Protein AF-A0A0A5I4M7-F1 (afdb_monomer_lite)

Secondary structure (DSSP, 8-state):
-PPPPPP-SS----EEEEEE------TT---SS-EEEEEE---SPPPEEEES-SEEE--TT-EEEEEEEESS--SS-EEEEEEEEES--TTSEEESS-TT-EEEEPTT--EEEEEEEEPP-SS----EEEEEEEEEEESSEE-TTS-EEEEEE--S--PPP-----B--SS-S-B-S-BTTB-S-GGGSSTTTSSS---SS-STT--EEEE-TTS-B--TT-S--SEEEETTT-EEEEPPP-------SSHHHHHHHHHHHHH-TTT-----SSSTTS--HHHHHHTTT-TT--BB-B---TTTSTT--B-PPPBPPSS--B-SS-B--TT--S--BSBHHHHHHHHHHTTGGG-S--BPPPHHHHHTT------TTTTTTHHHHGGGTT-EEEEEEE-SSSTTEEEEEETTT--EEEEETTS-BB---EEE---

Sequence (435 aa):
MPLSVSNNKYFENDVSLTYSISGPIRSDYTIERGQSVVTLSDIDGEPRISFEKLNRTLLEGESDTFSISVTHPSSLPISVTLEQSGTVNQNDFTDTLTPEKTVTILKDELSVAFDVTATKDDISEGAEKLVYTLTNPNNVTIDEQHKALTIYIPGDKRFNDTGFVTRYDGNNFNNANPQADYPNQDADFGSDTDSPVDHTDGRYGFSYTKFDIHGNVLPISASDYACVRDNTTGLYIESKPTVSVDLPLNRKEVEDEQKAQEDDPDNYIYPDGTDPTRPDYATASRYWRNSTYLYTWFEKDDTVNGGSKGAENMTMPQEVPIDFTCAVSQNSEGDRRCDTSGYLSQMNRFAICGFTDWRLPRPAEMKSLVSFNADNNDNNNRAFLKFIHGKTYFTNATNAERNGAAWCVDTVSGQAKLCLKGSYNSVIAVSGGKE

Organism: Photobacterium sp. (strain ATCC 43367) (NCBI:txid379097)

pLDDT: mean 88.61, std 9.63, range [46.88, 98.56]

Radius of gyration: 35.47 Å; chains: 1; bounding box: 87×62×124 Å

InterPro domains:
  IPR011460 Lcl, C-terminal [PF07603] (339-430)
  IPR038081 CalX-like domain superfamily [G3DSA:2.60.40.2030] (48-164)
  IPR038081 CalX-like domain superfamily [SSF141072] (47-156)

Structure (mmCIF, N/CA/C/O backbone):
data_AF-A0A0A5I4M7-F1
#
_entry.id   AF-A0A0A5I4M7-F1
#
loop_
_atom_site.group_PDB
_atom_site.id
_atom_site.type_symbol
_atom_site.label_atom_id
_atom_site.label_alt_id
_atom_site.label_comp_id
_atom_site.label_asym_id
_atom_site.label_entity_id
_atom_site.label_seq_id
_atom_site.pdbx_PDB_ins_code
_atom_site.Cartn_x
_atom_site.Cartn_y
_atom_site.Cartn_z
_atom_site.occupancy
_atom_site.B_iso_or_equiv
_atom_site.auth_seq_id
_atom_site.auth_comp_id
_atom_site.auth_asym_id
_atom_site.auth_atom_id
_atom_site.pdbx_PDB_model_num
ATOM 1 N N . MET A 1 1 ? -33.525 19.338 72.894 1.00 63.62 1 MET A N 1
ATOM 2 C CA . MET A 1 1 ? -33.848 17.921 72.611 1.00 63.62 1 MET A CA 1
ATOM 3 C C . MET A 1 1 ? -32.774 17.409 71.663 1.00 63.62 1 MET A C 1
ATOM 5 O O . MET A 1 1 ? -32.434 18.174 70.768 1.00 63.62 1 MET A O 1
ATOM 9 N N . PRO A 1 2 ? -32.176 16.225 71.875 1.00 77.62 2 PRO A N 1
ATOM 10 C CA . PRO A 1 2 ? -31.174 15.708 70.947 1.00 77.62 2 PRO A CA 1
ATOM 11 C C . PRO A 1 2 ? -31.835 15.381 69.603 1.00 77.62 2 PRO A C 1
ATOM 13 O O . PRO A 1 2 ? -32.853 14.692 69.568 1.00 77.62 2 PRO A O 1
ATOM 16 N N . LEU A 1 3 ? -31.265 15.895 68.513 1.00 80.88 3 LEU A N 1
ATOM 17 C CA . LEU A 1 3 ? -31.641 15.512 67.157 1.00 80.88 3 LEU A CA 1
ATOM 18 C C . LEU A 1 3 ? -30.881 14.231 66.805 1.00 80.88 3 LEU A C 1
ATOM 20 O O . LEU A 1 3 ? -29.654 14.218 66.856 1.00 80.88 3 LEU A O 1
ATOM 24 N N . SER A 1 4 ? -31.598 13.155 66.487 1.00 82.75 4 SER A N 1
ATOM 25 C CA . SER A 1 4 ? -30.992 11.937 65.938 1.00 82.75 4 SER A CA 1
ATOM 26 C C . SER A 1 4 ? -31.104 11.998 64.421 1.00 82.75 4 SER A C 1
ATOM 28 O O . SER A 1 4 ? -32.215 12.058 63.902 1.00 82.75 4 SER A O 1
ATOM 30 N N . VAL A 1 5 ? -29.968 12.018 63.731 1.00 82.62 5 VAL A N 1
ATOM 31 C CA . VAL A 1 5 ? -29.898 12.034 62.265 1.00 82.62 5 VAL A CA 1
ATOM 32 C C . VAL A 1 5 ? -29.569 10.621 61.791 1.00 82.62 5 VAL A C 1
ATOM 34 O O . VAL A 1 5 ? -28.622 10.012 62.290 1.00 82.62 5 VAL A O 1
ATOM 37 N N . SER A 1 6 ? -30.365 10.076 60.872 1.00 82.06 6 SER A N 1
ATOM 38 C CA . SER A 1 6 ? -30.091 8.786 60.235 1.00 82.06 6 SER A CA 1
ATOM 39 C C . SER A 1 6 ? -29.172 8.990 59.037 1.00 82.06 6 SER A C 1
ATOM 41 O O . SER A 1 6 ? -29.576 9.653 58.088 1.00 82.06 6 SER A O 1
ATOM 43 N N . ASN A 1 7 ? -27.973 8.409 59.076 1.00 81.88 7 ASN A N 1
ATOM 44 C CA . ASN A 1 7 ? -27.085 8.379 57.917 1.00 81.88 7 ASN A CA 1
ATOM 45 C C . ASN A 1 7 ? -27.506 7.264 56.947 1.00 81.88 7 ASN A C 1
ATOM 47 O O . ASN A 1 7 ? -27.857 6.168 57.402 1.00 81.88 7 ASN A O 1
ATOM 51 N N . ASN A 1 8 ? -27.447 7.521 55.643 1.00 82.19 8 ASN A N 1
ATOM 52 C CA . ASN A 1 8 ? -27.584 6.492 54.616 1.00 82.19 8 ASN A CA 1
ATOM 53 C C . ASN A 1 8 ? -26.348 6.507 53.687 1.00 82.19 8 ASN A C 1
ATOM 55 O O . ASN A 1 8 ? -25.250 6.726 54.190 1.00 82.19 8 ASN A O 1
ATOM 59 N N . LYS A 1 9 ? -26.493 6.088 52.429 1.00 80.25 9 LYS A N 1
ATOM 60 C CA . LYS A 1 9 ? -25.399 5.969 51.444 1.00 80.25 9 LYS A CA 1
ATOM 61 C C . LYS A 1 9 ? -25.759 6.632 50.106 1.00 80.25 9 LYS A C 1
ATOM 63 O O . LYS A 1 9 ? -25.185 6.272 49.077 1.00 80.25 9 LYS A O 1
ATOM 68 N N . TYR A 1 10 ? -26.830 7.420 50.091 1.00 84.19 10 TYR A N 1
ATOM 69 C CA . TYR A 1 10 ? -27.431 7.980 48.894 1.00 84.19 10 TYR A CA 1
ATOM 70 C C . TYR A 1 10 ? -27.197 9.477 48.884 1.00 84.19 10 TYR A C 1
ATOM 72 O O . TYR A 1 10 ? -27.453 10.143 49.877 1.00 84.19 10 TYR A O 1
ATOM 80 N N . PHE A 1 11 ? -26.844 9.997 47.714 1.00 81.12 11 PHE A N 1
ATOM 81 C CA . PHE A 1 11 ? -26.802 11.434 47.524 1.00 81.12 11 PHE A CA 1
ATOM 82 C C . PHE A 1 11 ? -28.194 12.058 47.718 1.00 81.12 11 PHE A C 1
ATOM 84 O O . PHE A 1 11 ? -29.150 11.722 47.007 1.00 81.12 11 PHE A O 1
ATOM 91 N N . GLU A 1 12 ? -28.299 12.976 48.671 1.00 81.69 12 GLU A N 1
ATOM 92 C CA . GLU A 1 12 ? -29.502 13.713 49.047 1.00 81.69 12 GLU A CA 1
ATOM 93 C C . GLU A 1 12 ? -29.187 15.221 49.041 1.00 81.69 12 GLU A C 1
ATOM 95 O O . GLU A 1 12 ? -28.114 15.656 49.431 1.00 81.69 12 GLU A O 1
ATOM 100 N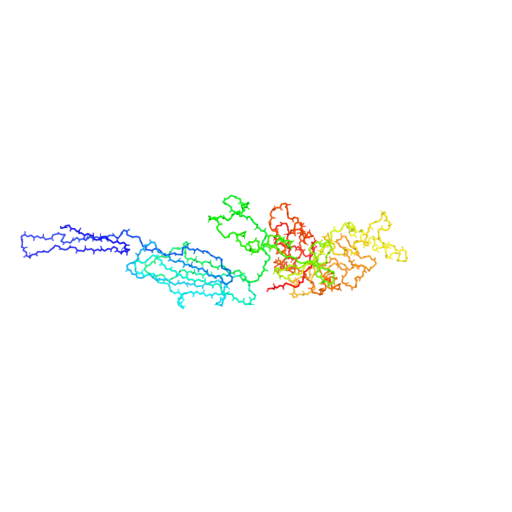 N . ASN A 1 13 ? -30.106 16.077 48.584 1.00 79.88 13 ASN A N 1
ATOM 101 C CA . ASN A 1 13 ? -29.883 17.525 48.709 1.00 79.88 13 ASN A CA 1
ATOM 102 C C . ASN A 1 13 ? -30.048 17.972 50.169 1.00 79.88 13 ASN A C 1
ATOM 104 O O . ASN A 1 13 ? -30.848 17.389 50.902 1.00 79.88 13 ASN A O 1
ATOM 108 N N . ASP A 1 14 ? -29.389 19.070 50.549 1.00 84.94 14 ASP A N 1
ATOM 109 C CA . ASP A 1 14 ? -29.515 19.670 51.879 1.00 84.94 14 ASP A CA 1
ATOM 110 C C . ASP A 1 14 ? -30.982 19.847 52.310 1.00 84.94 14 ASP A C 1
ATOM 112 O O . ASP A 1 14 ? -31.782 20.531 51.660 1.00 84.94 14 ASP A O 1
ATOM 116 N N . VAL A 1 15 ? -31.331 19.276 53.465 1.00 86.88 15 VAL A N 1
ATOM 117 C CA . VAL A 1 15 ? -32.681 19.352 54.035 1.00 86.88 15 VAL A CA 1
ATOM 118 C C . VAL A 1 15 ? -32.691 20.335 55.197 1.00 86.88 15 VAL A C 1
ATOM 120 O O . VAL A 1 15 ? -31.955 20.186 56.169 1.00 86.88 15 VAL A O 1
ATOM 123 N N . SER A 1 16 ? -33.570 21.337 55.140 1.00 89.56 16 SER A N 1
ATOM 124 C CA . SER A 1 16 ? -33.742 22.306 56.229 1.00 89.56 16 SER A CA 1
ATOM 125 C C . SER A 1 16 ? -34.963 21.980 57.089 1.00 89.56 16 SER A C 1
ATOM 127 O O . SER A 1 16 ? -36.091 21.921 56.602 1.00 89.56 16 SER A O 1
ATOM 129 N N . LEU A 1 17 ? -34.741 21.807 58.391 1.00 88.75 17 LEU A N 1
ATOM 130 C CA . LEU A 1 17 ? -35.768 21.566 59.402 1.00 88.75 17 LEU A CA 1
ATOM 131 C C . LEU A 1 17 ? -35.996 22.841 60.217 1.00 88.75 17 LEU A C 1
ATOM 133 O O . LEU A 1 17 ? -35.082 23.325 60.886 1.00 88.75 17 LEU A O 1
ATOM 137 N N . THR A 1 18 ? -37.223 23.362 60.207 1.00 91.00 18 THR A N 1
ATOM 138 C CA . THR A 1 18 ? -37.604 24.535 61.008 1.00 91.00 18 THR A CA 1
ATOM 139 C C . THR A 1 18 ? -38.317 24.099 62.282 1.00 91.00 18 THR A C 1
ATOM 141 O O . THR A 1 18 ? -39.409 23.538 62.237 1.00 91.00 18 THR A O 1
ATOM 144 N N . TYR A 1 19 ? -37.727 24.410 63.431 1.00 88.56 19 TYR A N 1
ATOM 145 C CA . TYR A 1 19 ? -38.314 24.190 64.748 1.00 88.56 19 TYR A CA 1
ATOM 146 C C . TYR A 1 19 ? -38.884 25.495 65.281 1.00 88.56 19 TYR A C 1
ATOM 148 O O . TYR A 1 19 ? -38.176 26.498 65.327 1.00 88.56 19 TYR A O 1
ATOM 156 N N . SER A 1 20 ? -40.139 25.478 65.728 1.00 90.38 20 SER A N 1
ATOM 157 C CA . SER A 1 20 ? -40.777 26.622 66.380 1.00 90.38 20 SER A CA 1
ATOM 158 C C . SER A 1 20 ? -41.119 26.320 67.834 1.00 90.38 20 SER A C 1
ATOM 160 O O . SER A 1 20 ? -41.679 25.269 68.139 1.00 90.38 20 SER A O 1
ATOM 162 N N . ILE A 1 21 ? -40.845 27.268 68.722 1.00 87.00 21 ILE A N 1
ATOM 163 C CA . ILE A 1 21 ? -41.278 27.243 70.116 1.00 87.00 21 ILE A CA 1
ATOM 164 C C . ILE A 1 21 ? -42.589 28.023 70.209 1.00 87.00 21 ILE A C 1
ATOM 166 O O . ILE A 1 21 ? -42.658 29.189 69.824 1.00 87.00 21 ILE A O 1
ATOM 170 N N . SER A 1 22 ? -43.625 27.383 70.743 1.00 85.56 22 SER A N 1
ATOM 171 C CA . SER A 1 22 ? -44.934 27.993 70.985 1.00 85.56 22 SER A CA 1
ATOM 172 C C . SER A 1 22 ? -45.411 27.705 72.404 1.00 85.56 22 SER A C 1
ATOM 174 O O . SER A 1 22 ? -45.131 26.636 72.946 1.00 85.56 22 SER A O 1
ATOM 176 N N . GLY A 1 23 ? -46.186 28.622 72.978 1.00 83.88 23 GLY A N 1
ATOM 177 C CA . GLY A 1 23 ? -46.816 28.456 74.285 1.00 83.88 23 GLY A CA 1
ATOM 178 C C . GLY A 1 23 ? -48.140 29.225 74.387 1.00 83.88 23 GLY A C 1
ATOM 179 O O . GLY A 1 23 ? -48.487 29.976 73.474 1.00 83.88 23 GLY A O 1
ATOM 180 N N . PRO A 1 24 ? -48.908 29.043 75.476 1.00 82.12 24 PRO A N 1
ATOM 181 C CA . PRO A 1 24 ? -50.168 29.753 75.697 1.00 82.12 24 PRO A CA 1
ATOM 182 C C . PRO A 1 24 ? -49.946 31.264 75.814 1.00 82.12 24 PRO A C 1
ATOM 184 O O . PRO A 1 24 ? -49.004 31.689 76.482 1.00 82.12 24 PRO A O 1
ATOM 187 N N . ILE A 1 25 ? -50.830 32.078 75.236 1.00 80.75 25 ILE A N 1
ATOM 188 C CA . ILE A 1 25 ? -50.720 33.543 75.301 1.00 80.75 25 ILE A CA 1
ATOM 189 C C . ILE A 1 25 ? -50.941 34.002 76.748 1.00 80.75 25 ILE A C 1
ATOM 191 O O . ILE A 1 25 ? -52.037 33.853 77.292 1.00 80.75 25 ILE A O 1
ATOM 195 N N . ARG A 1 26 ? -49.899 34.553 77.376 1.00 86.12 26 ARG A N 1
ATOM 196 C CA . ARG A 1 26 ? -49.932 35.109 78.735 1.00 86.12 26 ARG A CA 1
ATOM 197 C C . ARG A 1 26 ? -49.101 36.390 78.782 1.00 86.12 26 ARG A C 1
ATOM 199 O O . ARG A 1 26 ? -48.216 36.585 77.958 1.00 86.12 26 ARG A O 1
ATOM 206 N N . SER A 1 27 ? -49.402 37.275 79.727 1.00 85.25 27 SER A N 1
ATOM 207 C CA . SER A 1 27 ? -48.741 38.582 79.855 1.00 85.25 27 SER A CA 1
ATOM 208 C C . SER A 1 27 ? -47.420 38.547 80.635 1.00 85.25 27 SER A C 1
ATOM 210 O O . SER A 1 27 ? -46.791 39.586 80.797 1.00 85.25 27 SER A O 1
ATOM 212 N N . ASP A 1 28 ? -47.030 37.391 81.174 1.00 88.25 28 ASP A N 1
ATOM 213 C CA . ASP A 1 28 ? -45.863 37.201 82.043 1.00 88.25 28 ASP A CA 1
ATOM 214 C C . ASP A 1 28 ? -44.586 36.771 81.296 1.00 88.25 28 ASP A C 1
ATOM 216 O O . ASP A 1 28 ? -43.526 36.704 81.916 1.00 88.25 28 ASP A O 1
ATOM 220 N N . TYR A 1 29 ? -44.650 36.525 79.980 1.00 85.00 29 TYR A N 1
ATOM 221 C CA . TYR A 1 29 ? -43.476 36.228 79.150 1.00 85.00 29 TYR A CA 1
ATOM 222 C C . TYR A 1 29 ? -43.672 36.607 77.669 1.00 85.00 29 TYR A C 1
ATOM 224 O O . TYR A 1 29 ? -44.796 36.742 77.187 1.00 85.00 29 TYR A O 1
ATOM 232 N N . THR A 1 30 ? -42.566 36.728 76.929 1.00 85.62 30 THR A N 1
ATOM 233 C CA . THR A 1 30 ? -42.530 36.853 75.461 1.00 85.62 30 THR A CA 1
ATOM 234 C C . THR A 1 30 ? -41.600 35.789 74.871 1.00 85.62 30 THR A C 1
ATOM 236 O O . THR A 1 30 ? -40.610 35.406 75.494 1.00 85.62 30 THR A O 1
ATOM 239 N N . ILE A 1 31 ? -41.917 35.273 73.676 1.00 86.06 31 ILE A N 1
ATOM 240 C CA . ILE A 1 31 ? -41.028 34.358 72.941 1.00 86.06 31 ILE A CA 1
ATOM 241 C C . ILE A 1 31 ? -40.246 35.180 71.920 1.00 86.06 31 ILE A C 1
ATOM 243 O O . ILE A 1 31 ? -40.775 35.562 70.878 1.00 86.06 31 ILE A O 1
ATOM 247 N N . GLU A 1 32 ? -38.976 35.432 72.209 1.00 85.38 32 GLU A N 1
ATOM 248 C CA . GLU A 1 32 ? -38.039 36.018 71.253 1.00 85.38 32 GLU A CA 1
ATOM 249 C C . GLU A 1 32 ? -37.229 34.914 70.574 1.00 85.38 32 GLU A C 1
ATOM 251 O O . GLU A 1 32 ? -36.850 33.934 71.212 1.00 85.38 32 GLU A O 1
ATOM 256 N N . ARG A 1 33 ? -36.966 35.060 69.266 1.00 84.50 33 ARG A N 1
ATOM 257 C CA . ARG A 1 33 ? -36.263 34.044 68.455 1.00 84.50 33 ARG A CA 1
ATOM 258 C C . ARG A 1 33 ? -36.896 32.653 68.582 1.00 84.50 33 ARG A C 1
ATOM 260 O O . ARG A 1 33 ? -36.208 31.644 68.686 1.00 84.50 33 ARG A O 1
ATOM 267 N N . GLY A 1 34 ? -38.228 32.605 68.541 1.00 86.62 34 GLY A N 1
ATOM 268 C CA . GLY A 1 34 ? -39.009 31.375 68.677 1.00 86.62 34 GLY A CA 1
ATOM 269 C C . GLY A 1 34 ? -38.865 30.385 67.521 1.00 86.62 34 GLY A C 1
ATOM 270 O O . GLY A 1 34 ? -39.635 29.436 67.475 1.00 86.62 34 GLY A O 1
ATOM 271 N N . GLN A 1 35 ? -37.937 30.596 66.586 1.00 91.25 35 GLN A N 1
ATOM 272 C CA . GLN A 1 35 ? -37.650 29.678 65.492 1.00 91.25 35 GLN A CA 1
ATOM 273 C C . GLN A 1 35 ? -36.153 29.396 65.391 1.00 91.25 35 GLN A C 1
ATOM 275 O O . GLN A 1 35 ? -35.324 30.288 65.569 1.00 91.25 35 GLN A O 1
ATOM 280 N N . SER A 1 36 ? -35.821 28.151 65.066 1.00 90.31 36 SER A N 1
ATOM 281 C CA . SER A 1 36 ? -34.472 27.705 64.734 1.00 90.31 36 SER A CA 1
ATOM 282 C C . SER A 1 36 ? -34.533 26.844 63.478 1.00 90.31 36 SER A C 1
ATOM 284 O O . SER A 1 36 ? -35.432 26.015 63.346 1.00 90.31 36 SER A O 1
ATOM 286 N N . VAL A 1 37 ? -33.591 27.053 62.560 1.00 90.06 37 VAL A N 1
ATOM 287 C CA . VAL A 1 37 ? -33.439 26.242 61.350 1.00 90.06 37 VAL A CA 1
ATOM 288 C C . VAL A 1 37 ? -32.193 25.385 61.515 1.00 90.06 37 VAL A C 1
ATOM 290 O O . VAL A 1 37 ? -31.126 25.904 61.840 1.00 90.06 37 VAL A O 1
ATOM 293 N N . VAL A 1 38 ? -32.340 24.080 61.309 1.00 89.62 38 VAL A N 1
ATOM 294 C CA . VAL A 1 38 ? -31.236 23.120 61.254 1.00 89.62 38 VAL A CA 1
ATOM 295 C C . VAL A 1 38 ? -31.148 22.606 59.827 1.00 89.62 38 VAL A C 1
ATOM 297 O O . VAL A 1 38 ? -32.098 21.993 59.345 1.00 89.62 38 VAL A O 1
ATOM 300 N N . THR A 1 39 ? -30.024 22.850 59.164 1.00 88.88 39 THR A N 1
ATOM 301 C CA . THR A 1 39 ? -29.729 22.269 57.853 1.00 88.88 39 THR A CA 1
ATOM 302 C C . THR A 1 39 ? -28.963 20.970 58.057 1.00 88.88 39 THR A C 1
ATOM 304 O O . THR A 1 39 ? -27.939 20.950 58.740 1.00 88.88 39 THR A O 1
ATOM 307 N N . LEU A 1 40 ? -29.497 19.885 57.511 1.00 87.44 40 LEU A N 1
ATOM 308 C CA . LEU A 1 40 ? -28.802 18.619 57.359 1.00 87.44 40 LEU A CA 1
ATOM 309 C C . LEU A 1 40 ? -28.154 18.645 55.981 1.00 87.44 40 LEU A C 1
ATOM 311 O O . LEU A 1 40 ? -28.874 18.627 54.984 1.00 87.44 40 LEU A O 1
ATOM 315 N N . SER A 1 41 ? -26.830 18.752 55.949 1.00 84.31 41 SER A N 1
ATOM 316 C CA . SER A 1 41 ? -26.071 18.657 54.706 1.00 84.31 41 SER A CA 1
ATOM 317 C C . SER A 1 41 ? -25.681 17.214 54.461 1.00 84.31 41 SER A C 1
ATOM 319 O O . SER A 1 41 ? -25.189 16.543 55.376 1.00 84.31 41 SER A O 1
ATOM 321 N N . ASP A 1 42 ? -25.916 16.758 53.240 1.00 81.44 42 ASP A N 1
ATOM 322 C CA . ASP A 1 42 ? -25.473 15.444 52.817 1.00 81.44 42 ASP A CA 1
ATOM 323 C C . ASP A 1 42 ? -23.959 15.440 52.586 1.00 81.44 42 ASP A C 1
ATOM 325 O O . ASP A 1 42 ? -23.359 16.436 52.170 1.00 81.44 42 ASP A O 1
ATOM 329 N N . ILE A 1 43 ? -23.332 14.320 52.927 1.00 80.88 43 ILE A N 1
ATOM 330 C CA . ILE A 1 43 ? -21.894 14.104 52.754 1.00 80.88 43 ILE A CA 1
ATOM 331 C C . ILE A 1 43 ? -21.597 13.076 51.665 1.00 80.88 43 ILE A C 1
ATOM 333 O O . ILE A 1 43 ? -20.424 12.891 51.327 1.00 80.88 43 ILE A O 1
ATOM 337 N N . ASP A 1 44 ? -22.624 12.410 51.134 1.00 80.56 44 ASP A N 1
ATOM 338 C CA . ASP A 1 44 ? -22.470 11.509 50.008 1.00 80.56 44 ASP A CA 1
ATOM 339 C C . ASP A 1 44 ? -22.204 12.321 48.726 1.00 80.56 44 ASP A C 1
ATOM 341 O O . ASP A 1 44 ? -22.663 13.446 48.538 1.00 80.56 44 ASP A O 1
ATOM 345 N N . GLY A 1 45 ? -21.351 11.797 47.845 1.00 75.81 45 GLY A N 1
ATOM 346 C CA . GLY A 1 45 ? -21.011 12.473 46.592 1.00 75.81 45 GLY A CA 1
ATOM 347 C C . GLY A 1 45 ? -22.043 12.177 45.509 1.00 75.81 45 GLY A C 1
ATOM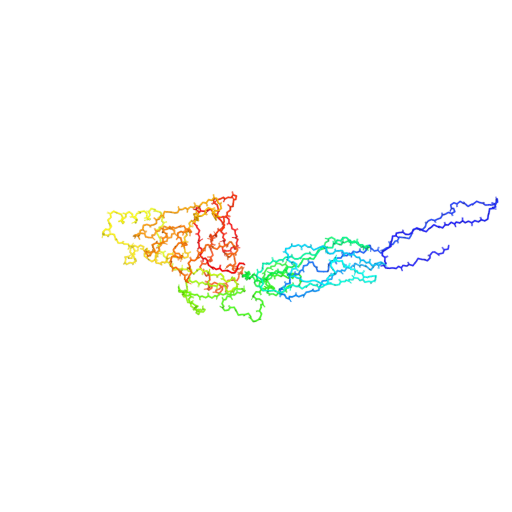 348 O O . GLY A 1 45 ? -22.432 11.016 45.352 1.00 75.81 45 GLY A O 1
ATOM 349 N N . GLU A 1 46 ? -22.412 13.188 44.713 1.00 80.88 46 GLU A N 1
ATOM 350 C CA . GLU A 1 46 ? -23.273 13.000 43.537 1.00 80.88 46 GLU A CA 1
ATOM 351 C C . GLU A 1 46 ? -22.751 11.825 42.687 1.00 80.88 46 GLU A C 1
ATOM 353 O O . GLU A 1 46 ? -21.555 11.790 42.355 1.00 80.88 46 GLU A O 1
ATOM 358 N N . PRO A 1 47 ? -23.598 10.828 42.371 1.00 88.50 47 PRO A N 1
ATOM 359 C CA . PRO A 1 47 ? -23.147 9.641 41.668 1.00 88.50 47 PRO A CA 1
ATOM 360 C C . PRO A 1 47 ? -22.659 10.025 40.270 1.00 88.50 47 PRO A C 1
ATOM 362 O O . PRO A 1 47 ? -23.293 10.816 39.564 1.00 88.50 47 PRO A O 1
ATOM 365 N N . ARG A 1 48 ? -21.519 9.455 39.867 1.00 93.31 48 ARG A N 1
ATOM 366 C CA . ARG A 1 48 ? -20.973 9.614 38.517 1.00 93.31 48 ARG A CA 1
ATOM 367 C C . ARG A 1 48 ? -21.059 8.317 37.743 1.00 93.31 48 ARG A C 1
ATOM 369 O O . ARG A 1 48 ? -20.742 7.283 38.317 1.00 93.31 48 ARG A O 1
ATOM 376 N N . ILE A 1 49 ? -21.451 8.389 36.473 1.00 96.25 49 ILE A N 1
ATOM 377 C CA . ILE A 1 49 ? -21.561 7.239 35.569 1.00 96.25 49 ILE A CA 1
ATOM 378 C C . ILE A 1 49 ? -20.460 7.249 34.506 1.00 96.25 49 ILE A C 1
ATOM 380 O O . ILE A 1 49 ? -20.144 8.303 33.946 1.00 96.25 49 ILE A O 1
ATOM 384 N N . SER A 1 50 ? -19.897 6.078 34.219 1.00 96.50 50 SER A N 1
ATOM 385 C CA . SER A 1 50 ? -18.797 5.901 33.268 1.00 96.50 50 SER A CA 1
ATOM 386 C C . SER A 1 50 ? -18.801 4.516 32.621 1.00 96.50 50 SER A C 1
ATOM 388 O O . SER A 1 50 ? -19.357 3.559 33.161 1.00 96.50 50 SER A O 1
ATOM 390 N N . PHE A 1 51 ? -18.146 4.3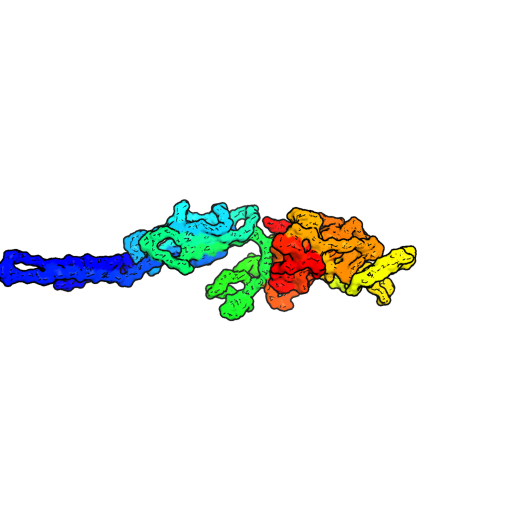94 31.465 1.00 96.94 51 PHE A N 1
ATOM 391 C CA . PHE A 1 51 ? -17.749 3.088 30.941 1.00 96.94 51 PHE A CA 1
ATOM 392 C C . PHE A 1 51 ? -16.526 2.549 31.693 1.00 96.94 51 PHE A C 1
ATOM 394 O O . PHE A 1 51 ? -15.588 3.295 31.974 1.00 96.94 51 PHE A O 1
ATOM 401 N N . GLU A 1 52 ? -16.496 1.240 31.955 1.00 90.81 52 GLU A N 1
ATOM 402 C CA . GLU A 1 52 ? -15.315 0.577 32.536 1.00 90.81 52 GLU A CA 1
ATOM 403 C C . GLU A 1 52 ? -14.208 0.327 31.498 1.00 90.81 52 GLU A C 1
ATOM 405 O O . GLU A 1 52 ? -13.022 0.379 31.817 1.00 90.81 52 GLU A O 1
ATOM 410 N N . LYS A 1 53 ? -14.591 0.085 30.236 1.00 86.88 53 LYS A N 1
ATOM 411 C CA . LYS A 1 53 ? -13.686 -0.032 29.083 1.00 86.88 53 LYS A CA 1
ATOM 412 C C . LYS A 1 53 ? -13.938 1.134 28.128 1.00 86.88 53 LYS A C 1
ATOM 414 O O . LYS A 1 53 ? -15.079 1.384 27.760 1.00 86.88 53 LYS A O 1
ATOM 419 N N . LEU A 1 54 ? -12.880 1.807 27.676 1.00 85.38 54 LEU A N 1
ATOM 420 C CA . LEU A 1 54 ? -12.996 2.923 26.722 1.00 85.38 54 LEU A CA 1
ATOM 421 C C . LEU A 1 54 ? -12.792 2.510 25.268 1.00 85.38 54 LEU A C 1
ATOM 423 O O . LEU A 1 54 ? -13.227 3.212 24.355 1.00 85.38 54 LEU A O 1
ATOM 427 N N . ASN A 1 55 ? -12.117 1.386 25.033 1.00 85.31 55 ASN A N 1
ATOM 428 C CA . ASN A 1 55 ? -11.927 0.859 23.695 1.00 85.31 55 ASN A CA 1
ATOM 429 C C . ASN A 1 55 ? -11.832 -0.668 23.660 1.00 85.31 55 ASN A C 1
ATOM 431 O O . ASN A 1 55 ? -11.492 -1.299 24.662 1.00 85.31 55 ASN A O 1
ATOM 435 N N . ARG A 1 56 ? -12.148 -1.244 22.497 1.00 87.31 56 ARG A N 1
ATOM 436 C CA . ARG A 1 56 ? -11.984 -2.669 22.184 1.00 87.31 56 ARG A CA 1
ATOM 437 C C . ARG A 1 56 ? -11.904 -2.871 20.668 1.00 87.31 56 ARG A C 1
ATOM 439 O O . ARG A 1 56 ? -12.535 -2.130 19.926 1.00 87.31 56 ARG A O 1
ATOM 446 N N . THR A 1 57 ? -11.186 -3.894 20.217 1.00 82.00 57 THR A N 1
ATOM 447 C CA . THR A 1 57 ? -11.247 -4.385 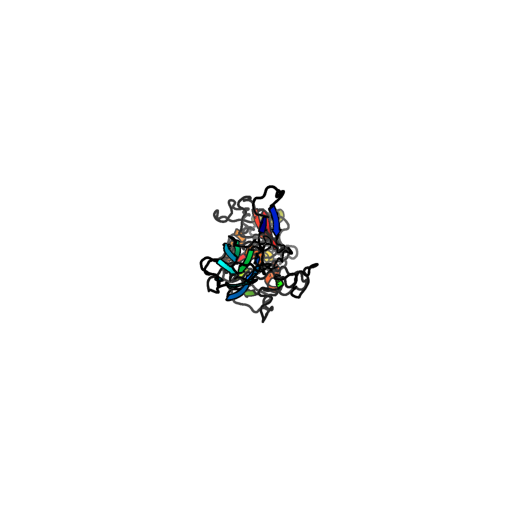18.829 1.00 82.00 57 THR A CA 1
ATOM 448 C C . THR A 1 57 ? -12.026 -5.696 18.798 1.00 82.00 57 THR A C 1
ATOM 450 O O . THR A 1 57 ? -11.663 -6.595 19.542 1.00 82.00 57 THR A O 1
ATOM 453 N N . LEU A 1 58 ? -13.069 -5.834 17.984 1.00 83.19 58 LEU A N 1
ATOM 454 C CA . LEU A 1 58 ? -13.785 -7.103 17.799 1.00 83.19 58 LEU A CA 1
ATOM 455 C C . LEU A 1 58 ? -13.522 -7.628 16.393 1.00 83.19 58 LEU A C 1
ATOM 457 O O . LEU A 1 58 ? -13.779 -6.915 15.427 1.00 83.19 58 LEU A O 1
ATOM 461 N N . LEU A 1 59 ? -13.013 -8.855 16.281 1.00 81.81 59 LEU A N 1
ATOM 462 C CA . LEU A 1 59 ? -12.936 -9.534 14.987 1.00 81.81 59 LEU A CA 1
ATOM 463 C C . LEU A 1 59 ? -14.332 -10.008 14.563 1.00 81.81 59 LEU A C 1
ATOM 465 O O . LEU A 1 59 ? -15.203 -10.223 15.405 1.00 81.81 59 LEU A O 1
ATOM 469 N N . GLU A 1 60 ? -14.557 -10.197 13.265 1.00 82.31 60 GLU A N 1
ATOM 470 C CA . GLU A 1 60 ? -15.848 -10.687 12.773 1.00 82.31 60 GLU A CA 1
ATOM 471 C C . GLU A 1 60 ? -16.236 -12.032 13.403 1.00 82.31 60 GLU A C 1
ATOM 473 O O . GLU A 1 60 ? -15.489 -13.016 13.364 1.00 82.31 60 GLU A O 1
ATOM 478 N N . GLY A 1 61 ? -17.440 -12.079 13.971 1.00 85.62 61 GLY A N 1
ATOM 479 C CA . GLY A 1 61 ? -17.958 -13.215 14.728 1.00 85.62 61 GLY A CA 1
ATOM 480 C C . GLY A 1 61 ? -17.573 -13.220 16.211 1.00 85.62 61 GLY A C 1
ATOM 481 O O . GLY A 1 61 ? -18.045 -14.094 16.941 1.00 85.62 61 GLY A O 1
ATOM 482 N N . GLU A 1 62 ? -16.753 -12.275 16.682 1.00 87.19 62 GLU A N 1
ATOM 483 C CA . GLU A 1 62 ? -16.463 -12.111 18.107 1.00 87.19 62 GLU A CA 1
ATOM 484 C C . GLU A 1 62 ? -17.543 -11.307 18.831 1.00 87.19 62 GLU A C 1
ATOM 486 O O . GLU A 1 62 ? -18.193 -10.419 18.279 1.00 87.19 62 GLU A O 1
ATOM 491 N N . SER A 1 63 ? -17.678 -11.593 20.124 1.00 92.81 63 SER A N 1
ATOM 492 C CA . SER A 1 63 ? -18.528 -10.852 21.045 1.00 92.81 63 SER A CA 1
ATOM 493 C C . SER A 1 63 ? -17.743 -10.499 22.302 1.00 92.81 63 SER A C 1
ATOM 495 O O . SER A 1 63 ? -16.931 -11.299 22.768 1.00 92.81 63 SER A O 1
ATOM 497 N N . ASP A 1 64 ? -18.008 -9.330 22.877 1.00 92.25 64 ASP A N 1
ATOM 498 C CA . ASP A 1 64 ? -17.486 -8.937 24.192 1.00 92.25 64 ASP A CA 1
ATOM 499 C C . ASP A 1 64 ? -18.589 -8.258 25.011 1.00 92.25 64 ASP A C 1
ATOM 501 O O . ASP A 1 64 ? -19.578 -7.753 24.469 1.00 92.25 64 ASP A O 1
ATOM 505 N N . THR A 1 65 ? -18.397 -8.265 26.325 1.00 96.50 65 THR A N 1
ATOM 506 C CA . THR A 1 65 ? -19.287 -7.651 27.304 1.00 96.50 65 THR A CA 1
ATOM 507 C C . THR A 1 65 ? -18.691 -6.330 27.778 1.00 96.50 65 THR A C 1
ATOM 509 O O . THR A 1 65 ? -17.510 -6.231 28.150 1.00 96.50 65 THR A O 1
ATOM 512 N N . PHE A 1 66 ? -19.538 -5.308 27.796 1.00 95.38 66 PHE A N 1
ATOM 513 C CA . PHE A 1 66 ? -19.208 -3.954 28.209 1.00 95.38 66 PHE A CA 1
ATOM 514 C C . PHE A 1 66 ? -20.064 -3.554 29.401 1.00 95.38 66 PHE A C 1
ATOM 516 O O . PHE A 1 66 ? -21.277 -3.756 29.408 1.00 95.38 66 PHE A O 1
ATOM 523 N N . SER A 1 67 ? -19.420 -2.955 30.398 1.00 95.62 67 SER A N 1
ATOM 524 C CA . SER A 1 67 ? -20.067 -2.517 31.631 1.00 95.62 67 SER A CA 1
ATOM 525 C C . SER A 1 67 ? -20.052 -1.000 31.742 1.00 95.62 67 SER A C 1
ATOM 527 O O . SER A 1 67 ? -19.044 -0.342 31.457 1.00 95.62 67 SER A O 1
ATOM 529 N N . ILE A 1 68 ? -21.177 -0.463 32.197 1.00 97.06 68 ILE A N 1
ATOM 530 C CA . ILE A 1 68 ? -21.323 0.914 32.658 1.00 97.06 68 ILE A CA 1
ATOM 531 C C . ILE A 1 68 ? -21.477 0.849 34.172 1.00 97.06 68 ILE A C 1
ATOM 533 O O . ILE A 1 68 ? -22.313 0.089 34.667 1.00 97.06 68 ILE A O 1
ATOM 537 N N . SER A 1 69 ? -20.688 1.630 34.904 1.00 95.81 69 SER A N 1
ATOM 538 C CA . SER A 1 69 ? -20.705 1.644 36.365 1.00 95.81 69 SER A CA 1
ATOM 539 C C . SER A 1 69 ? -20.942 3.035 36.930 1.00 95.81 69 SER A C 1
ATOM 541 O O . SER A 1 69 ? -20.770 4.050 36.253 1.00 95.81 69 SER A O 1
ATOM 543 N N . VAL A 1 70 ? -21.398 3.066 38.182 1.00 94.62 70 VAL A N 1
ATOM 544 C CA . VAL A 1 70 ? -21.606 4.284 38.959 1.00 94.62 70 VAL A CA 1
ATOM 545 C C . VAL A 1 70 ? -20.761 4.274 40.223 1.00 94.62 70 VAL A C 1
ATOM 547 O O . VAL A 1 70 ? -20.575 3.237 40.855 1.00 94.62 70 VAL A O 1
ATOM 550 N N . THR A 1 71 ? -20.257 5.442 40.617 1.00 91.06 71 THR A N 1
ATOM 551 C CA . THR A 1 71 ? -19.356 5.567 41.776 1.00 91.06 71 THR A CA 1
ATOM 552 C C . THR A 1 71 ? -20.017 5.166 43.096 1.00 91.06 71 THR A C 1
ATOM 554 O O . THR A 1 71 ? -19.352 4.613 43.971 1.00 91.06 71 THR A O 1
ATOM 557 N N . HIS A 1 72 ? -21.317 5.442 43.248 1.00 85.94 72 HIS A N 1
ATOM 558 C CA . HIS A 1 72 ? -22.105 5.166 44.452 1.00 85.94 72 HIS A CA 1
ATOM 559 C C . HIS A 1 72 ? -23.560 4.844 44.060 1.00 85.94 72 HIS A C 1
ATOM 561 O O . HIS A 1 72 ? -24.014 5.291 43.002 1.00 85.94 72 HIS A O 1
ATOM 567 N N . PRO A 1 73 ? -24.311 4.092 44.886 1.00 83.38 73 PRO A N 1
ATOM 568 C CA . PRO A 1 73 ? -25.685 3.722 44.568 1.00 83.38 73 PRO A CA 1
ATOM 569 C C . PRO A 1 73 ? -26.630 4.923 44.696 1.00 83.38 73 PRO A C 1
ATOM 571 O O . PRO A 1 73 ? -26.482 5.754 45.590 1.00 83.38 73 PRO A O 1
ATOM 574 N N . SER A 1 74 ? -27.653 4.976 43.843 1.00 85.44 74 SER A N 1
ATOM 575 C CA . SER A 1 74 ? -28.717 5.983 43.922 1.00 85.44 74 SER A CA 1
ATOM 576 C C . SER A 1 74 ? -29.967 5.433 44.611 1.00 85.44 74 SER A C 1
ATOM 578 O O . SER A 1 74 ? -30.258 4.233 44.570 1.00 85.44 74 SER A O 1
ATOM 580 N N . SER A 1 75 ? -30.718 6.328 45.257 1.00 83.50 75 SER A N 1
ATOM 581 C CA . SER A 1 75 ? -32.011 6.018 45.877 1.00 83.50 75 SER A CA 1
ATOM 582 C C . SER A 1 75 ? -33.127 5.826 44.840 1.00 83.50 75 SER A C 1
ATOM 584 O O . SER A 1 75 ? -34.160 5.222 45.153 1.00 83.50 75 SER A O 1
ATOM 586 N N . LEU A 1 76 ? -32.901 6.294 43.607 1.00 86.94 76 LEU A N 1
ATOM 587 C CA . LEU A 1 76 ? -33.770 6.163 42.440 1.00 86.94 76 LEU A CA 1
ATOM 588 C C . LEU A 1 76 ? -33.037 5.416 41.310 1.00 86.94 76 LEU A C 1
ATOM 590 O O . LEU A 1 76 ? -31.811 5.477 41.242 1.00 86.94 76 LEU A O 1
ATOM 594 N N . PRO A 1 77 ? -33.755 4.742 40.392 1.00 89.69 77 PRO A N 1
ATOM 595 C CA . PRO A 1 77 ? -33.134 4.179 39.197 1.00 89.69 77 PRO A CA 1
ATOM 596 C C . PRO A 1 77 ? -32.406 5.255 38.382 1.00 89.69 77 PRO A C 1
ATOM 598 O O . PRO A 1 77 ? -32.926 6.359 38.177 1.00 89.69 77 PRO A O 1
ATOM 601 N N . ILE A 1 78 ? -31.212 4.916 37.904 1.00 92.69 78 ILE A N 1
ATOM 602 C CA . ILE A 1 78 ? -30.412 5.757 37.012 1.00 92.69 78 ILE A CA 1
ATOM 603 C C . ILE A 1 78 ? -30.696 5.319 35.582 1.00 92.69 78 ILE A C 1
ATOM 605 O O . ILE A 1 78 ? -30.741 4.123 35.305 1.00 92.69 78 ILE A O 1
ATOM 609 N N . SER A 1 79 ? -30.863 6.277 34.671 1.00 92.69 79 SER A N 1
ATOM 610 C CA . SER A 1 79 ? -30.993 5.991 33.238 1.00 92.69 79 SER A CA 1
ATOM 611 C C . SER A 1 79 ? -30.082 6.890 32.413 1.00 92.69 79 SER A C 1
ATOM 613 O O . SER A 1 79 ? -29.896 8.063 32.743 1.00 92.69 79 SER A O 1
ATOM 615 N N . VAL A 1 80 ? -29.509 6.314 31.358 1.00 96.06 80 VAL A N 1
ATOM 616 C CA . VAL A 1 80 ? -28.674 6.994 30.359 1.00 96.06 80 VAL A CA 1
ATOM 617 C C . VAL A 1 80 ? -28.999 6.466 28.969 1.00 96.06 80 VAL A C 1
ATOM 619 O O . VAL A 1 80 ? -29.337 5.294 28.803 1.00 96.06 80 VAL A O 1
ATOM 622 N N . THR A 1 81 ? -28.887 7.327 27.963 1.00 97.06 81 THR A N 1
ATOM 623 C CA . THR A 1 81 ? -28.992 6.941 26.551 1.00 97.06 81 THR A CA 1
ATOM 624 C C . THR A 1 81 ? -27.595 6.754 25.969 1.00 97.06 81 THR A C 1
ATOM 626 O O . THR A 1 81 ? -26.725 7.602 26.168 1.00 97.06 81 THR A O 1
ATOM 629 N N . LEU A 1 82 ? -27.374 5.663 25.240 1.00 97.19 82 LEU A N 1
ATOM 630 C CA . LEU A 1 82 ? -26.150 5.428 24.484 1.00 97.19 82 LEU A CA 1
ATOM 631 C C . LEU A 1 82 ? -26.365 5.935 23.057 1.00 97.19 82 LEU A C 1
ATOM 633 O O . LEU A 1 82 ? -26.998 5.272 22.238 1.00 97.19 82 LEU A O 1
ATOM 637 N N . GLU A 1 83 ? -25.842 7.122 22.760 1.00 96.31 83 GLU A N 1
ATOM 638 C CA . GLU A 1 83 ? -25.847 7.651 21.399 1.00 96.31 83 GLU A CA 1
ATOM 639 C C . GLU A 1 83 ? -24.792 6.916 20.568 1.00 96.31 83 GLU A C 1
ATOM 641 O O . GLU A 1 83 ? -23.603 6.920 20.905 1.00 96.31 83 GLU A O 1
ATOM 646 N N . GLN A 1 84 ? -25.239 6.276 19.488 1.00 94.88 84 GLN A N 1
ATOM 647 C CA . GLN A 1 84 ? -24.381 5.526 18.584 1.00 94.88 84 GLN A CA 1
ATOM 648 C C . GLN A 1 84 ? -23.859 6.418 17.451 1.00 94.88 84 GLN A C 1
ATOM 650 O O . GLN A 1 84 ? -24.622 7.136 16.807 1.00 94.88 84 GLN A O 1
ATOM 655 N N . SER A 1 85 ? -22.564 6.330 17.160 1.00 93.88 85 SER A N 1
ATOM 656 C CA . SER A 1 85 ? -21.928 6.982 16.009 1.00 93.88 85 SER A CA 1
ATOM 657 C C . SER A 1 85 ? -20.763 6.147 15.470 1.00 93.88 85 SER A C 1
ATOM 659 O O . SER A 1 85 ? -20.457 5.083 16.008 1.00 93.88 85 SER A O 1
ATOM 661 N N . GLY A 1 86 ? -20.105 6.624 14.411 1.00 91.44 86 GLY A N 1
ATOM 662 C CA . GLY A 1 86 ? -18.948 5.966 13.807 1.00 91.44 86 GLY A CA 1
ATOM 663 C C . GLY A 1 86 ? -19.129 5.720 12.312 1.00 91.44 86 GLY A C 1
ATOM 664 O O . GLY A 1 86 ? -19.859 6.459 11.653 1.00 91.44 86 GLY A O 1
ATOM 665 N N . THR A 1 87 ? -18.422 4.724 11.784 1.00 89.25 87 THR A N 1
ATOM 666 C CA . THR A 1 87 ? -18.462 4.327 10.367 1.00 89.25 87 THR A CA 1
ATOM 667 C C . THR A 1 87 ? -19.131 2.976 10.133 1.00 89.25 87 THR A C 1
ATOM 669 O O . THR A 1 87 ? -19.322 2.642 8.974 1.00 89.25 87 THR A O 1
ATOM 672 N N . VAL A 1 88 ? -19.465 2.237 11.199 1.00 88.62 88 VAL A N 1
ATOM 673 C CA . VAL A 1 88 ? -20.044 0.886 11.118 1.00 88.62 88 VAL A CA 1
ATOM 674 C C . VAL A 1 88 ? -21.431 0.888 10.469 1.00 88.62 88 VAL A C 1
ATOM 676 O O . VAL A 1 88 ? -22.242 1.783 10.759 1.00 88.62 88 VAL A O 1
ATOM 679 N N . ASN A 1 89 ? -21.741 -0.105 9.632 1.00 87.19 89 ASN A N 1
ATOM 680 C CA . ASN A 1 89 ? -23.113 -0.322 9.180 1.00 87.19 89 ASN A CA 1
ATOM 681 C C . ASN A 1 89 ? -23.946 -0.970 10.298 1.00 87.19 89 ASN A C 1
ATOM 683 O O . ASN A 1 89 ? -23.446 -1.611 11.217 1.00 87.19 89 ASN A O 1
ATOM 687 N N . GLN A 1 90 ? -25.269 -0.826 10.235 1.00 86.62 90 GLN A N 1
ATOM 688 C CA . GLN A 1 90 ? -26.169 -1.467 11.200 1.00 86.62 90 GLN A CA 1
ATOM 689 C C . GLN A 1 90 ? -26.257 -2.990 11.046 1.00 86.62 90 GLN A C 1
ATOM 691 O O . GLN A 1 90 ? -26.813 -3.642 11.926 1.00 86.62 90 GLN A O 1
ATOM 696 N N . ASN A 1 91 ? -25.751 -3.546 9.944 1.00 88.00 91 ASN A N 1
ATOM 697 C CA . ASN A 1 91 ? -25.744 -4.988 9.708 1.00 88.00 91 ASN A CA 1
ATOM 698 C C . ASN A 1 91 ? -24.491 -5.672 10.284 1.00 88.00 91 ASN A C 1
ATOM 700 O O . ASN A 1 91 ? -24.545 -6.863 10.597 1.00 88.00 91 ASN A O 1
ATOM 704 N N . ASP A 1 92 ? -23.414 -4.918 10.508 1.00 88.25 92 ASP A N 1
ATOM 705 C CA . ASP A 1 92 ? -22.078 -5.476 10.780 1.00 88.25 92 ASP A CA 1
ATOM 706 C C . ASP A 1 92 ? -21.860 -5.718 12.275 1.00 88.25 92 ASP A C 1
ATOM 708 O O . ASP A 1 92 ? -20.833 -6.233 12.715 1.00 88.25 92 ASP A O 1
ATOM 712 N N . PHE A 1 93 ? -22.850 -5.374 13.096 1.00 93.44 93 PHE A N 1
ATOM 713 C CA . PHE A 1 93 ? -22.849 -5.697 14.509 1.00 93.44 93 PHE A CA 1
ATOM 714 C C . PHE A 1 93 ? -24.266 -5.904 15.040 1.00 93.44 93 PHE A C 1
ATOM 716 O O . PHE A 1 93 ? -25.263 -5.440 14.485 1.00 93.44 93 PHE A O 1
ATOM 723 N N . THR A 1 94 ? -24.345 -6.567 16.185 1.00 95.38 94 THR A N 1
ATOM 724 C CA . THR A 1 94 ? -25.548 -6.618 17.011 1.00 95.38 94 THR A CA 1
ATOM 725 C C . THR A 1 94 ? -25.193 -6.238 18.440 1.00 95.38 94 THR A C 1
ATOM 727 O O . THR A 1 94 ? -24.058 -6.429 18.877 1.00 95.38 94 THR A O 1
ATOM 730 N N . ASP A 1 95 ? -26.157 -5.695 19.177 1.00 95.62 95 ASP A N 1
ATOM 731 C CA . ASP A 1 95 ? -26.018 -5.456 20.608 1.00 95.62 95 ASP A CA 1
ATOM 732 C C . ASP A 1 95 ? -27.271 -5.903 21.366 1.00 95.62 95 ASP A C 1
ATOM 734 O O . ASP A 1 95 ? -28.344 -6.087 20.784 1.00 95.62 95 ASP A O 1
ATOM 738 N N . THR A 1 96 ? -27.130 -6.104 22.675 1.00 95.88 96 THR A N 1
ATOM 739 C CA . THR A 1 96 ? -28.242 -6.512 23.552 1.00 95.88 96 THR A CA 1
ATOM 740 C C . THR A 1 96 ? -29.037 -5.330 24.111 1.00 95.88 96 THR A C 1
ATOM 742 O O . THR A 1 96 ? -29.867 -5.507 25.008 1.00 95.88 96 THR A O 1
ATOM 745 N N . LEU A 1 97 ? -28.810 -4.115 23.598 1.00 93.75 97 LEU A N 1
ATOM 746 C CA . LEU A 1 97 ? -29.496 -2.915 24.062 1.00 93.75 97 LEU A CA 1
ATOM 747 C C . LEU A 1 97 ? -30.939 -2.873 23.548 1.00 93.75 97 LEU A C 1
ATOM 749 O O . LEU A 1 97 ? -31.312 -3.470 22.537 1.00 93.75 97 LEU A O 1
ATOM 753 N N . THR A 1 98 ? -31.768 -2.099 24.244 1.00 90.06 98 THR A N 1
ATOM 754 C CA . THR A 1 98 ? -33.117 -1.764 23.777 1.00 90.06 98 THR A CA 1
ATOM 755 C C . THR A 1 98 ? -33.063 -0.971 22.462 1.00 90.06 98 THR A C 1
ATOM 757 O O . THR A 1 98 ? -32.048 -0.328 22.176 1.00 90.06 98 THR A O 1
ATOM 760 N N . PRO A 1 99 ? -34.140 -0.951 21.654 1.00 89.31 99 PRO A N 1
ATOM 761 C CA . PRO A 1 99 ? -34.203 -0.119 20.448 1.00 89.31 99 PRO A CA 1
ATOM 762 C C . PRO A 1 99 ? -33.935 1.369 20.717 1.00 89.31 99 PRO A C 1
ATOM 764 O O . PRO A 1 99 ? -33.336 2.049 19.890 1.00 89.31 99 PRO A O 1
ATOM 767 N N . GLU A 1 100 ? -34.325 1.865 21.893 1.00 89.62 100 GLU A N 1
ATOM 768 C CA . GLU A 1 100 ? -34.082 3.236 22.353 1.00 89.62 100 GLU A CA 1
ATOM 769 C C . GLU A 1 100 ? -32.655 3.452 22.889 1.00 89.62 100 GLU A C 1
ATOM 771 O O . GLU A 1 100 ? -32.340 4.541 23.370 1.00 89.62 100 GLU A O 1
ATOM 776 N N . LYS A 1 101 ? -31.810 2.410 22.873 1.00 94.12 101 LYS A N 1
ATOM 777 C CA . LYS A 1 101 ? -30.427 2.395 23.378 1.00 94.12 101 LYS A CA 1
ATOM 778 C C . LYS A 1 101 ? -30.305 2.984 24.784 1.00 94.12 101 LYS A C 1
ATOM 780 O O . LYS A 1 101 ? -29.318 3.626 25.132 1.00 94.12 101 LYS A O 1
ATOM 785 N N . THR A 1 102 ? -31.333 2.776 25.603 1.00 94.06 102 THR A N 1
ATOM 786 C CA . THR A 1 102 ? -31.391 3.281 26.974 1.00 94.06 102 THR A CA 1
ATOM 787 C C . THR A 1 102 ? -31.008 2.175 27.939 1.00 94.06 102 THR A C 1
ATOM 789 O O . THR A 1 102 ? -31.565 1.076 27.898 1.00 94.06 102 THR A O 1
ATOM 792 N N . VAL A 1 103 ? -30.079 2.492 28.832 1.00 93.56 103 VAL A N 1
ATOM 793 C CA . VAL A 1 103 ? -29.583 1.599 29.874 1.00 93.56 103 VAL A CA 1
ATOM 794 C C . VAL A 1 103 ? -30.049 2.111 31.230 1.00 93.56 103 VAL A C 1
ATOM 796 O O . VAL A 1 103 ? -30.022 3.314 31.491 1.00 93.56 103 VAL A O 1
ATOM 799 N N . THR A 1 104 ? -30.506 1.192 32.082 1.00 94.06 104 THR A N 1
ATOM 800 C CA . THR A 1 104 ? -30.996 1.495 33.431 1.00 94.06 104 THR A CA 1
ATOM 801 C C . THR A 1 104 ? -30.184 0.723 34.461 1.00 94.06 104 THR A C 1
ATOM 803 O O . THR A 1 104 ? -30.089 -0.496 34.364 1.00 94.06 104 THR A O 1
ATOM 806 N N . ILE A 1 105 ? -29.643 1.425 35.456 1.00 93.56 105 ILE A N 1
ATOM 807 C CA . ILE A 1 105 ? -29.066 0.818 36.662 1.00 93.56 105 ILE A CA 1
ATOM 808 C C . ILE A 1 105 ? -30.132 0.918 37.749 1.00 93.56 105 ILE A C 1
ATOM 810 O O . ILE A 1 105 ? -30.630 2.014 38.043 1.00 93.56 105 ILE A O 1
ATOM 814 N N . LEU A 1 106 ? -30.542 -0.226 38.301 1.00 91.62 106 LEU A N 1
ATOM 815 C CA . LEU A 1 106 ? -31.595 -0.243 39.308 1.00 91.62 106 LEU A CA 1
ATOM 816 C C . LEU A 1 106 ? -31.098 0.367 40.618 1.00 91.62 106 LEU A C 1
ATOM 818 O O . LEU A 1 106 ? -29.905 0.532 40.871 1.00 91.62 106 LEU A O 1
ATOM 822 N N . LYS A 1 107 ? -32.056 0.701 41.482 1.00 87.44 107 LYS A N 1
ATOM 823 C CA . LYS A 1 107 ? -31.757 1.120 42.848 1.00 87.44 107 LYS A CA 1
ATOM 824 C C . LYS A 1 107 ? -30.820 0.101 43.511 1.00 87.44 107 LYS A C 1
ATOM 826 O O . LYS A 1 107 ? -31.049 -1.099 43.399 1.00 87.44 107 LYS A O 1
ATOM 831 N N . ASP A 1 108 ? -29.837 0.608 44.255 1.00 85.44 108 ASP A N 1
ATOM 832 C CA . ASP A 1 108 ? -28.826 -0.169 44.986 1.00 85.44 108 ASP A CA 1
ATOM 833 C C . ASP A 1 108 ? -27.807 -0.944 44.130 1.00 85.44 108 ASP A C 1
ATOM 835 O O . ASP A 1 108 ? -26.859 -1.492 44.697 1.00 85.44 108 ASP A O 1
ATOM 839 N N . GLU A 1 109 ? -27.938 -0.946 42.802 1.00 91.12 109 GLU A N 1
ATOM 840 C CA . GLU A 1 109 ? -26.948 -1.521 41.890 1.00 91.12 109 GLU A CA 1
ATOM 841 C C . GLU A 1 109 ? -25.857 -0.501 41.538 1.00 91.12 109 GLU A C 1
ATOM 843 O O . GLU A 1 109 ? -26.054 0.713 41.618 1.00 91.12 109 GLU A O 1
ATOM 848 N N . LEU A 1 110 ? -24.675 -1.009 41.178 1.00 92.69 110 LEU A N 1
ATOM 849 C CA . LEU A 1 110 ? -23.501 -0.190 40.855 1.00 92.69 110 LEU A CA 1
ATOM 850 C C . LEU A 1 110 ? -23.063 -0.306 39.400 1.00 92.69 110 LEU A C 1
ATOM 852 O O . LEU A 1 110 ? -22.219 0.469 38.962 1.00 92.69 110 LEU A O 1
ATOM 856 N N . SER A 1 111 ? -23.601 -1.264 38.654 1.00 95.31 111 SER A N 1
ATOM 857 C CA . SER A 1 111 ? -23.245 -1.452 37.259 1.00 95.31 111 SER A CA 1
ATOM 858 C C . SER A 1 111 ? -24.313 -2.221 36.505 1.00 95.31 111 SER A C 1
ATOM 860 O O . SER A 1 111 ? -25.182 -2.871 37.085 1.00 95.31 111 SER A O 1
ATOM 862 N N . VAL A 1 112 ? -24.223 -2.131 35.188 1.00 96.00 112 VAL A N 1
ATOM 863 C CA . VAL A 1 112 ? -25.040 -2.868 34.232 1.00 96.00 112 VAL A CA 1
ATOM 864 C C . VAL A 1 112 ? -24.174 -3.197 33.028 1.00 96.00 112 VAL A C 1
ATOM 866 O O . VAL A 1 112 ? -23.306 -2.409 32.644 1.00 96.00 112 VAL A O 1
ATOM 869 N N . ALA A 1 113 ? -24.406 -4.369 32.451 1.00 96.31 113 ALA A N 1
ATOM 870 C CA . ALA A 1 113 ? -23.662 -4.859 31.307 1.00 96.31 113 ALA A CA 1
ATOM 871 C C . ALA A 1 113 ? -24.553 -4.971 30.069 1.00 96.31 113 ALA A C 1
ATOM 873 O O . ALA A 1 113 ? -25.758 -5.209 30.173 1.00 96.31 113 ALA A O 1
ATOM 874 N N . PHE A 1 114 ? -23.936 -4.819 28.905 1.00 96.38 114 PHE A N 1
ATOM 875 C CA . PHE A 1 114 ? -24.507 -5.139 27.605 1.00 96.38 114 PHE A CA 1
ATOM 876 C C . PHE A 1 114 ? -23.434 -5.802 26.745 1.00 96.38 114 PHE A C 1
ATOM 878 O O . PHE A 1 114 ? -22.236 -5.604 26.957 1.00 96.38 114 PHE A O 1
ATOM 885 N N . ASP A 1 115 ? -23.875 -6.581 25.770 1.00 96.81 115 ASP A N 1
ATOM 886 C CA . ASP A 1 115 ? -22.991 -7.308 24.873 1.00 96.81 115 ASP A CA 1
ATOM 887 C C . ASP A 1 115 ? -23.039 -6.659 23.498 1.00 96.81 115 ASP A C 1
ATOM 889 O O . ASP A 1 115 ? -24.090 -6.173 23.068 1.00 96.81 115 ASP A O 1
ATOM 893 N N . VAL A 1 116 ? -21.897 -6.671 22.818 1.00 96.62 116 VAL A N 1
ATOM 894 C CA . VAL A 1 116 ? -21.783 -6.298 21.408 1.00 96.62 116 VAL A CA 1
ATOM 895 C C . VAL A 1 116 ? -21.094 -7.439 20.682 1.00 96.62 116 VAL A C 1
ATOM 897 O O . VAL A 1 116 ? -20.050 -7.921 21.126 1.00 96.62 116 VAL A O 1
ATOM 900 N N . THR A 1 117 ? -21.675 -7.855 19.564 1.00 95.75 117 THR A N 1
ATOM 901 C CA . THR A 1 117 ? -21.144 -8.888 18.675 1.00 95.75 117 THR A CA 1
ATOM 902 C C . THR A 1 117 ? -20.873 -8.269 17.312 1.00 95.75 117 THR A C 1
ATOM 904 O O . THR A 1 117 ? -21.784 -7.673 16.743 1.00 95.75 117 THR A O 1
ATOM 907 N N . ALA A 1 118 ? -19.662 -8.425 16.775 1.00 92.12 118 ALA A N 1
ATOM 908 C CA . ALA A 1 118 ? -19.381 -8.107 15.377 1.00 92.12 118 ALA A CA 1
ATOM 909 C C . ALA A 1 118 ? -19.967 -9.222 14.498 1.00 92.12 118 ALA A C 1
ATOM 911 O O . ALA A 1 118 ? -19.630 -10.398 14.665 1.00 92.12 118 ALA A O 1
ATOM 912 N N . THR A 1 119 ? -20.885 -8.876 13.603 1.00 91.62 119 THR A N 1
ATOM 913 C CA . THR A 1 119 ? -21.508 -9.832 12.688 1.00 91.62 119 THR A CA 1
ATOM 914 C C . THR A 1 119 ? -20.454 -10.312 11.697 1.00 91.62 119 THR A C 1
ATOM 916 O O . THR A 1 119 ? -19.657 -9.528 11.204 1.00 91.62 119 THR A O 1
ATOM 919 N N . LYS A 1 120 ? -20.439 -11.615 11.416 1.00 86.06 120 LYS A N 1
ATOM 920 C CA . LYS A 1 120 ? -19.660 -12.167 10.310 1.00 86.06 120 LYS A CA 1
ATOM 921 C C . LYS A 1 120 ? -20.575 -12.369 9.115 1.00 86.06 120 LYS A C 1
ATOM 923 O O . LYS A 1 120 ? -21.577 -13.080 9.250 1.00 86.06 120 LYS A O 1
ATOM 928 N N . ASP A 1 121 ? -20.200 -11.831 7.967 1.00 80.31 121 ASP A N 1
ATOM 929 C CA . ASP A 1 121 ? -20.861 -12.119 6.702 1.00 80.31 121 ASP A CA 1
ATOM 930 C C . ASP A 1 121 ? -19.851 -12.469 5.590 1.00 80.31 121 ASP A C 1
ATOM 932 O O . ASP A 1 121 ? -18.703 -12.818 5.869 1.00 80.31 121 ASP A O 1
ATOM 936 N N . ASP A 1 122 ? -20.331 -12.549 4.347 1.00 76.94 122 ASP A N 1
ATOM 937 C CA . ASP A 1 122 ? -19.519 -12.885 3.168 1.00 76.94 122 ASP A CA 1
ATOM 938 C C . ASP A 1 122 ? -19.214 -11.637 2.307 1.00 76.94 122 ASP A C 1
ATOM 940 O O . ASP A 1 122 ? -18.794 -11.764 1.148 1.00 76.94 122 ASP A O 1
ATOM 944 N N . ILE A 1 123 ? -19.502 -10.435 2.814 1.00 70.88 123 ILE A N 1
ATOM 945 C CA . ILE A 1 123 ? -19.280 -9.170 2.115 1.00 70.88 123 ILE A CA 1
ATOM 946 C C . ILE A 1 123 ? -17.887 -8.677 2.468 1.00 70.88 123 ILE A C 1
ATOM 948 O O . ILE A 1 123 ? -17.501 -8.679 3.628 1.00 70.88 123 ILE A O 1
ATOM 952 N N . SER A 1 124 ? -17.138 -8.238 1.445 1.00 69.44 124 SER A N 1
ATOM 953 C CA . SER A 1 124 ? -15.808 -7.714 1.708 1.00 69.44 124 SER A CA 1
ATOM 954 C C . SER A 1 124 ? -15.807 -6.245 2.118 1.00 69.44 124 SER A C 1
ATOM 956 O O . SER A 1 124 ? -16.080 -5.366 1.293 1.00 69.44 124 SER A O 1
ATOM 958 N N . GLU A 1 125 ? -15.453 -5.974 3.368 1.00 72.44 125 GLU A N 1
ATOM 959 C CA . GLU A 1 125 ? -15.583 -4.687 4.037 1.00 72.44 125 GLU A CA 1
ATOM 960 C C . GLU A 1 125 ? -14.262 -4.221 4.654 1.00 72.44 125 GLU A C 1
ATOM 962 O O . GLU A 1 125 ? -13.388 -4.995 5.045 1.00 72.44 125 GLU A O 1
ATOM 967 N N . GLY A 1 126 ? -14.075 -2.900 4.651 1.00 69.62 126 GLY A N 1
ATOM 968 C CA . GLY A 1 126 ? -12.907 -2.276 5.266 1.00 69.62 126 GLY A CA 1
ATOM 969 C C . GLY A 1 126 ? -13.104 -2.117 6.763 1.00 69.62 126 GLY A C 1
ATOM 970 O O . GLY A 1 126 ? -14.203 -2.281 7.267 1.00 69.62 126 GLY A O 1
ATOM 971 N N . ALA A 1 127 ? -12.049 -1.719 7.466 1.00 78.94 127 ALA A N 1
ATOM 972 C CA . ALA A 1 127 ? -12.161 -1.500 8.893 1.00 78.94 127 ALA A CA 1
ATOM 973 C C . ALA A 1 127 ? -13.115 -0.359 9.266 1.00 78.94 127 ALA A C 1
ATOM 975 O O . ALA A 1 127 ? -13.086 0.733 8.688 1.00 78.94 127 ALA A O 1
ATOM 976 N N . GLU A 1 128 ? -13.871 -0.590 10.328 1.00 85.56 128 GLU A N 1
ATOM 977 C CA . GLU A 1 128 ? -14.950 0.253 10.790 1.00 85.56 128 GLU A CA 1
ATOM 978 C C . GLU A 1 128 ? -14.849 0.564 12.279 1.00 85.56 128 GLU A C 1
ATOM 980 O O . GLU A 1 128 ? -14.124 -0.058 13.061 1.00 85.56 128 GLU A O 1
ATOM 985 N N . LYS A 1 129 ? -15.596 1.586 12.682 1.00 89.81 129 LYS A N 1
ATOM 986 C CA . LYS A 1 129 ? -15.617 2.080 14.048 1.00 89.81 129 LYS A CA 1
ATOM 987 C C . LYS A 1 129 ? -17.054 2.248 14.514 1.00 89.81 129 LYS A C 1
ATOM 989 O O . LYS A 1 129 ? -17.824 2.957 13.873 1.00 89.81 129 LYS A O 1
ATOM 994 N N . LEU A 1 130 ? -17.369 1.675 15.668 1.00 94.62 130 LEU A N 1
ATOM 995 C CA . LEU A 1 130 ? -18.606 1.849 16.421 1.00 94.62 130 LEU A CA 1
ATOM 996 C C . LEU A 1 130 ? -18.294 2.639 17.694 1.00 94.62 130 LEU A C 1
ATOM 998 O O . LEU A 1 130 ? -17.345 2.332 18.410 1.00 94.62 130 LEU A O 1
ATOM 1002 N N . VAL A 1 131 ? -19.064 3.679 17.992 1.00 96.12 131 VAL A N 1
ATOM 1003 C CA . VAL A 1 131 ? -18.883 4.492 19.199 1.00 96.12 131 VAL A CA 1
ATOM 1004 C C . VAL A 1 131 ? -20.205 4.619 19.930 1.00 96.12 131 VAL A C 1
ATOM 1006 O O . VAL A 1 131 ? -21.174 5.098 19.346 1.00 96.12 131 VAL A O 1
ATOM 1009 N N . TYR A 1 132 ? -20.214 4.276 21.215 1.00 97.62 132 TYR A N 1
ATOM 1010 C CA . TYR A 1 132 ? -21.314 4.586 22.125 1.00 97.62 132 TYR A CA 1
ATOM 1011 C C . TYR A 1 132 ? -20.916 5.740 23.039 1.00 97.62 132 TYR A C 1
ATOM 1013 O O . TYR A 1 132 ? -19.879 5.677 23.700 1.00 97.62 132 TYR A O 1
ATOM 1021 N N . THR A 1 133 ? -21.745 6.780 23.103 1.00 97.81 133 THR A N 1
ATOM 1022 C CA . THR A 1 133 ? -21.541 7.937 23.985 1.00 97.81 133 THR A CA 1
ATOM 1023 C C . THR A 1 133 ? -22.674 8.030 24.998 1.00 97.81 133 THR A C 1
ATOM 1025 O O . THR A 1 133 ? -23.845 7.995 24.623 1.00 97.81 133 THR A O 1
ATOM 1028 N N . LEU A 1 134 ? -22.340 8.168 26.283 1.00 97.81 134 LEU A N 1
ATOM 1029 C CA . LEU A 1 134 ? -23.329 8.407 27.333 1.00 97.81 134 LEU A CA 1
ATOM 1030 C C . LEU A 1 134 ? -23.951 9.796 27.149 1.00 97.81 134 LEU A C 1
ATOM 1032 O O . LEU A 1 134 ? -23.244 10.802 27.094 1.00 97.81 134 LEU A O 1
ATOM 1036 N N . THR A 1 135 ? -25.278 9.853 27.068 1.00 96.56 135 THR A N 1
ATOM 1037 C CA . THR A 1 135 ? -26.060 11.084 26.901 1.00 96.56 135 THR A CA 1
ATOM 1038 C C . THR A 1 135 ? -27.344 11.034 27.732 1.00 96.56 135 THR A C 1
ATOM 1040 O O . THR A 1 135 ? -27.744 9.978 28.227 1.00 96.56 135 THR A O 1
ATOM 1043 N N . ASN A 1 136 ? -27.990 12.193 27.897 1.00 94.88 136 ASN A N 1
ATOM 1044 C CA . ASN A 1 136 ? -29.283 12.348 28.576 1.00 94.88 136 ASN A CA 1
ATOM 1045 C C . ASN A 1 136 ? -29.372 11.644 29.951 1.00 94.88 136 ASN A C 1
ATOM 1047 O O . ASN A 1 136 ? -30.278 10.833 30.156 1.00 94.88 136 ASN A O 1
ATOM 1051 N N . PRO A 1 137 ? -28.444 11.912 30.893 1.00 94.88 137 PRO A N 1
ATOM 1052 C CA . PRO A 1 137 ? -28.451 11.241 32.184 1.00 94.88 137 PRO A CA 1
ATOM 1053 C C . PRO A 1 137 ? -29.616 11.697 33.069 1.00 94.88 137 PRO A C 1
ATOM 1055 O O . PRO A 1 137 ? -30.047 12.851 33.025 1.00 94.88 137 PRO A O 1
ATOM 1058 N N . ASN A 1 138 ? -30.087 10.790 33.924 1.00 92.25 138 ASN A N 1
ATOM 1059 C CA . ASN A 1 138 ? -31.049 11.069 34.987 1.00 92.25 138 ASN A CA 1
ATOM 1060 C C . ASN A 1 138 ? -30.534 10.530 36.331 1.00 92.25 138 ASN A C 1
ATOM 1062 O O . ASN A 1 138 ? -30.082 9.387 36.400 1.00 92.25 138 ASN A O 1
ATOM 1066 N N . ASN A 1 139 ? -30.649 11.338 37.392 1.00 87.06 139 ASN A N 1
ATOM 1067 C CA . ASN A 1 139 ? -30.201 11.038 38.760 1.00 87.06 139 ASN A CA 1
ATOM 1068 C C . ASN A 1 139 ? -28.694 10.736 38.883 1.00 87.06 139 ASN A C 1
ATOM 1070 O O . ASN A 1 139 ? -28.281 10.067 39.829 1.00 87.06 139 ASN A O 1
ATOM 1074 N N . VAL A 1 140 ? -27.887 11.183 37.914 1.00 92.00 140 VAL A N 1
ATOM 1075 C CA . VAL A 1 140 ? -26.447 10.920 37.833 1.00 92.00 140 VAL A CA 1
ATOM 1076 C C . VAL A 1 140 ? -25.752 11.987 36.987 1.00 92.00 140 VAL A C 1
ATOM 1078 O O . VAL A 1 140 ? -26.369 12.559 36.086 1.00 92.00 140 VAL A O 1
ATOM 1081 N N . THR A 1 141 ? -24.461 12.200 37.224 1.00 93.25 141 THR A N 1
ATOM 1082 C CA . THR A 1 141 ? -23.598 13.042 36.381 1.00 93.25 141 THR A CA 1
ATOM 1083 C C . THR A 1 141 ? -22.658 12.165 35.549 1.00 93.25 141 THR A C 1
ATOM 1085 O O . THR A 1 141 ? -22.164 11.149 36.026 1.00 93.25 141 THR A O 1
ATOM 1088 N N . ILE A 1 142 ? -22.394 12.513 34.290 1.00 96.38 142 ILE A N 1
ATOM 1089 C CA . ILE A 1 142 ? -21.477 11.739 33.432 1.00 96.38 142 ILE A CA 1
ATOM 1090 C C . ILE A 1 142 ? -20.023 12.091 33.764 1.00 96.38 142 ILE A C 1
ATOM 1092 O O . ILE A 1 142 ? -19.676 13.264 33.913 1.00 96.38 142 ILE A O 1
ATOM 1096 N N . ASP A 1 143 ? -19.156 11.082 33.855 1.00 95.81 143 ASP A N 1
ATOM 1097 C CA . ASP A 1 143 ? -17.711 11.303 33.848 1.00 95.81 143 ASP A CA 1
ATOM 1098 C C . ASP A 1 143 ? -17.221 11.599 32.423 1.00 95.81 143 ASP A C 1
ATOM 1100 O O . ASP A 1 143 ? -17.095 10.705 31.586 1.00 95.81 143 ASP A O 1
ATOM 1104 N N . GLU A 1 144 ? -16.906 12.866 32.152 1.00 92.12 144 GLU A N 1
ATOM 1105 C CA . GLU A 1 144 ? -16.449 13.334 30.840 1.00 92.12 144 GLU A CA 1
ATOM 1106 C C . GLU A 1 144 ? -15.192 12.622 30.316 1.00 92.12 144 GLU A C 1
ATOM 1108 O O . GLU A 1 144 ? -15.013 12.545 29.099 1.00 92.12 144 GLU A O 1
ATOM 1113 N N . GLN A 1 145 ? -14.329 12.088 31.191 1.00 89.38 145 GLN A N 1
ATOM 1114 C CA . GLN A 1 145 ? -13.128 11.355 30.765 1.00 89.38 145 GLN A CA 1
ATOM 1115 C C . GLN A 1 145 ? -13.442 9.935 30.279 1.00 89.38 145 GLN A C 1
ATOM 1117 O O . GLN A 1 145 ? -12.705 9.397 29.456 1.00 89.38 145 GLN A O 1
ATOM 1122 N N . HIS A 1 146 ? -14.553 9.357 30.741 1.00 93.44 146 HIS A N 1
ATOM 1123 C CA . HIS A 1 146 ? -14.944 7.970 30.483 1.00 93.44 146 HIS A CA 1
ATOM 1124 C C . HIS A 1 146 ? -16.339 7.864 29.844 1.00 93.44 146 HIS A C 1
ATOM 1126 O O . HIS A 1 146 ? -17.035 6.857 29.986 1.00 93.44 146 HIS A O 1
ATOM 1132 N N . LYS A 1 147 ? -16.764 8.919 29.139 1.00 96.56 147 LYS A N 1
ATOM 1133 C CA . LYS A 1 147 ? -18.118 9.037 28.578 1.00 96.56 147 LYS A CA 1
ATOM 1134 C C . LYS A 1 147 ? -18.367 8.242 27.301 1.00 96.56 147 LYS A C 1
ATOM 1136 O O . LYS A 1 147 ? -19.516 8.151 26.876 1.00 96.56 147 LYS A O 1
ATOM 1141 N N . ALA A 1 148 ? -17.315 7.754 26.644 1.00 95.12 148 ALA A N 1
ATOM 1142 C CA . ALA A 1 148 ? -17.418 7.119 25.336 1.00 95.12 148 ALA A CA 1
ATOM 1143 C C . ALA A 1 148 ? -16.645 5.801 25.278 1.00 95.12 148 ALA A C 1
ATOM 1145 O O . ALA A 1 148 ? -15.483 5.734 25.678 1.00 95.12 148 ALA A O 1
ATOM 1146 N N . LEU A 1 149 ? -17.293 4.787 24.711 1.00 95.50 149 LEU A N 1
ATOM 1147 C CA . LEU A 1 149 ? -16.716 3.497 24.356 1.00 95.50 149 LEU A CA 1
ATOM 1148 C C . LEU A 1 149 ? -16.526 3.450 22.838 1.00 95.50 149 LEU A C 1
ATOM 1150 O O . LEU A 1 149 ? -17.468 3.690 22.087 1.00 95.50 149 LEU A O 1
ATOM 1154 N N . THR A 1 150 ? -15.317 3.125 22.385 1.00 92.50 150 THR A N 1
ATOM 1155 C CA . THR A 1 150 ? -14.991 2.915 20.968 1.00 92.50 150 THR A CA 1
ATOM 1156 C C . THR A 1 150 ? -14.716 1.443 20.677 1.00 92.50 150 THR A C 1
ATOM 1158 O O . THR A 1 150 ? -13.764 0.875 21.200 1.00 92.50 150 THR A O 1
ATOM 1161 N N . ILE A 1 151 ? -15.483 0.841 19.781 1.00 92.00 151 ILE A N 1
ATOM 1162 C CA . ILE A 1 151 ? -15.254 -0.508 19.272 1.00 92.00 151 ILE A CA 1
ATOM 1163 C C . ILE A 1 151 ? -14.734 -0.408 17.834 1.00 92.00 151 ILE A C 1
ATOM 1165 O O . ILE A 1 151 ? -15.308 0.304 17.012 1.00 92.00 151 ILE A O 1
ATOM 1169 N N . TYR A 1 152 ? -13.627 -1.081 17.539 1.00 84.19 152 TYR A N 1
ATOM 1170 C CA . TYR A 1 152 ? -13.044 -1.179 16.201 1.00 84.19 152 TYR A CA 1
ATOM 1171 C C . TYR A 1 152 ? -13.327 -2.565 15.619 1.00 84.19 152 TYR A C 1
ATOM 1173 O O . TYR A 1 152 ? -13.058 -3.563 16.283 1.00 84.19 152 TYR A O 1
ATOM 1181 N N . ILE A 1 153 ? -13.867 -2.624 14.405 1.00 86.44 153 ILE A N 1
ATOM 1182 C CA . ILE A 1 153 ? -14.144 -3.870 13.681 1.00 86.44 153 ILE A CA 1
ATOM 1183 C C . ILE A 1 153 ? -13.278 -3.830 12.422 1.00 86.44 153 ILE A C 1
ATOM 1185 O O . ILE A 1 153 ? -13.523 -2.994 11.564 1.00 86.44 153 ILE A O 1
ATOM 1189 N N . PRO A 1 154 ? -12.216 -4.638 12.300 1.00 73.12 154 PRO A N 1
ATOM 1190 C CA . PRO A 1 154 ? -11.243 -4.481 11.220 1.00 73.12 154 PRO A CA 1
ATOM 1191 C C . PRO A 1 154 ? -11.755 -4.888 9.824 1.00 73.12 154 PRO A C 1
ATOM 1193 O O . PRO A 1 154 ? -11.091 -4.551 8.843 1.00 73.12 154 PRO A O 1
ATOM 1196 N N . GLY A 1 155 ? -12.921 -5.539 9.731 1.00 73.25 155 GLY A N 1
ATOM 1197 C CA . GLY A 1 155 ? -13.477 -6.091 8.492 1.00 73.25 155 GLY A CA 1
ATOM 1198 C C . GLY A 1 155 ? -12.693 -7.305 7.980 1.00 73.25 155 GLY A C 1
ATOM 1199 O O . GLY A 1 155 ? -11.729 -7.765 8.603 1.00 73.25 155 GLY A O 1
ATOM 1200 N N . ASP A 1 156 ? -13.085 -7.814 6.818 1.00 66.12 156 ASP A N 1
ATOM 1201 C CA . ASP A 1 156 ? -12.449 -8.946 6.143 1.00 66.12 156 ASP A CA 1
ATOM 1202 C C . ASP A 1 156 ? -11.505 -8.518 4.994 1.00 66.12 156 ASP A C 1
ATOM 1204 O O . ASP A 1 156 ? -10.794 -9.371 4.442 1.00 66.12 156 ASP A O 1
ATOM 1208 N N . LYS A 1 157 ? -11.460 -7.219 4.631 1.00 63.66 157 LYS A N 1
ATOM 1209 C CA . LYS A 1 157 ? -10.474 -6.671 3.688 1.00 63.66 157 LYS A CA 1
ATOM 1210 C C . LYS A 1 157 ? -9.097 -6.817 4.288 1.00 63.66 157 LYS A C 1
ATOM 1212 O O . LYS A 1 157 ? -8.628 -6.016 5.096 1.00 63.66 157 LYS A O 1
ATOM 1217 N N . ARG A 1 158 ? -8.431 -7.878 3.855 1.00 64.75 158 ARG A N 1
ATOM 1218 C CA . ARG A 1 158 ? -7.129 -8.239 4.385 1.00 64.75 158 ARG A CA 1
ATOM 1219 C C . ARG A 1 158 ? -6.072 -7.331 3.788 1.00 64.75 158 ARG A C 1
ATOM 1221 O O . ARG A 1 158 ? -5.721 -7.446 2.615 1.00 64.75 158 ARG A O 1
ATOM 1228 N N . PHE A 1 159 ? -5.549 -6.449 4.621 1.00 70.19 159 PHE A N 1
ATOM 1229 C CA . PHE A 1 159 ? -4.245 -5.852 4.399 1.00 70.19 159 PHE A CA 1
ATOM 1230 C C . PHE A 1 159 ? -3.183 -6.827 4.884 1.00 70.19 159 PHE A C 1
ATOM 1232 O O . PHE A 1 159 ? -3.437 -7.628 5.785 1.00 70.19 159 PHE A O 1
ATOM 1239 N N . ASN A 1 160 ? -1.989 -6.749 4.301 1.00 75.81 160 ASN A N 1
ATOM 1240 C CA . ASN A 1 160 ? -0.851 -7.336 4.986 1.00 75.81 160 ASN A CA 1
ATOM 1241 C C . ASN A 1 160 ? -0.726 -6.715 6.368 1.00 75.81 160 ASN A C 1
ATOM 1243 O O . ASN A 1 160 ? -0.987 -5.521 6.558 1.00 75.81 160 ASN A O 1
ATOM 1247 N N . ASP A 1 161 ? -0.280 -7.551 7.289 1.00 77.12 161 ASP A N 1
ATOM 1248 C CA . ASP A 1 161 ? 0.182 -7.113 8.587 1.00 77.12 161 ASP A CA 1
ATOM 1249 C C . ASP A 1 161 ? 1.302 -6.070 8.446 1.00 77.12 161 ASP A C 1
ATOM 1251 O O . ASP A 1 161 ? 1.923 -5.917 7.387 1.00 77.12 161 ASP A O 1
ATOM 1255 N N . THR A 1 162 ? 1.596 -5.332 9.510 1.00 80.94 162 THR A N 1
ATOM 1256 C CA . THR A 1 162 ? 2.667 -4.327 9.450 1.00 80.94 162 THR A CA 1
ATOM 1257 C C . THR A 1 162 ? 4.054 -4.977 9.500 1.00 80.94 162 THR A C 1
ATOM 1259 O O . THR A 1 162 ? 5.062 -4.382 9.106 1.00 80.94 162 THR A O 1
ATOM 1262 N N . GLY A 1 163 ? 4.124 -6.215 9.986 1.00 81.06 163 GLY A N 1
ATOM 1263 C CA . GLY A 1 163 ? 5.362 -6.930 10.240 1.00 81.06 163 GLY A CA 1
ATOM 1264 C C . GLY A 1 163 ? 6.012 -6.610 11.587 1.00 81.06 163 GLY A C 1
ATOM 1265 O O . GLY A 1 163 ? 7.079 -7.158 11.874 1.00 81.06 163 GLY A O 1
ATOM 1266 N N . PHE A 1 164 ? 5.428 -5.741 12.419 1.00 81.44 164 PHE A N 1
ATOM 1267 C CA . PHE A 1 164 ? 5.908 -5.527 13.783 1.00 81.44 164 PHE A CA 1
ATOM 1268 C C . PHE A 1 164 ? 5.535 -6.697 14.691 1.00 81.44 164 PHE A C 1
ATOM 1270 O O . PHE A 1 164 ? 4.382 -6.898 15.024 1.00 81.44 164 PHE A O 1
ATOM 1277 N N . VAL A 1 165 ? 6.549 -7.396 15.200 1.00 80.88 165 VAL A N 1
ATOM 1278 C CA . VAL A 1 165 ? 6.365 -8.499 16.168 1.00 80.88 165 VAL A CA 1
ATOM 1279 C C . VAL A 1 165 ? 6.734 -8.121 17.605 1.00 80.88 165 VAL A C 1
ATOM 1281 O O . VAL A 1 165 ? 6.760 -8.966 18.502 1.00 80.88 165 VAL A O 1
ATOM 1284 N N . THR A 1 166 ? 7.080 -6.854 17.840 1.00 85.12 166 THR A N 1
ATOM 1285 C CA . THR A 1 166 ? 7.506 -6.340 19.146 1.00 85.12 166 THR A CA 1
ATOM 1286 C C . THR A 1 166 ? 6.623 -5.195 19.623 1.00 85.12 166 THR A C 1
ATOM 1288 O O . THR A 1 166 ? 5.961 -4.515 18.846 1.00 85.12 166 THR A O 1
ATOM 1291 N N . ARG A 1 167 ? 6.619 -4.995 20.939 1.00 87.38 167 ARG A N 1
ATOM 1292 C CA . ARG A 1 167 ? 5.708 -4.123 21.675 1.00 87.38 167 ARG A CA 1
ATOM 1293 C C . ARG A 1 167 ? 6.470 -3.054 22.441 1.00 87.38 167 ARG A C 1
ATOM 1295 O O . ARG A 1 167 ? 7.619 -3.246 22.847 1.00 87.38 167 ARG A O 1
ATOM 1302 N N . TYR A 1 168 ? 5.788 -1.942 22.660 1.00 89.81 168 TYR A N 1
ATOM 1303 C CA . TYR A 1 168 ? 6.125 -0.904 23.611 1.00 89.81 168 TYR A CA 1
ATOM 1304 C C . TYR A 1 168 ? 5.933 -1.377 25.055 1.00 89.81 168 TYR A C 1
ATOM 1306 O O . TYR A 1 168 ? 4.885 -1.923 25.399 1.00 89.81 168 TYR A O 1
ATOM 1314 N N . ASP A 1 169 ? 6.926 -1.137 25.908 1.00 89.19 169 ASP A N 1
ATOM 1315 C CA . ASP A 1 169 ? 6.925 -1.536 27.325 1.00 89.19 169 ASP A CA 1
ATOM 1316 C C . ASP A 1 169 ? 6.909 -0.359 28.316 1.00 89.19 169 ASP A C 1
ATOM 1318 O O . ASP A 1 169 ? 7.118 -0.545 29.515 1.00 89.19 169 ASP A O 1
ATOM 1322 N N . GLY A 1 170 ? 6.688 0.865 27.832 1.00 90.31 170 GLY A N 1
ATOM 1323 C CA . GLY A 1 170 ? 6.826 2.085 28.633 1.00 90.31 170 GLY A CA 1
ATOM 1324 C C . GLY A 1 170 ? 8.164 2.804 28.454 1.00 90.31 170 GLY A C 1
ATOM 1325 O O . GLY A 1 170 ? 8.279 3.953 28.874 1.00 90.31 170 GLY A O 1
ATOM 1326 N N . ASN A 1 171 ? 9.153 2.168 27.814 1.00 90.31 171 ASN A N 1
ATOM 1327 C CA . ASN A 1 171 ? 10.449 2.774 27.504 1.00 90.31 171 ASN A CA 1
ATOM 1328 C C . ASN A 1 171 ? 10.843 2.593 26.031 1.00 90.31 171 ASN A C 1
ATOM 1330 O O . ASN A 1 171 ? 11.265 3.555 25.393 1.00 90.31 171 ASN A O 1
ATOM 1334 N N . ASN A 1 172 ? 10.714 1.375 25.494 1.00 87.88 172 ASN A N 1
ATOM 1335 C CA . ASN A 1 172 ? 11.200 0.989 24.165 1.00 87.88 172 ASN A CA 1
ATOM 1336 C C . ASN A 1 172 ? 10.184 0.107 23.422 1.00 87.88 172 ASN A C 1
ATOM 1338 O O . ASN A 1 172 ? 9.288 -0.450 24.039 1.00 87.88 172 ASN A O 1
ATOM 1342 N N . PHE A 1 173 ? 10.367 -0.071 22.107 1.00 86.19 173 PHE A N 1
ATOM 1343 C CA . PHE A 1 173 ? 9.485 -0.847 21.212 1.00 86.19 173 PHE A CA 1
ATOM 1344 C C . PHE A 1 173 ? 9.983 -2.275 20.908 1.00 86.19 173 PHE A C 1
ATOM 1346 O O . PHE A 1 173 ? 9.700 -2.816 19.843 1.00 86.19 173 PHE A O 1
ATOM 1353 N N . ASN A 1 174 ? 10.790 -2.879 21.782 1.00 85.50 174 ASN A N 1
ATOM 1354 C CA . ASN A 1 174 ? 11.498 -4.138 21.506 1.00 85.50 174 ASN A CA 1
ATOM 1355 C C . ASN A 1 174 ? 11.048 -5.327 22.374 1.00 85.50 174 ASN A C 1
ATOM 1357 O O . ASN A 1 174 ? 11.736 -6.349 22.404 1.00 85.50 174 ASN A O 1
ATOM 1361 N N . ASN A 1 175 ? 9.928 -5.218 23.090 1.00 85.44 175 ASN A N 1
ATOM 1362 C CA . ASN A 1 175 ? 9.458 -6.284 23.969 1.00 85.44 175 ASN A CA 1
ATOM 1363 C C . ASN A 1 175 ? 8.673 -7.344 23.179 1.00 85.44 175 ASN A C 1
ATOM 1365 O O . ASN A 1 175 ? 7.762 -7.016 22.427 1.00 85.44 175 ASN A O 1
ATOM 1369 N N . ALA A 1 176 ? 9.014 -8.621 23.341 1.00 83.75 176 ALA A N 1
ATOM 1370 C CA . ALA A 1 176 ? 8.365 -9.712 22.614 1.00 83.75 176 ALA A CA 1
ATOM 1371 C C . ALA A 1 176 ? 7.024 -10.157 23.227 1.00 83.75 176 ALA A C 1
ATOM 1373 O O . ALA A 1 176 ? 6.272 -10.870 22.574 1.00 83.75 176 ALA A O 1
ATOM 1374 N N . ASN A 1 177 ? 6.723 -9.774 24.472 1.00 85.00 177 ASN A N 1
ATOM 1375 C CA . ASN A 1 177 ? 5.550 -10.272 25.195 1.00 85.00 177 ASN A CA 1
ATOM 1376 C C . ASN A 1 177 ? 4.458 -9.195 25.330 1.00 85.00 177 ASN A C 1
ATOM 1378 O O . ASN A 1 177 ? 4.806 -8.023 25.509 1.00 85.00 177 ASN A O 1
ATOM 1382 N N . PRO A 1 178 ? 3.163 -9.570 25.343 1.00 83.62 178 PRO A N 1
ATOM 1383 C CA . PRO A 1 178 ? 2.052 -8.661 25.646 1.00 83.62 178 PRO A CA 1
ATOM 1384 C C . PRO A 1 178 ? 2.257 -7.887 26.953 1.00 83.62 178 PRO A C 1
ATOM 1386 O O . PRO A 1 178 ? 2.748 -8.447 27.937 1.00 83.62 178 PRO A O 1
ATOM 1389 N N . GLN A 1 179 ? 1.889 -6.603 26.970 1.00 85.25 179 GLN A N 1
ATOM 1390 C CA . GLN A 1 179 ? 2.056 -5.713 28.125 1.00 85.25 179 GLN A CA 1
ATOM 1391 C C . GLN A 1 179 ? 0.689 -5.306 28.681 1.00 85.25 179 GLN A C 1
ATOM 1393 O O . GLN A 1 179 ? -0.082 -4.643 27.997 1.00 85.25 179 GLN A O 1
ATOM 1398 N N . ALA A 1 180 ? 0.389 -5.677 29.930 1.00 84.88 180 ALA A N 1
ATOM 1399 C CA . ALA A 1 180 ? -0.922 -5.413 30.537 1.00 84.88 180 ALA A CA 1
ATOM 1400 C C . ALA A 1 180 ? -1.242 -3.912 30.663 1.00 84.88 180 ALA A C 1
ATOM 1402 O O . ALA A 1 180 ? -2.389 -3.518 30.476 1.00 84.88 180 ALA A O 1
ATOM 1403 N N . ASP A 1 181 ? -0.226 -3.085 30.927 1.00 87.56 181 ASP A N 1
ATOM 1404 C CA . ASP A 1 181 ? -0.364 -1.625 31.047 1.00 87.56 181 ASP A CA 1
ATOM 1405 C C . ASP A 1 181 ? -0.475 -0.920 29.684 1.00 87.56 181 ASP A C 1
ATOM 1407 O O . ASP A 1 181 ? -0.888 0.237 29.605 1.00 87.56 181 ASP A O 1
ATOM 1411 N N . TYR A 1 182 ? -0.122 -1.622 28.604 1.00 84.31 182 TYR A N 1
ATOM 1412 C CA . TYR A 1 182 ? -0.173 -1.131 27.229 1.00 84.31 182 TYR A CA 1
ATOM 1413 C C . TYR A 1 182 ? -0.853 -2.180 26.341 1.00 84.31 182 TYR A C 1
ATOM 1415 O O . TYR A 1 182 ? -0.182 -2.789 25.501 1.00 84.31 182 TYR A O 1
ATOM 1423 N N . PRO A 1 183 ? -2.154 -2.446 26.560 1.00 81.56 183 PRO A N 1
ATOM 1424 C CA . PRO A 1 183 ? -2.881 -3.442 25.792 1.00 81.56 183 PRO A CA 1
ATOM 1425 C C . PRO A 1 183 ? -3.122 -2.960 24.358 1.00 81.56 183 PRO A C 1
ATOM 1427 O O . PRO A 1 183 ? -3.056 -1.765 24.063 1.00 81.56 183 PRO A O 1
ATOM 1430 N N . ASN A 1 184 ? -3.502 -3.899 23.496 1.00 79.06 184 ASN A N 1
ATOM 1431 C CA . ASN A 1 184 ? -3.911 -3.664 22.115 1.00 79.06 184 ASN A CA 1
ATOM 1432 C C . ASN A 1 184 ? -2.801 -3.113 21.198 1.00 79.06 184 ASN A C 1
ATOM 1434 O O . ASN A 1 184 ? -3.035 -2.172 20.437 1.00 79.06 184 ASN A O 1
ATOM 1438 N N . GLN A 1 185 ? -1.594 -3.672 21.270 1.00 84.31 185 GLN A N 1
ATOM 1439 C CA . GLN A 1 185 ? -0.509 -3.277 20.373 1.00 84.31 185 GLN A CA 1
ATOM 1440 C C . GLN A 1 185 ? -0.530 -4.087 19.082 1.00 84.31 185 GLN A C 1
ATOM 1442 O O . GLN A 1 185 ? -1.107 -5.163 19.040 1.00 84.31 185 GLN A O 1
ATOM 1447 N N . ASP A 1 186 ? 0.119 -3.570 18.041 1.00 80.81 186 ASP A N 1
ATOM 1448 C CA . ASP A 1 186 ? 0.121 -4.169 16.701 1.00 80.81 186 ASP A CA 1
ATOM 1449 C C . ASP A 1 186 ? 0.489 -5.661 16.729 1.00 80.81 186 ASP A C 1
ATOM 1451 O O . ASP A 1 186 ? -0.322 -6.494 16.355 1.00 80.81 186 ASP A O 1
ATOM 1455 N N . ALA A 1 187 ? 1.610 -6.000 17.371 1.00 83.31 187 ALA A N 1
ATOM 1456 C CA . ALA A 1 187 ? 2.087 -7.376 17.523 1.00 83.31 187 ALA A CA 1
ATOM 1457 C C . ALA A 1 187 ? 1.169 -8.314 18.345 1.00 83.31 187 ALA A C 1
ATOM 1459 O O . ALA A 1 187 ? 1.512 -9.486 18.526 1.00 83.31 187 ALA A O 1
ATOM 1460 N N . ASP A 1 188 ? 0.092 -7.810 18.970 1.00 80.50 188 ASP A N 1
ATOM 1461 C CA . ASP A 1 188 ? -0.922 -8.615 19.676 1.00 80.50 188 ASP A CA 1
ATOM 1462 C C . ASP A 1 188 ? -2.003 -9.178 18.744 1.00 80.50 188 ASP A C 1
ATOM 1464 O O . ASP A 1 188 ? -2.775 -10.031 19.184 1.00 80.50 188 ASP A O 1
ATOM 1468 N N . PHE A 1 189 ? -2.073 -8.718 17.495 1.00 78.69 189 PHE A N 1
ATOM 1469 C CA . PHE A 1 189 ? -3.117 -9.087 16.546 1.00 78.69 189 PHE A CA 1
ATOM 1470 C C . PHE A 1 189 ? -2.536 -9.309 15.159 1.00 78.69 189 PHE A C 1
ATOM 1472 O O . PHE A 1 189 ? -1.450 -8.843 14.857 1.00 78.69 189 PHE A O 1
ATOM 1479 N N . GLY A 1 190 ? -3.328 -9.929 14.290 1.00 75.06 190 GLY A N 1
ATOM 1480 C CA . GLY A 1 190 ? -2.957 -10.108 12.896 1.00 75.06 190 GLY A CA 1
ATOM 1481 C C . GLY A 1 190 ? -2.403 -11.495 12.612 1.00 75.06 190 GLY A C 1
ATOM 1482 O O . GLY A 1 190 ? -2.380 -12.392 13.461 1.00 75.06 190 GLY A O 1
ATOM 1483 N N . SER A 1 191 ? -2.019 -11.688 11.354 1.00 76.44 191 SER A N 1
ATOM 1484 C CA . SER A 1 191 ? -1.695 -13.009 10.806 1.00 76.44 191 SER A CA 1
ATOM 1485 C C . SER A 1 191 ? -0.370 -13.563 11.334 1.00 76.44 191 SER A C 1
ATOM 1487 O O . SER A 1 191 ? -0.060 -14.732 11.113 1.00 76.44 191 SER A O 1
ATOM 1489 N N . ASP A 1 192 ? 0.429 -12.751 12.025 1.00 75.75 192 ASP A N 1
ATOM 1490 C CA . ASP A 1 192 ? 1.641 -13.190 12.713 1.00 75.75 192 ASP A CA 1
ATOM 1491 C C . ASP A 1 192 ? 1.376 -13.863 14.078 1.00 75.75 192 ASP A C 1
ATOM 1493 O O . ASP A 1 192 ? 2.270 -14.536 14.598 1.00 75.75 192 ASP A O 1
ATOM 1497 N N . THR A 1 193 ? 0.155 -13.757 14.622 1.00 74.44 193 THR A N 1
ATOM 1498 C CA . THR A 1 193 ? -0.252 -14.362 15.907 1.00 74.44 193 THR A CA 1
ATOM 1499 C C . THR A 1 193 ? -1.145 -15.611 15.781 1.00 74.44 193 THR A C 1
ATOM 1501 O O . THR A 1 193 ? -1.303 -16.356 16.754 1.00 74.44 193 THR A O 1
ATOM 1504 N N . ASP A 1 194 ? -1.673 -15.901 14.586 1.00 65.31 194 ASP A N 1
ATOM 1505 C CA . ASP A 1 194 ? -2.629 -16.991 14.334 1.00 65.31 194 ASP A CA 1
ATOM 1506 C C . ASP A 1 194 ? -1.975 -18.387 14.280 1.00 65.31 194 ASP A C 1
ATOM 1508 O O . ASP A 1 194 ? -1.217 -18.722 13.372 1.00 65.31 194 ASP A O 1
ATOM 1512 N N . SER A 1 195 ? -2.311 -19.277 15.220 1.00 55.84 195 SER A N 1
ATOM 1513 C CA . SER A 1 195 ? -1.813 -20.663 15.214 1.00 55.84 195 SER A CA 1
ATOM 1514 C C . SER A 1 195 ? -2.617 -21.579 14.270 1.00 55.84 195 SER A C 1
ATOM 1516 O O . SER A 1 195 ? -3.848 -21.593 14.355 1.00 55.84 195 SER A O 1
ATOM 1518 N N . PRO A 1 196 ? -1.971 -22.440 13.454 1.00 53.47 196 PRO A N 1
ATOM 1519 C CA . PRO A 1 196 ? -0.526 -22.617 13.319 1.00 53.47 196 PRO A CA 1
ATOM 1520 C C . PRO A 1 196 ? 0.092 -21.582 12.367 1.00 53.47 196 PRO A C 1
ATOM 1522 O O . PRO A 1 196 ? -0.294 -21.504 11.203 1.00 53.47 196 PRO A O 1
ATOM 1525 N N . VAL A 1 197 ? 1.112 -20.861 12.842 1.00 61.47 197 VAL A N 1
ATOM 1526 C CA . VAL A 1 197 ? 1.807 -19.859 12.029 1.00 61.47 197 VAL A CA 1
ATOM 1527 C C . VAL A 1 197 ? 2.860 -20.544 11.142 1.00 61.47 197 VAL A C 1
ATOM 1529 O O . VAL A 1 197 ? 3.927 -20.942 11.620 1.00 61.47 197 VAL A O 1
ATOM 1532 N N . ASP A 1 198 ? 2.569 -20.726 9.851 1.00 64.44 198 ASP A N 1
ATOM 1533 C CA . ASP A 1 198 ? 3.562 -21.134 8.846 1.00 64.44 198 ASP A CA 1
ATOM 1534 C C . ASP A 1 198 ? 4.160 -19.885 8.193 1.00 64.44 198 ASP A C 1
ATOM 1536 O O . ASP A 1 198 ? 3.522 -19.225 7.384 1.00 64.44 198 ASP A O 1
ATOM 1540 N N . HIS A 1 199 ? 5.397 -19.554 8.564 1.00 71.81 199 HIS A N 1
ATOM 1541 C CA . HIS A 1 199 ? 6.117 -18.390 8.043 1.00 71.81 199 HIS A CA 1
ATOM 1542 C C . HIS A 1 199 ? 7.061 -18.712 6.874 1.00 71.81 199 HIS A C 1
ATOM 1544 O O . HIS A 1 199 ? 8.070 -18.021 6.657 1.00 71.81 199 HIS A O 1
ATOM 1550 N N . THR A 1 200 ? 6.853 -19.836 6.188 1.00 77.56 200 THR A N 1
ATOM 1551 C CA . THR A 1 200 ? 7.754 -20.233 5.102 1.00 77.56 200 THR A CA 1
ATOM 1552 C C . THR A 1 200 ? 7.556 -19.377 3.855 1.00 77.56 200 THR A C 1
ATOM 1554 O O . THR A 1 200 ? 8.545 -19.067 3.184 1.00 77.56 200 THR A O 1
ATOM 1557 N N . ASP A 1 201 ? 6.322 -18.950 3.578 1.00 79.69 201 ASP A N 1
ATOM 1558 C CA . ASP A 1 201 ? 5.905 -18.172 2.402 1.00 79.69 201 ASP A CA 1
ATOM 1559 C C . ASP A 1 201 ? 5.811 -16.663 2.643 1.00 79.69 201 ASP A C 1
ATOM 1561 O O . ASP A 1 201 ? 5.522 -15.895 1.732 1.00 79.69 201 ASP A O 1
ATOM 1565 N N . GLY A 1 202 ? 6.168 -16.234 3.843 1.00 80.25 202 GLY A N 1
ATOM 1566 C CA . GLY A 1 202 ? 6.299 -14.854 4.271 1.00 80.25 202 GLY A CA 1
ATOM 1567 C C . GLY A 1 202 ? 6.363 -14.833 5.797 1.00 80.25 202 GLY A C 1
ATOM 1568 O O . GLY A 1 202 ? 5.866 -15.723 6.479 1.00 80.25 202 GLY A O 1
ATOM 1569 N N . ARG A 1 203 ? 7.087 -13.877 6.367 1.00 78.31 203 ARG A N 1
ATOM 1570 C CA . ARG A 1 203 ? 7.220 -13.702 7.817 1.00 78.31 203 ARG A CA 1
ATOM 1571 C C . ARG A 1 203 ? 6.314 -12.586 8.296 1.00 78.31 203 ARG A C 1
ATOM 1573 O O . ARG A 1 203 ? 5.960 -11.710 7.520 1.00 78.31 203 ARG A O 1
ATOM 1580 N N . TYR A 1 204 ? 6.029 -12.582 9.594 1.00 79.38 204 TYR A N 1
ATOM 1581 C CA . TYR A 1 204 ? 5.422 -11.434 10.273 1.00 79.38 204 TYR A CA 1
ATOM 1582 C C . TYR A 1 204 ? 4.097 -11.002 9.621 1.00 79.38 204 TYR A C 1
ATOM 1584 O O . TYR A 1 204 ? 3.911 -9.839 9.291 1.00 79.38 204 TYR A O 1
ATOM 1592 N N . GLY A 1 205 ? 3.230 -11.982 9.344 1.00 78.75 205 GLY A N 1
ATOM 1593 C CA . GLY A 1 205 ? 1.880 -11.754 8.822 1.00 78.75 205 GLY A CA 1
ATOM 1594 C C . GLY A 1 205 ? 1.785 -11.520 7.308 1.00 78.75 205 GLY A C 1
ATOM 1595 O O . GLY A 1 205 ? 0.695 -11.300 6.786 1.00 78.75 205 GLY A O 1
ATOM 1596 N N . PHE A 1 206 ? 2.901 -11.625 6.583 1.00 84.88 206 PHE A N 1
ATOM 1597 C CA . PHE A 1 206 ? 2.921 -11.657 5.120 1.00 84.88 206 PHE A CA 1
ATOM 1598 C C . PHE A 1 206 ? 2.874 -13.098 4.594 1.00 84.88 206 PHE A C 1
ATOM 1600 O O . PHE A 1 206 ? 3.461 -13.989 5.203 1.00 84.88 206 PHE A O 1
ATOM 1607 N N . SER A 1 207 ? 2.248 -13.318 3.432 1.00 86.31 207 SER A N 1
ATOM 1608 C CA . SER A 1 207 ? 2.208 -14.618 2.740 1.00 86.31 207 SER A CA 1
ATOM 1609 C C . SER A 1 207 ? 2.231 -14.419 1.222 1.00 86.31 207 SER A C 1
ATOM 1611 O O . SER A 1 207 ? 1.458 -13.632 0.669 1.00 86.31 207 SER A O 1
ATOM 1613 N N . TYR A 1 208 ? 3.120 -15.139 0.535 1.00 89.44 208 TYR A N 1
ATOM 1614 C CA . TYR A 1 208 ? 3.421 -14.925 -0.876 1.00 89.44 208 TYR A CA 1
ATOM 1615 C C . TYR A 1 208 ? 3.524 -16.214 -1.693 1.00 89.44 208 TYR A C 1
ATOM 1617 O O . TYR A 1 208 ? 4.157 -17.193 -1.305 1.00 89.44 208 TYR A O 1
ATOM 1625 N N . THR A 1 209 ? 3.024 -16.166 -2.926 1.00 90.25 209 THR A N 1
ATOM 1626 C CA . THR A 1 209 ? 3.187 -17.236 -3.921 1.00 90.25 209 THR A CA 1
ATOM 1627 C C . THR A 1 209 ? 4.004 -16.735 -5.113 1.00 90.25 209 THR A C 1
ATOM 1629 O O . THR A 1 209 ? 3.712 -15.676 -5.664 1.00 90.25 209 THR A O 1
ATOM 1632 N N . LYS A 1 210 ? 5.023 -17.488 -5.548 1.00 92.94 210 LYS A N 1
ATOM 1633 C CA . LYS A 1 210 ? 5.832 -17.166 -6.742 1.00 92.94 210 LYS A CA 1
ATOM 1634 C C . LYS A 1 210 ? 5.212 -17.748 -8.006 1.00 92.94 210 LYS A C 1
ATOM 1636 O O . LYS A 1 210 ? 4.674 -18.853 -7.974 1.00 92.94 210 LYS A O 1
ATOM 1641 N N . PHE A 1 211 ? 5.380 -17.046 -9.123 1.00 95.31 211 PHE A N 1
ATOM 1642 C CA . PHE A 1 211 ? 4.888 -17.475 -10.428 1.00 95.31 211 PHE A CA 1
ATOM 1643 C C . PHE A 1 211 ? 5.947 -17.316 -11.522 1.00 95.31 211 PHE A C 1
ATOM 1645 O O . PHE A 1 211 ? 6.765 -16.389 -11.490 1.00 95.31 211 PHE A O 1
ATOM 1652 N N . ASP A 1 212 ? 5.939 -18.225 -12.495 1.00 94.88 212 ASP A N 1
ATOM 1653 C CA . ASP A 1 212 ? 6.772 -18.119 -13.694 1.00 94.88 212 ASP A CA 1
ATOM 1654 C C . ASP A 1 212 ? 6.232 -17.060 -14.674 1.00 94.88 212 ASP A C 1
ATOM 1656 O O . ASP A 1 212 ? 5.211 -16.415 -14.435 1.00 94.88 212 ASP A O 1
ATOM 1660 N N . ILE A 1 213 ? 6.919 -16.858 -15.803 1.00 93.94 213 ILE A N 1
ATOM 1661 C CA . ILE A 1 213 ? 6.507 -15.862 -16.807 1.00 93.94 213 ILE A CA 1
ATOM 1662 C C . ILE A 1 213 ? 5.140 -16.156 -17.442 1.00 93.94 213 ILE A C 1
ATOM 1664 O O . ILE A 1 213 ? 4.507 -15.232 -17.946 1.00 93.94 213 ILE A O 1
ATOM 1668 N N . HIS A 1 214 ? 4.672 -17.402 -17.387 1.00 92.00 214 HIS A N 1
ATOM 1669 C CA . HIS A 1 214 ? 3.392 -17.835 -17.941 1.00 92.00 214 HIS A CA 1
ATOM 1670 C C . HIS A 1 214 ? 2.256 -17.806 -16.905 1.00 92.00 214 HIS A C 1
ATOM 1672 O O . HIS A 1 214 ? 1.121 -18.114 -17.258 1.00 92.00 214 HIS A O 1
ATOM 1678 N N . GLY A 1 215 ? 2.543 -17.457 -15.646 1.00 89.88 215 GLY A N 1
ATOM 1679 C CA . GLY A 1 215 ? 1.553 -17.443 -14.569 1.00 89.88 215 GLY A CA 1
ATOM 1680 C C . GLY A 1 215 ? 1.330 -18.806 -13.904 1.00 89.88 215 GLY A C 1
ATOM 1681 O O . GLY A 1 215 ? 0.311 -19.001 -13.243 1.00 89.88 215 GLY A O 1
ATOM 1682 N N . ASN A 1 216 ? 2.261 -19.758 -14.035 1.00 90.62 216 ASN A N 1
ATOM 1683 C CA . ASN A 1 216 ? 2.205 -21.014 -13.281 1.00 90.62 216 ASN A CA 1
ATOM 1684 C C . ASN A 1 216 ? 2.824 -20.842 -11.892 1.00 90.62 216 ASN A C 1
ATOM 1686 O O . ASN A 1 216 ? 3.875 -20.215 -11.757 1.00 90.62 216 ASN A O 1
ATOM 1690 N N . VAL A 1 217 ? 2.211 -21.455 -10.874 1.00 91.81 217 VAL A N 1
ATOM 1691 C CA . VAL A 1 217 ? 2.744 -21.477 -9.503 1.00 91.81 217 VAL A CA 1
ATOM 1692 C C . VAL A 1 217 ? 4.109 -22.165 -9.477 1.00 91.81 217 VAL A C 1
ATOM 1694 O O . VAL A 1 217 ? 4.286 -23.251 -10.031 1.00 91.81 217 VAL A O 1
ATOM 1697 N N . LEU A 1 218 ? 5.062 -21.547 -8.786 1.00 91.81 218 LEU A N 1
ATOM 1698 C CA . LEU A 1 218 ? 6.404 -22.072 -8.574 1.00 91.81 218 LEU A CA 1
ATOM 1699 C C . LEU A 1 218 ? 6.605 -22.548 -7.130 1.00 91.81 218 LEU A C 1
ATOM 1701 O O . LEU A 1 218 ? 5.996 -22.006 -6.206 1.00 91.81 218 LEU A O 1
ATOM 1705 N N . PRO A 1 219 ? 7.516 -23.514 -6.902 1.00 89.88 219 PRO A N 1
ATOM 1706 C CA . PRO A 1 219 ? 7.962 -23.850 -5.559 1.00 89.88 219 PRO A CA 1
ATOM 1707 C C . PRO A 1 219 ? 8.546 -22.630 -4.845 1.00 89.88 219 PRO A C 1
ATOM 1709 O O . PRO A 1 219 ? 9.240 -21.807 -5.443 1.00 89.88 219 PRO A O 1
ATOM 1712 N N . ILE A 1 220 ? 8.358 -22.571 -3.532 1.00 85.62 220 ILE A N 1
ATOM 1713 C CA . ILE A 1 220 ? 8.857 -21.491 -2.674 1.00 85.62 220 ILE A CA 1
ATOM 1714 C C . ILE A 1 220 ? 10.373 -21.249 -2.805 1.00 85.62 220 ILE A C 1
ATOM 1716 O O . ILE A 1 220 ? 10.854 -20.113 -2.755 1.00 85.62 220 ILE A O 1
ATOM 1720 N N . SER A 1 221 ? 11.121 -22.328 -3.057 1.00 87.12 221 SER A N 1
ATOM 1721 C CA . SER A 1 221 ? 12.572 -22.349 -3.233 1.00 87.12 221 SER A CA 1
ATOM 1722 C C . SER A 1 221 ? 13.043 -21.875 -4.611 1.00 87.12 221 SER A C 1
ATOM 1724 O O . SER A 1 221 ? 14.249 -21.850 -4.844 1.00 87.12 221 SER A O 1
ATOM 1726 N N . ALA A 1 222 ? 12.137 -21.534 -5.534 1.00 90.56 222 ALA A N 1
ATOM 1727 C CA . ALA A 1 222 ? 12.508 -21.038 -6.855 1.00 90.56 222 ALA A CA 1
ATOM 1728 C C . ALA A 1 222 ? 13.331 -19.744 -6.738 1.00 90.56 222 ALA A C 1
ATOM 1730 O O . ALA A 1 222 ? 12.915 -18.785 -6.073 1.00 90.56 222 ALA A O 1
ATOM 1731 N N . SER A 1 223 ? 14.501 -19.733 -7.381 1.00 87.94 223 SER A N 1
ATOM 1732 C CA . SER A 1 223 ? 15.376 -18.561 -7.510 1.00 87.94 223 SER A CA 1
ATOM 1733 C C . SER A 1 223 ? 14.848 -17.563 -8.532 1.00 87.94 223 SER A C 1
ATOM 1735 O O . SER A 1 223 ? 14.998 -16.361 -8.341 1.00 87.94 223 SER A O 1
ATOM 1737 N N . ASP A 1 224 ? 14.200 -18.073 -9.578 1.00 89.00 224 ASP A N 1
ATOM 1738 C CA . ASP A 1 224 ? 13.727 -17.303 -10.720 1.00 89.00 224 ASP A CA 1
ATOM 1739 C C . ASP A 1 224 ? 12.203 -17.344 -10.777 1.00 89.00 224 ASP A C 1
ATOM 1741 O O . ASP A 1 224 ? 11.589 -18.409 -10.761 1.00 89.00 224 ASP A O 1
ATOM 1745 N N . TYR A 1 225 ? 11.595 -16.164 -10.815 1.00 94.25 225 TYR A N 1
ATOM 1746 C CA . TYR A 1 225 ? 10.152 -15.961 -10.861 1.00 94.25 225 TYR A CA 1
ATOM 1747 C C . TYR A 1 225 ? 9.863 -14.612 -11.526 1.00 94.25 225 TYR A C 1
ATOM 1749 O O . TYR A 1 225 ? 10.652 -13.670 -11.416 1.00 94.25 225 TYR A O 1
ATOM 1757 N N . ALA A 1 226 ? 8.748 -14.520 -12.246 1.00 95.31 226 ALA A N 1
ATOM 1758 C CA . ALA A 1 226 ? 8.378 -13.327 -13.005 1.00 95.31 226 ALA A CA 1
ATOM 1759 C C . ALA A 1 226 ? 7.462 -12.390 -12.214 1.00 95.31 226 ALA A C 1
ATOM 1761 O O . ALA A 1 226 ? 7.567 -11.171 -12.361 1.00 95.31 226 ALA A O 1
ATOM 1762 N N . CYS A 1 227 ? 6.603 -12.946 -11.360 1.00 95.75 227 CYS A N 1
ATOM 1763 C CA . CYS A 1 227 ? 5.769 -12.186 -10.442 1.00 95.75 227 CYS A CA 1
ATOM 1764 C C . CYS A 1 227 ? 5.543 -12.940 -9.124 1.00 95.75 227 CYS A C 1
ATOM 1766 O O . CYS A 1 227 ? 5.840 -14.133 -8.999 1.00 95.75 227 CYS A O 1
ATOM 1768 N N . VAL A 1 228 ? 5.049 -12.211 -8.130 1.00 94.62 228 VAL A N 1
ATOM 1769 C CA . VAL A 1 228 ? 4.666 -12.709 -6.810 1.00 94.62 228 VAL A CA 1
ATOM 1770 C C . VAL A 1 228 ? 3.221 -12.309 -6.565 1.00 94.62 228 VAL A C 1
ATOM 1772 O O . VAL A 1 228 ? 2.847 -11.177 -6.848 1.00 94.62 228 VAL A O 1
ATOM 1775 N N . ARG A 1 229 ? 2.410 -13.216 -6.031 1.00 92.31 229 ARG A N 1
ATOM 1776 C CA . ARG A 1 229 ? 1.096 -12.887 -5.488 1.00 92.31 229 ARG A CA 1
ATOM 1777 C C . ARG A 1 229 ? 1.206 -12.754 -3.985 1.00 92.31 229 ARG A C 1
ATOM 1779 O O . ARG A 1 229 ? 1.709 -13.665 -3.337 1.00 92.31 229 ARG A O 1
ATOM 1786 N N . ASP A 1 230 ? 0.699 -11.663 -3.455 1.00 91.12 230 ASP A N 1
ATOM 1787 C CA . ASP A 1 230 ? 0.343 -11.539 -2.054 1.00 91.12 230 ASP A CA 1
ATOM 1788 C C . ASP A 1 230 ? -0.961 -12.317 -1.808 1.00 91.12 230 ASP A C 1
ATOM 1790 O O . ASP A 1 230 ? -2.005 -12.021 -2.397 1.00 91.12 230 ASP A O 1
ATOM 1794 N N . ASN A 1 231 ? -0.889 -13.368 -0.993 1.00 85.44 231 ASN A N 1
ATOM 1795 C CA . ASN A 1 231 ? -2.020 -14.256 -0.727 1.00 85.44 231 ASN A CA 1
ATOM 1796 C C . ASN A 1 231 ? -3.069 -13.609 0.190 1.00 85.44 231 ASN A C 1
ATOM 1798 O O . ASN A 1 231 ? -4.233 -14.018 0.157 1.00 85.44 231 ASN A O 1
ATOM 1802 N N . THR A 1 232 ? -2.671 -12.601 0.964 1.00 83.06 232 THR A N 1
ATOM 1803 C CA . THR A 1 232 ? -3.527 -11.855 1.883 1.00 83.06 232 THR A CA 1
ATOM 1804 C C . THR A 1 232 ? -4.395 -10.880 1.097 1.00 83.06 232 THR A C 1
ATOM 1806 O O . THR A 1 232 ? -5.621 -10.990 1.117 1.00 83.06 232 THR A O 1
ATOM 1809 N N . THR A 1 233 ? -3.772 -9.998 0.312 1.00 84.75 233 THR A N 1
ATOM 1810 C CA . THR A 1 233 ? -4.486 -8.960 -0.459 1.00 84.75 233 THR A CA 1
ATOM 1811 C C . THR A 1 233 ? -4.982 -9.457 -1.823 1.00 84.75 233 THR A C 1
ATOM 1813 O O . THR A 1 233 ? -5.859 -8.858 -2.447 1.00 84.75 233 THR A O 1
ATOM 1816 N N . GLY A 1 234 ? -4.420 -10.555 -2.336 1.00 86.56 234 GLY A N 1
ATOM 1817 C CA . GLY A 1 234 ? -4.660 -11.045 -3.693 1.00 86.56 234 GLY A CA 1
ATOM 1818 C C . GLY A 1 234 ? -3.946 -10.246 -4.789 1.00 86.56 234 GLY A C 1
ATOM 1819 O O . GLY A 1 234 ? -4.189 -10.522 -5.967 1.00 86.56 234 GLY A O 1
ATOM 1820 N N . LEU A 1 235 ? -3.100 -9.280 -4.424 1.00 92.19 235 LEU A N 1
ATOM 1821 C CA . LEU A 1 235 ? -2.355 -8.425 -5.343 1.00 92.19 235 LEU A CA 1
ATOM 1822 C C . LEU A 1 235 ? -1.216 -9.204 -6.011 1.00 92.19 235 LEU A C 1
ATOM 1824 O O . LEU A 1 235 ? -0.417 -9.859 -5.342 1.00 92.19 235 LEU A O 1
ATOM 1828 N N . TYR A 1 236 ? -1.107 -9.107 -7.332 1.00 94.69 236 TYR A N 1
ATOM 1829 C CA . TYR A 1 236 ? 0.053 -9.586 -8.077 1.00 94.69 236 TYR A CA 1
ATOM 1830 C C . TYR A 1 236 ? 1.045 -8.449 -8.257 1.00 94.69 236 TYR A C 1
ATOM 1832 O O . TYR A 1 236 ? 0.674 -7.334 -8.608 1.00 94.69 236 TYR A O 1
ATOM 1840 N N . ILE A 1 237 ? 2.316 -8.741 -8.028 1.00 96.81 237 ILE A N 1
ATOM 1841 C CA . ILE A 1 237 ? 3.420 -7.792 -7.989 1.00 96.81 237 ILE A CA 1
ATOM 1842 C C . ILE A 1 237 ? 4.488 -8.320 -8.931 1.00 96.81 237 ILE A C 1
ATOM 1844 O O . ILE A 1 237 ? 4.899 -9.480 -8.834 1.00 96.81 237 ILE A O 1
ATOM 1848 N N . GLU A 1 238 ? 4.960 -7.497 -9.857 1.00 96.94 238 GLU A N 1
ATOM 1849 C CA . GLU A 1 238 ? 6.056 -7.924 -10.719 1.00 96.94 238 GLU A CA 1
ATOM 1850 C C . GLU A 1 238 ? 7.342 -8.204 -9.919 1.00 96.94 238 GLU A C 1
ATOM 1852 O O . GLU A 1 238 ? 7.658 -7.522 -8.944 1.00 96.94 238 GLU A O 1
ATOM 1857 N N . SER A 1 239 ? 8.135 -9.173 -10.374 1.00 95.44 239 SER A N 1
ATOM 1858 C CA . SER A 1 239 ? 9.485 -9.409 -9.857 1.00 95.44 239 SER A CA 1
ATOM 1859 C C . SER A 1 239 ? 10.511 -8.654 -10.690 1.00 95.44 239 SER A C 1
ATOM 1861 O O . SER A 1 239 ? 10.562 -8.848 -11.908 1.00 95.44 239 SER A O 1
ATOM 1863 N N . LYS A 1 240 ? 11.356 -7.821 -10.071 1.00 94.88 240 LYS A N 1
ATOM 1864 C CA . LYS A 1 240 ? 12.405 -7.092 -10.803 1.00 94.88 240 LYS A CA 1
ATOM 1865 C C . LYS A 1 240 ? 13.762 -7.791 -10.768 1.00 94.88 240 LYS A C 1
ATOM 1867 O O . LYS A 1 240 ? 14.288 -8.013 -9.677 1.00 94.88 240 LYS A O 1
ATOM 1872 N N . PRO A 1 241 ? 14.393 -8.033 -11.934 1.00 93.62 241 PRO A N 1
ATOM 1873 C CA . PRO A 1 241 ? 15.778 -8.481 -11.998 1.00 93.62 241 PRO A CA 1
ATOM 1874 C C . PRO A 1 241 ? 16.726 -7.509 -11.285 1.00 93.62 241 PRO A C 1
ATOM 1876 O O . PRO A 1 241 ? 16.623 -6.292 -11.444 1.00 93.62 241 PRO A O 1
ATOM 1879 N N . THR A 1 242 ? 17.677 -8.054 -10.530 1.00 91.62 242 THR A N 1
ATOM 1880 C CA . THR A 1 242 ? 18.729 -7.298 -9.824 1.00 91.62 242 THR A CA 1
ATOM 1881 C C . THR A 1 242 ? 20.116 -7.562 -10.411 1.00 91.62 242 THR A C 1
ATOM 1883 O O . THR A 1 242 ? 21.128 -7.399 -9.731 1.00 91.62 242 THR A O 1
ATOM 1886 N N . VAL A 1 243 ? 20.166 -8.041 -11.653 1.00 92.44 243 VAL A N 1
ATOM 1887 C CA . VAL A 1 243 ? 21.415 -8.264 -12.386 1.00 92.44 243 VAL A CA 1
ATOM 1888 C C . VAL A 1 243 ? 22.108 -6.927 -12.650 1.00 92.44 243 VAL A C 1
ATOM 1890 O O . VAL A 1 243 ? 21.439 -5.917 -12.874 1.00 92.44 243 VAL A O 1
ATOM 1893 N N . SER A 1 244 ? 23.441 -6.911 -12.615 1.00 93.75 244 SER A N 1
ATOM 1894 C CA . SER A 1 244 ? 24.206 -5.721 -12.998 1.00 93.75 244 SER A CA 1
ATOM 1895 C C . SER A 1 244 ? 24.007 -5.448 -14.486 1.00 93.75 244 SER A C 1
ATOM 1897 O O . SER A 1 244 ? 24.064 -6.375 -15.292 1.00 93.75 244 SER A O 1
ATOM 1899 N N . VAL A 1 245 ? 23.757 -4.190 -14.834 1.00 95.31 245 VAL A N 1
ATOM 1900 C CA . VAL A 1 245 ? 23.538 -3.726 -16.209 1.00 95.31 245 VAL A CA 1
ATOM 1901 C C . VAL A 1 245 ? 24.292 -2.424 -16.417 1.00 95.31 245 VAL A C 1
ATOM 1903 O O . VAL A 1 245 ? 24.353 -1.603 -15.499 1.00 95.31 245 VAL A O 1
ATOM 1906 N N . ASP A 1 246 ? 24.809 -2.228 -17.624 1.00 94.25 246 ASP A N 1
ATOM 1907 C CA . ASP A 1 246 ? 25.441 -0.976 -18.019 1.00 94.25 246 ASP A CA 1
ATOM 1908 C C . ASP A 1 246 ? 24.416 -0.097 -18.738 1.00 94.25 246 ASP A C 1
ATOM 1910 O O . ASP A 1 246 ? 23.787 -0.520 -19.708 1.00 94.25 246 ASP A O 1
ATOM 1914 N N . LEU A 1 247 ? 24.252 1.136 -18.268 1.00 95.81 247 LEU A N 1
ATOM 1915 C CA . LEU A 1 247 ? 23.556 2.190 -19.002 1.00 95.81 247 LEU A CA 1
ATOM 1916 C C . LEU A 1 247 ? 24.564 3.284 -19.371 1.00 95.81 247 LEU A C 1
ATOM 1918 O O . LEU A 1 247 ? 25.571 3.438 -18.671 1.00 95.81 247 LEU A O 1
ATOM 1922 N N . PRO A 1 248 ? 24.303 4.066 -20.431 1.00 95.12 248 PRO A N 1
ATOM 1923 C CA . PRO A 1 248 ? 25.009 5.322 -20.653 1.00 95.12 248 PRO A CA 1
ATOM 1924 C C . PRO A 1 248 ? 25.006 6.185 -19.387 1.00 95.12 248 PRO A C 1
ATOM 1926 O O . PRO A 1 248 ? 24.001 6.271 -18.681 1.00 95.12 248 PRO A O 1
ATOM 1929 N N . LEU A 1 249 ? 26.116 6.858 -19.095 1.00 93.56 249 LEU A N 1
ATOM 1930 C CA . LEU A 1 249 ? 26.271 7.642 -17.866 1.00 93.56 249 LEU A CA 1
ATOM 1931 C C . LEU A 1 249 ? 25.450 8.934 -17.887 1.00 93.56 249 LEU A C 1
ATOM 1933 O O . LEU A 1 249 ? 25.180 9.532 -16.845 1.00 93.56 249 LEU A O 1
ATOM 1937 N N . ASN A 1 250 ? 25.122 9.425 -19.079 1.00 94.62 250 ASN A N 1
ATOM 1938 C CA . ASN A 1 250 ? 24.449 10.697 -19.278 1.00 94.62 250 ASN A CA 1
ATOM 1939 C C . ASN A 1 250 ? 23.791 10.758 -20.661 1.00 94.62 250 ASN A C 1
ATOM 1941 O O . ASN A 1 250 ? 24.034 9.931 -21.536 1.00 94.62 250 ASN A O 1
ATOM 1945 N N . ARG A 1 251 ? 22.984 11.800 -20.869 1.00 93.38 251 ARG A N 1
ATOM 1946 C CA . ARG A 1 251 ? 22.272 12.028 -22.129 1.00 93.38 251 ARG A CA 1
ATOM 1947 C C . ARG A 1 251 ? 23.191 12.165 -23.344 1.00 93.38 251 ARG A C 1
ATOM 1949 O O . ARG A 1 251 ? 22.822 11.700 -24.411 1.00 93.38 251 ARG A O 1
ATOM 1956 N N . LYS A 1 252 ? 24.376 12.763 -23.192 1.00 95.81 252 LYS A N 1
ATOM 1957 C CA . LYS A 1 252 ? 25.304 12.925 -24.314 1.00 95.81 252 LYS A CA 1
ATOM 1958 C C . LYS A 1 252 ? 25.790 11.569 -24.835 1.00 95.81 252 LYS A C 1
ATOM 1960 O O . LYS A 1 252 ? 25.891 11.401 -26.038 1.00 95.81 252 LYS A O 1
ATOM 1965 N N . GLU A 1 253 ? 26.050 10.605 -23.956 1.00 95.25 253 GLU A N 1
ATOM 1966 C CA . GLU A 1 253 ? 26.434 9.249 -24.377 1.00 95.25 253 GLU A CA 1
ATOM 1967 C C . GLU A 1 253 ? 25.295 8.518 -25.098 1.00 95.25 253 GLU A C 1
ATOM 1969 O O . GLU A 1 253 ? 25.548 7.812 -26.069 1.00 95.25 253 GLU A O 1
ATOM 1974 N N . VAL A 1 254 ? 24.040 8.735 -24.681 1.00 95.06 254 VAL A N 1
ATOM 1975 C CA . VAL A 1 254 ? 22.863 8.233 -25.417 1.00 95.06 254 VAL A CA 1
ATOM 1976 C C . VAL A 1 254 ? 22.815 8.838 -26.823 1.00 95.06 254 VAL A C 1
ATOM 1978 O O . VAL A 1 254 ? 22.672 8.111 -27.801 1.00 95.06 254 VAL A O 1
ATOM 1981 N N . GLU A 1 255 ? 22.953 10.162 -26.923 1.00 94.62 255 GLU A N 1
ATOM 1982 C CA . GLU A 1 255 ? 22.930 10.896 -28.195 1.00 94.62 255 GLU A CA 1
ATOM 1983 C C . GLU A 1 255 ? 24.088 10.488 -29.116 1.00 94.62 255 GLU A C 1
ATOM 1985 O O . GLU A 1 255 ? 23.886 10.337 -30.316 1.00 94.62 255 GLU A O 1
ATOM 1990 N N . ASP A 1 256 ? 25.290 10.283 -28.571 1.00 94.50 256 ASP A N 1
ATOM 1991 C CA . ASP A 1 256 ? 26.463 9.856 -29.337 1.00 94.50 256 ASP A CA 1
ATOM 1992 C C . ASP A 1 256 ? 26.272 8.429 -29.899 1.00 94.50 256 ASP A C 1
ATOM 1994 O O . ASP A 1 256 ? 26.626 8.179 -31.051 1.00 94.50 256 ASP A O 1
ATOM 1998 N N . GLU A 1 257 ? 25.669 7.506 -29.136 1.00 94.69 257 GLU A N 1
ATOM 1999 C CA . GLU A 1 257 ? 25.372 6.141 -29.605 1.00 94.69 257 GLU A CA 1
ATOM 2000 C C . GLU A 1 257 ? 24.256 6.127 -30.664 1.00 94.69 257 GLU A C 1
ATOM 2002 O O . GLU A 1 257 ? 24.383 5.454 -31.687 1.00 94.69 257 GLU A O 1
ATOM 2007 N N . GLN A 1 258 ? 23.191 6.913 -30.466 1.00 94.38 258 GLN A N 1
ATOM 2008 C CA . GLN A 1 258 ? 22.138 7.097 -31.473 1.00 94.38 258 GLN A CA 1
ATOM 2009 C C . GLN A 1 258 ? 22.707 7.698 -32.758 1.00 94.38 258 GLN A C 1
ATOM 2011 O O . GLN A 1 258 ? 22.450 7.197 -33.848 1.00 94.38 258 GLN A O 1
ATOM 2016 N N . LYS A 1 259 ? 23.561 8.715 -32.635 1.00 95.19 259 LYS A N 1
ATOM 2017 C CA . LYS A 1 259 ? 24.225 9.335 -33.776 1.00 95.19 259 LYS A CA 1
ATOM 2018 C C . LYS A 1 259 ? 25.147 8.367 -34.518 1.00 95.19 259 LYS A C 1
ATOM 2020 O O . LYS A 1 259 ? 25.176 8.391 -35.742 1.00 95.19 259 LYS A O 1
ATOM 2025 N N . ALA A 1 260 ? 25.884 7.512 -33.808 1.00 93.81 260 ALA A N 1
ATOM 2026 C CA . ALA A 1 260 ? 26.713 6.490 -34.444 1.00 93.81 260 ALA A CA 1
ATOM 2027 C C . ALA A 1 260 ? 25.874 5.522 -35.297 1.00 93.81 260 ALA A C 1
ATOM 2029 O O . ALA A 1 260 ? 26.324 5.102 -36.361 1.00 93.81 260 ALA A O 1
ATOM 2030 N N . GLN A 1 261 ? 24.654 5.205 -34.852 1.00 94.69 261 GLN A N 1
ATOM 2031 C CA . GLN A 1 261 ? 23.703 4.406 -35.622 1.00 94.69 261 GLN A CA 1
ATOM 2032 C C . GLN A 1 261 ? 23.108 5.178 -36.812 1.00 94.69 261 GLN A C 1
ATOM 2034 O O . GLN A 1 261 ? 22.941 4.598 -37.882 1.00 94.69 261 GLN A O 1
ATOM 2039 N N . GLU A 1 262 ? 22.816 6.470 -36.654 1.00 94.44 262 GLU A N 1
ATOM 2040 C CA . GLU A 1 262 ? 22.281 7.324 -37.724 1.00 94.44 262 GLU A CA 1
ATOM 2041 C C . GLU A 1 262 ? 23.304 7.616 -38.836 1.00 94.44 262 GLU A C 1
ATOM 2043 O O . GLU A 1 262 ? 22.942 7.636 -40.014 1.00 94.44 262 GLU A O 1
ATOM 2048 N N . ASP A 1 263 ? 24.571 7.853 -38.475 1.00 96.31 263 ASP A N 1
ATOM 2049 C CA . ASP A 1 263 ? 25.630 8.259 -39.408 1.00 96.31 263 ASP A CA 1
ATOM 2050 C C . ASP A 1 263 ? 26.109 7.092 -40.306 1.00 96.31 263 ASP A C 1
ATOM 2052 O O . ASP A 1 263 ? 26.492 7.330 -41.45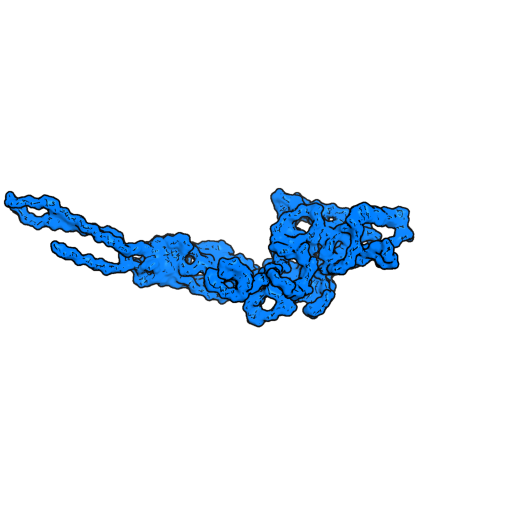5 1.00 96.31 263 ASP A O 1
ATOM 2056 N N . ASP A 1 264 ? 26.089 5.842 -39.817 1.00 95.38 264 ASP A N 1
ATOM 2057 C CA . ASP A 1 264 ? 26.503 4.643 -40.574 1.00 95.38 264 ASP A CA 1
ATOM 2058 C C . ASP A 1 264 ? 25.681 3.387 -40.197 1.00 95.38 264 ASP A C 1
ATOM 2060 O O . ASP A 1 264 ? 26.187 2.467 -39.544 1.00 95.38 264 ASP A O 1
ATOM 2064 N N . PRO A 1 265 ? 24.400 3.315 -40.604 1.00 94.31 265 PRO A N 1
ATOM 2065 C CA . PRO A 1 265 ? 23.494 2.248 -40.178 1.00 94.31 265 PRO A CA 1
ATOM 2066 C C . PRO A 1 265 ? 23.902 0.854 -40.672 1.00 94.31 265 PRO A C 1
ATOM 2068 O O . PRO A 1 265 ? 23.606 -0.134 -40.002 1.00 94.31 265 PRO A O 1
ATOM 2071 N N . ASP A 1 266 ? 24.589 0.754 -41.816 1.00 94.25 266 ASP A N 1
ATOM 2072 C CA . ASP A 1 266 ? 24.971 -0.532 -42.416 1.00 94.25 266 ASP A CA 1
ATOM 2073 C C . ASP A 1 266 ? 26.139 -1.206 -41.675 1.00 94.25 266 ASP A C 1
ATOM 2075 O O . ASP A 1 266 ? 26.252 -2.434 -41.692 1.00 94.25 266 ASP A O 1
ATOM 2079 N N . ASN A 1 267 ? 27.005 -0.422 -41.022 1.00 93.31 267 ASN A N 1
ATOM 2080 C CA . ASN A 1 267 ? 28.156 -0.931 -40.265 1.00 93.31 267 ASN A CA 1
ATOM 2081 C C . ASN A 1 267 ? 28.010 -0.753 -38.748 1.00 93.31 267 ASN A C 1
ATOM 2083 O O . ASN A 1 267 ? 28.913 -1.131 -37.996 1.00 93.31 267 ASN A O 1
ATOM 2087 N N . TYR A 1 268 ? 26.896 -0.185 -38.286 1.00 92.69 268 TYR A N 1
ATOM 2088 C CA . TYR A 1 268 ? 26.627 -0.015 -36.868 1.00 92.69 268 TYR A CA 1
ATOM 2089 C C . TYR A 1 268 ? 26.501 -1.372 -36.162 1.00 92.69 268 TYR A C 1
ATOM 2091 O O . TYR A 1 268 ? 25.672 -2.215 -36.510 1.00 92.69 268 TYR A O 1
ATOM 2099 N N . ILE A 1 269 ? 27.318 -1.569 -35.126 1.00 91.38 269 ILE A N 1
ATOM 2100 C CA . ILE A 1 269 ? 27.262 -2.743 -34.253 1.00 91.38 269 ILE A CA 1
ATOM 2101 C C . ILE A 1 269 ? 26.749 -2.284 -32.895 1.00 91.38 269 ILE A C 1
ATOM 2103 O O . ILE A 1 269 ? 27.440 -1.550 -32.180 1.00 91.38 269 ILE A O 1
ATOM 2107 N N . TYR A 1 270 ? 25.555 -2.742 -32.532 1.00 91.50 270 TYR A N 1
ATOM 2108 C CA . TYR A 1 270 ? 24.983 -2.477 -31.219 1.00 91.50 270 TYR A CA 1
ATOM 2109 C C . TYR A 1 270 ? 25.833 -3.136 -30.114 1.00 91.50 270 TYR A C 1
ATOM 2111 O O . TYR A 1 270 ? 26.185 -4.309 -30.264 1.00 91.50 270 TYR A O 1
ATOM 2119 N N . PRO A 1 271 ? 26.166 -2.434 -29.014 1.00 93.00 271 PRO A N 1
ATOM 2120 C CA . PRO A 1 271 ? 26.946 -3.011 -27.921 1.00 93.00 271 PRO A CA 1
ATOM 2121 C C . PRO A 1 271 ? 26.238 -4.204 -27.269 1.00 93.00 271 PRO A C 1
ATOM 2123 O O . PRO A 1 271 ? 25.263 -4.047 -26.534 1.00 93.00 271 PRO A O 1
ATOM 2126 N N . ASP A 1 272 ? 26.737 -5.409 -27.544 1.00 90.31 272 ASP A N 1
ATOM 2127 C CA . ASP A 1 272 ? 26.135 -6.682 -27.129 1.00 90.31 272 ASP A CA 1
ATOM 2128 C C . ASP A 1 272 ? 26.985 -7.487 -26.131 1.00 90.31 272 ASP A C 1
ATOM 2130 O O . ASP A 1 272 ? 26.726 -8.668 -25.889 1.00 90.31 272 ASP A O 1
ATOM 2134 N N . GLY A 1 273 ? 28.023 -6.850 -25.582 1.00 90.19 273 GLY A N 1
ATOM 2135 C CA . GLY A 1 273 ? 28.962 -7.455 -24.638 1.00 90.19 273 GLY A CA 1
ATOM 2136 C C . GLY A 1 273 ? 30.027 -8.357 -25.271 1.00 90.19 273 GLY A C 1
ATOM 2137 O O . GLY A 1 273 ? 30.862 -8.902 -24.549 1.00 90.19 273 GLY A O 1
ATOM 2138 N N . THR A 1 274 ? 30.047 -8.525 -26.600 1.00 92.81 274 THR A N 1
ATOM 2139 C CA . THR A 1 274 ? 31.103 -9.303 -27.278 1.00 92.81 274 THR A CA 1
ATOM 2140 C C . THR A 1 274 ? 32.446 -8.570 -27.324 1.00 92.81 274 THR A C 1
ATOM 2142 O O . THR A 1 274 ? 33.499 -9.212 -27.320 1.00 92.81 274 THR A O 1
ATOM 2145 N N . ASP A 1 275 ? 32.416 -7.236 -27.317 1.00 91.38 275 ASP A N 1
ATOM 2146 C CA . ASP A 1 275 ? 33.588 -6.374 -27.189 1.00 91.38 275 ASP A CA 1
ATOM 2147 C C . ASP A 1 275 ? 33.751 -5.917 -25.727 1.00 91.38 275 ASP A C 1
ATOM 2149 O O . ASP A 1 275 ? 32.974 -5.082 -25.263 1.00 91.38 275 ASP A O 1
ATOM 2153 N N . PRO A 1 276 ? 34.775 -6.396 -24.993 1.00 90.19 276 PRO A N 1
ATOM 2154 C CA . PRO A 1 276 ? 34.981 -6.039 -23.589 1.00 90.19 276 PRO A CA 1
ATOM 2155 C C . PRO A 1 276 ? 35.398 -4.574 -23.384 1.00 90.19 276 PRO A C 1
ATOM 2157 O O . PRO A 1 276 ? 35.545 -4.136 -22.244 1.00 90.19 276 PRO A O 1
ATOM 2160 N N . THR A 1 277 ? 35.649 -3.822 -24.460 1.00 91.44 277 THR A N 1
ATOM 2161 C CA . THR A 1 277 ? 35.961 -2.388 -24.400 1.00 91.44 277 THR A CA 1
ATOM 2162 C C . THR A 1 277 ? 34.721 -1.500 -24.506 1.00 91.44 277 THR A C 1
ATOM 2164 O O . THR A 1 277 ? 34.828 -0.293 -24.275 1.00 91.44 277 THR A O 1
ATOM 2167 N N . ARG A 1 278 ? 33.550 -2.078 -24.811 1.00 91.50 278 ARG A N 1
ATOM 2168 C CA . ARG A 1 278 ? 32.265 -1.374 -24.899 1.00 91.50 278 ARG A CA 1
ATOM 2169 C C . ARG A 1 278 ? 31.297 -1.854 -23.802 1.00 91.50 278 ARG A C 1
ATOM 2171 O O . ARG A 1 278 ? 31.398 -2.999 -23.368 1.00 91.50 278 ARG A O 1
ATOM 2178 N N . PRO A 1 279 ? 30.360 -1.001 -23.350 1.00 92.75 279 PRO A N 1
ATOM 2179 C CA . PRO A 1 279 ? 29.286 -1.404 -22.436 1.00 92.75 279 PRO A CA 1
ATOM 2180 C C . PRO A 1 279 ? 28.395 -2.517 -23.010 1.00 92.75 279 PRO A C 1
ATOM 2182 O O . PRO A 1 279 ? 28.220 -2.594 -24.223 1.00 92.75 279 PRO A O 1
ATOM 2185 N N . ASP A 1 280 ? 27.764 -3.336 -22.165 1.00 94.31 280 ASP A N 1
ATOM 2186 C CA . ASP A 1 280 ? 26.795 -4.348 -22.622 1.00 94.31 280 ASP A CA 1
ATOM 2187 C C . ASP A 1 280 ? 25.349 -3.815 -22.582 1.00 94.31 280 ASP A C 1
ATOM 2189 O O . ASP A 1 280 ? 24.554 -4.097 -21.674 1.00 94.31 280 ASP A O 1
ATOM 2193 N N . TYR A 1 281 ? 24.996 -3.029 -23.601 1.00 94.75 281 TYR A N 1
ATOM 2194 C CA . TYR A 1 281 ? 23.651 -2.470 -23.742 1.00 94.75 281 TYR A CA 1
ATOM 2195 C C . TYR A 1 281 ? 22.601 -3.524 -24.134 1.00 94.75 281 TYR A C 1
ATOM 2197 O O . TYR A 1 281 ? 21.426 -3.378 -23.783 1.00 94.75 281 TYR A O 1
ATOM 2205 N N . ALA A 1 282 ? 22.985 -4.633 -24.775 1.00 94.00 282 ALA A N 1
ATOM 2206 C CA . ALA A 1 282 ? 22.063 -5.738 -25.052 1.00 94.00 282 ALA A CA 1
ATOM 2207 C C . ALA A 1 282 ? 21.581 -6.422 -23.775 1.00 94.00 282 ALA A C 1
ATOM 2209 O O . ALA A 1 282 ? 20.394 -6.747 -23.666 1.00 94.00 282 ALA A O 1
ATOM 2210 N N . THR A 1 283 ? 22.453 -6.598 -22.783 1.00 95.12 283 THR A N 1
ATOM 2211 C CA . THR A 1 283 ? 22.047 -7.077 -21.461 1.00 95.12 283 THR A CA 1
ATOM 2212 C C . THR A 1 283 ? 21.128 -6.068 -20.773 1.00 95.12 283 THR A C 1
ATOM 2214 O O . THR A 1 283 ? 20.088 -6.473 -20.250 1.00 95.12 283 THR A O 1
ATOM 2217 N N . ALA A 1 284 ? 21.413 -4.764 -20.849 1.00 96.00 284 ALA A N 1
ATOM 2218 C CA . ALA A 1 284 ? 20.506 -3.734 -20.335 1.00 96.00 284 ALA A CA 1
ATOM 2219 C C . ALA A 1 284 ? 19.097 -3.828 -20.962 1.00 96.00 284 ALA A C 1
ATOM 2221 O O . ALA A 1 284 ? 18.097 -3.961 -20.254 1.00 96.00 284 ALA A O 1
ATOM 2222 N N . SER A 1 285 ? 19.009 -3.887 -22.292 1.00 95.88 285 SER A N 1
ATOM 2223 C CA . SER A 1 285 ? 17.741 -4.052 -23.016 1.00 95.88 285 SER A CA 1
ATOM 2224 C C . SER A 1 285 ? 17.026 -5.375 -22.699 1.00 95.88 285 SER A C 1
ATOM 2226 O O . SER A 1 285 ? 15.804 -5.411 -22.519 1.00 95.88 285 SER A O 1
ATOM 2228 N N . ARG A 1 286 ? 17.763 -6.486 -22.576 1.00 94.56 286 ARG A N 1
ATOM 2229 C CA . ARG A 1 286 ? 17.201 -7.793 -22.194 1.00 94.56 286 ARG A CA 1
ATOM 2230 C C . ARG A 1 286 ? 16.550 -7.739 -20.814 1.00 94.56 286 ARG A C 1
ATOM 2232 O O . ARG A 1 286 ? 15.484 -8.321 -20.617 1.00 94.56 286 ARG A O 1
ATOM 2239 N N . TYR A 1 287 ? 17.163 -7.013 -19.885 1.00 95.88 287 TYR A N 1
ATOM 2240 C CA . TYR A 1 287 ? 16.655 -6.789 -18.538 1.00 95.88 287 TYR A CA 1
ATOM 2241 C C . TYR A 1 287 ? 15.948 -5.435 -18.408 1.00 95.88 287 TYR A C 1
ATOM 2243 O O . TYR A 1 287 ? 16.091 -4.765 -17.395 1.00 95.88 287 TYR A O 1
ATOM 2251 N N . TRP A 1 288 ? 15.108 -5.065 -19.380 1.00 95.88 288 TRP A N 1
ATOM 2252 C CA . TRP A 1 288 ? 14.344 -3.805 -19.393 1.00 95.88 288 TRP A CA 1
ATOM 2253 C C . TRP A 1 288 ? 13.502 -3.519 -18.125 1.00 95.88 288 TRP A C 1
ATOM 2255 O O . TRP A 1 288 ? 13.114 -2.381 -17.880 1.00 95.88 288 TRP A O 1
ATOM 2265 N N . ARG A 1 289 ? 13.225 -4.537 -17.293 1.00 96.19 289 ARG A N 1
ATOM 2266 C CA . ARG A 1 289 ? 12.550 -4.420 -15.981 1.00 96.19 289 ARG A CA 1
ATOM 2267 C C . ARG A 1 289 ? 13.516 -4.298 -14.799 1.00 96.19 289 ARG A C 1
ATOM 2269 O O . ARG A 1 289 ? 13.119 -4.590 -13.670 1.00 96.19 289 ARG A O 1
ATOM 2276 N N . ASN A 1 290 ? 14.785 -3.965 -15.041 1.00 97.31 290 ASN A N 1
ATOM 2277 C CA . ASN A 1 290 ? 15.812 -3.972 -14.006 1.00 97.31 290 ASN A CA 1
ATOM 2278 C C . ASN A 1 290 ? 15.406 -3.092 -12.822 1.00 97.31 290 ASN A C 1
ATOM 2280 O O . ASN A 1 290 ? 14.876 -1.993 -12.976 1.00 97.31 290 ASN A O 1
ATOM 2284 N N . SER A 1 291 ? 15.687 -3.576 -11.618 1.00 95.44 291 SER A N 1
ATOM 2285 C CA . SER A 1 291 ? 15.370 -2.871 -10.387 1.00 95.44 291 SER A CA 1
ATOM 2286 C C . SER A 1 291 ? 16.088 -1.519 -10.251 1.00 95.44 291 SER A C 1
ATOM 2288 O O . SER A 1 291 ? 15.630 -0.687 -9.469 1.00 95.44 291 SER A O 1
ATOM 2290 N N . THR A 1 292 ? 17.199 -1.292 -10.958 1.00 96.06 292 THR A N 1
ATOM 2291 C CA . THR A 1 292 ? 17.957 -0.030 -10.911 1.00 96.06 292 THR A CA 1
ATOM 2292 C C . THR A 1 292 ? 17.398 1.053 -11.832 1.00 96.06 292 THR A C 1
ATOM 2294 O O . THR A 1 292 ? 17.797 2.207 -11.695 1.00 96.06 292 THR A O 1
ATOM 2297 N N . TYR A 1 293 ? 16.480 0.711 -12.741 1.00 97.88 293 TYR A N 1
ATOM 2298 C CA . TYR A 1 293 ? 15.941 1.662 -13.708 1.00 97.88 293 TYR A CA 1
ATOM 2299 C C . TYR A 1 293 ? 14.981 2.648 -13.066 1.00 97.88 293 TYR A C 1
ATOM 2301 O O . TYR A 1 293 ? 14.243 2.333 -12.124 1.00 97.88 293 TYR A O 1
ATOM 2309 N N . LEU A 1 294 ? 15.009 3.862 -13.601 1.00 98.06 294 LEU A N 1
ATOM 2310 C CA . LEU A 1 294 ? 14.228 4.984 -13.124 1.00 98.06 294 LEU A CA 1
ATOM 2311 C C . LEU A 1 294 ? 13.413 5.563 -14.272 1.00 98.06 294 LEU A C 1
ATOM 2313 O O . LEU A 1 294 ? 13.853 5.602 -15.417 1.00 98.06 294 LEU A O 1
ATOM 2317 N N . TYR A 1 295 ? 12.224 6.036 -13.935 1.00 98.56 295 TYR A N 1
ATOM 2318 C CA . TYR A 1 295 ? 11.252 6.532 -14.894 1.00 98.56 295 TYR A CA 1
ATOM 2319 C C . TYR A 1 295 ? 10.701 7.858 -14.392 1.00 98.56 295 TYR A C 1
ATOM 2321 O O . TYR A 1 295 ? 10.662 8.111 -13.184 1.00 98.56 295 TYR A O 1
ATOM 2329 N N . THR A 1 296 ? 10.269 8.701 -15.317 1.00 98.50 296 THR A N 1
ATOM 2330 C CA . THR A 1 296 ? 9.388 9.833 -15.021 1.00 98.50 296 THR A CA 1
ATOM 2331 C C . THR A 1 296 ? 7.938 9.361 -14.934 1.00 98.50 296 THR A C 1
ATOM 2333 O O . THR A 1 296 ? 7.581 8.277 -15.398 1.00 98.50 296 THR A O 1
ATOM 2336 N N . TRP A 1 297 ? 7.080 10.171 -14.320 1.00 98.31 297 TRP A N 1
ATOM 2337 C CA . TRP A 1 297 ? 5.651 9.895 -14.225 1.00 98.31 297 TRP A CA 1
ATOM 2338 C C . TRP A 1 297 ? 4.914 10.537 -15.400 1.00 98.31 297 TRP A C 1
ATOM 2340 O O . TRP A 1 297 ? 4.956 11.761 -15.570 1.00 98.31 297 TRP A O 1
ATOM 2350 N N . PHE A 1 298 ? 4.193 9.724 -16.166 1.00 98.00 298 PHE A N 1
ATOM 2351 C CA . PHE A 1 298 ? 3.359 10.142 -17.286 1.00 98.00 298 PHE A CA 1
ATOM 2352 C C . PHE A 1 298 ? 2.075 9.307 -17.375 1.00 98.00 298 PHE A C 1
ATOM 2354 O O . PHE A 1 298 ? 2.124 8.076 -17.331 1.00 98.00 298 PHE A O 1
ATOM 2361 N N . GLU A 1 299 ? 0.941 9.989 -17.538 1.00 96.19 299 GLU A N 1
ATOM 2362 C CA . GLU A 1 299 ? -0.376 9.395 -17.779 1.00 96.19 299 GLU A CA 1
ATOM 2363 C C . GLU A 1 299 ? -1.176 10.281 -18.744 1.00 96.19 299 GLU A C 1
ATOM 2365 O O . GLU A 1 299 ? -1.446 11.457 -18.472 1.00 96.19 299 GLU A O 1
ATOM 2370 N N . LYS A 1 300 ? -1.544 9.709 -19.893 1.00 94.75 300 LYS A N 1
ATOM 2371 C CA . LYS A 1 300 ? -2.208 10.425 -20.986 1.00 94.75 300 LYS A CA 1
ATOM 2372 C C . LYS A 1 300 ? -3.693 10.659 -20.724 1.00 94.75 300 LYS A C 1
ATOM 2374 O O . LYS A 1 300 ? -4.250 11.580 -21.320 1.00 94.75 300 LYS A O 1
ATOM 2379 N N . ASP A 1 301 ? -4.321 9.814 -19.907 1.00 92.94 301 ASP A N 1
ATOM 2380 C CA . ASP A 1 301 ? -5.743 9.896 -19.600 1.00 92.94 301 ASP A CA 1
ATOM 2381 C C . ASP A 1 301 ? -6.008 10.995 -18.560 1.00 92.94 301 ASP A C 1
ATOM 2383 O O . ASP A 1 301 ? -5.604 10.925 -17.395 1.00 92.94 301 ASP A O 1
ATOM 2387 N N . ASP A 1 302 ? -6.711 12.035 -19.007 1.00 91.19 302 ASP A N 1
ATOM 2388 C CA . ASP A 1 302 ? -7.032 13.216 -18.209 1.00 91.19 302 ASP A CA 1
ATOM 2389 C C . ASP A 1 302 ? -7.994 12.920 -17.043 1.00 91.19 302 ASP A C 1
ATOM 2391 O O . ASP A 1 302 ? -8.113 13.736 -16.129 1.00 91.19 302 ASP A O 1
ATOM 2395 N N . THR A 1 303 ? -8.637 11.747 -17.018 1.00 89.38 303 THR A N 1
ATOM 2396 C CA . THR A 1 303 ? -9.502 11.323 -15.904 1.00 89.38 303 THR A CA 1
ATOM 2397 C C . THR A 1 303 ? -8.724 10.816 -14.691 1.00 89.38 303 THR A C 1
ATOM 2399 O O . THR A 1 303 ? -9.230 10.882 -13.571 1.00 89.38 303 THR A O 1
ATOM 2402 N N . VAL A 1 304 ? -7.484 10.357 -14.886 1.00 88.31 304 VAL A N 1
ATOM 2403 C CA . VAL A 1 304 ? -6.660 9.732 -13.835 1.00 88.31 304 VAL A CA 1
ATOM 2404 C C . VAL A 1 304 ? -5.343 10.466 -13.579 1.00 88.31 304 VAL A C 1
ATOM 2406 O O . VAL A 1 304 ? -4.656 10.174 -12.604 1.00 88.31 304 VAL A O 1
ATOM 2409 N N . ASN A 1 305 ? -4.996 11.468 -14.394 1.00 90.94 305 ASN A N 1
ATOM 2410 C CA . ASN A 1 305 ? -3.727 12.184 -14.258 1.00 90.94 305 ASN A CA 1
ATOM 2411 C C . ASN A 1 305 ? -3.730 13.376 -13.284 1.00 90.94 305 ASN A C 1
ATOM 2413 O O . ASN A 1 305 ? -2.703 14.043 -13.118 1.00 90.94 305 ASN A O 1
ATOM 2417 N N . GLY A 1 306 ? -4.854 13.665 -12.627 1.00 85.44 306 GLY A N 1
ATOM 2418 C CA . GLY A 1 306 ? -4.944 14.748 -11.643 1.00 85.44 306 GLY A CA 1
ATOM 2419 C C . GLY A 1 306 ? -4.703 16.141 -12.222 1.00 85.44 306 GLY A C 1
ATOM 2420 O O . GLY A 1 306 ? -4.134 16.996 -11.544 1.00 85.44 306 GLY A O 1
ATOM 2421 N N . GLY A 1 307 ? -5.086 16.367 -13.482 1.00 89.81 307 GLY A N 1
ATOM 2422 C CA . GLY A 1 307 ? -5.011 17.674 -14.139 1.00 89.81 307 GLY A CA 1
ATOM 2423 C C . GLY A 1 307 ? -3.640 18.025 -14.724 1.00 89.81 307 GLY A C 1
ATOM 2424 O O . GLY A 1 307 ? -3.396 19.184 -15.057 1.00 89.81 307 GLY A O 1
ATOM 2425 N N . SER A 1 308 ? -2.727 17.057 -14.835 1.00 93.81 308 SER A N 1
ATOM 2426 C CA . SER A 1 308 ? -1.460 17.210 -15.556 1.00 93.81 308 SER A CA 1
ATOM 2427 C C . SER A 1 308 ? -0.955 15.857 -16.031 1.00 93.81 308 SER A C 1
ATOM 2429 O O . SER A 1 308 ? -0.771 14.948 -15.224 1.00 93.81 308 SER A O 1
ATOM 2431 N N . LYS A 1 309 ? -0.629 15.747 -17.319 1.00 96.12 309 LYS A N 1
ATOM 2432 C CA . LYS A 1 309 ? -0.130 14.501 -17.919 1.00 96.12 309 LYS A CA 1
ATOM 2433 C C . LYS A 1 309 ? 1.209 14.039 -17.350 1.00 96.12 309 LYS A C 1
ATOM 2435 O O . LYS A 1 309 ? 1.526 12.863 -17.442 1.00 96.12 309 LYS A O 1
ATOM 2440 N N . GLY A 1 310 ? 1.966 14.928 -16.707 1.00 96.31 310 GLY A N 1
ATOM 2441 C CA . GLY A 1 310 ? 3.308 14.631 -16.211 1.00 96.31 310 GLY A CA 1
ATOM 2442 C C . GLY A 1 310 ? 4.385 14.836 -17.271 1.00 96.31 310 GLY A C 1
ATOM 2443 O O . GLY A 1 310 ? 4.232 15.687 -18.146 1.00 96.31 310 GLY A O 1
ATOM 2444 N N . ALA A 1 311 ? 5.495 14.113 -17.146 1.00 96.62 311 ALA A N 1
ATOM 2445 C CA . ALA A 1 311 ? 6.664 14.265 -18.006 1.00 96.62 311 ALA A CA 1
ATOM 2446 C C . ALA A 1 311 ? 6.758 13.102 -18.997 1.00 96.62 311 ALA A C 1
ATOM 2448 O O . ALA A 1 311 ? 7.193 12.012 -18.642 1.00 96.62 311 ALA A O 1
ATOM 2449 N N . GLU A 1 312 ? 6.343 13.360 -20.235 1.00 97.00 312 GLU A N 1
ATOM 2450 C CA . GLU A 1 312 ? 6.504 12.436 -21.357 1.00 97.00 312 GLU A CA 1
ATOM 2451 C C . GLU A 1 312 ? 7.968 12.413 -21.808 1.00 97.00 312 GLU A C 1
ATOM 2453 O O . GLU A 1 312 ? 8.551 13.465 -22.095 1.00 97.00 312 GLU A O 1
ATOM 2458 N N . ASN A 1 313 ? 8.571 11.225 -21.867 1.00 96.00 313 ASN A N 1
ATOM 2459 C CA . ASN A 1 313 ? 9.958 11.090 -22.306 1.00 96.00 313 ASN A CA 1
ATOM 2460 C C . ASN A 1 313 ? 10.063 10.981 -23.837 1.00 96.00 313 ASN A C 1
ATOM 2462 O O . ASN A 1 313 ? 9.075 10.891 -24.560 1.00 96.00 313 ASN A O 1
ATOM 2466 N N . MET A 1 314 ? 11.279 11.011 -24.378 1.00 92.69 314 MET A N 1
ATOM 2467 C CA . MET A 1 314 ? 11.467 10.741 -25.804 1.00 92.69 314 MET A CA 1
ATOM 2468 C C . MET A 1 314 ? 11.324 9.243 -26.084 1.00 92.69 314 MET A C 1
ATOM 2470 O O . MET A 1 314 ? 11.690 8.405 -25.258 1.00 92.69 314 MET A O 1
ATOM 2474 N N . THR A 1 315 ? 10.779 8.911 -27.254 1.00 93.62 315 THR A N 1
ATOM 2475 C CA . THR A 1 315 ? 10.692 7.520 -27.717 1.00 93.62 315 THR A CA 1
ATOM 2476 C C . THR A 1 315 ? 12.075 7.054 -28.162 1.00 93.62 315 THR A C 1
ATOM 2478 O O . THR A 1 315 ? 12.688 7.698 -29.010 1.00 93.62 315 THR A O 1
ATOM 2481 N N . MET A 1 316 ? 12.559 5.948 -27.596 1.00 93.06 316 MET A N 1
ATOM 2482 C CA . MET A 1 316 ? 13.844 5.353 -27.966 1.00 93.06 316 MET A CA 1
ATOM 2483 C C . MET A 1 316 ? 13.781 4.716 -29.365 1.00 93.06 316 MET A C 1
ATOM 2485 O O . MET A 1 316 ? 12.838 3.953 -29.628 1.00 93.06 316 MET A O 1
ATOM 2489 N N . PRO A 1 317 ? 14.789 4.954 -30.231 1.00 91.00 317 PRO A N 1
ATOM 2490 C CA . PRO A 1 317 ? 14.916 4.305 -31.538 1.00 91.00 317 PRO A CA 1
ATOM 2491 C C . PRO A 1 317 ? 14.888 2.776 -31.458 1.00 91.00 317 PRO A C 1
ATOM 2493 O O . PRO A 1 317 ? 15.165 2.194 -30.401 1.00 91.00 317 PRO A O 1
ATOM 2496 N N . GLN A 1 318 ? 14.550 2.106 -32.568 1.00 89.44 318 GLN A N 1
ATOM 2497 C CA . GLN A 1 318 ? 14.419 0.648 -32.588 1.00 89.44 318 GLN A CA 1
ATOM 2498 C C . GLN A 1 318 ? 15.763 -0.048 -32.330 1.00 89.44 318 GLN A C 1
ATOM 2500 O O . GLN A 1 318 ? 15.847 -0.980 -31.525 1.00 89.44 318 GLN A O 1
ATOM 2505 N N . GLU A 1 319 ? 16.787 0.472 -32.987 1.00 89.44 319 GLU A N 1
ATOM 2506 C CA . GLU A 1 319 ? 18.150 -0.030 -33.084 1.00 89.44 319 GLU A CA 1
ATOM 2507 C C . GLU A 1 319 ? 18.979 0.307 -31.839 1.00 89.44 319 GLU A C 1
ATOM 2509 O O . GLU A 1 319 ? 19.885 -0.444 -31.486 1.00 89.44 319 GLU A O 1
ATOM 2514 N N . VAL A 1 320 ? 18.624 1.389 -31.134 1.00 92.56 320 VAL A N 1
ATOM 2515 C CA . VAL A 1 320 ? 19.289 1.855 -29.907 1.00 92.56 320 VAL A CA 1
ATOM 2516 C C . VAL A 1 320 ? 18.265 1.958 -28.756 1.00 92.56 320 VAL A C 1
ATOM 2518 O O . VAL A 1 320 ? 17.851 3.054 -28.373 1.00 92.56 320 VAL A O 1
ATOM 2521 N N . PRO A 1 321 ? 17.805 0.817 -28.199 1.00 94.31 321 PRO A N 1
ATOM 2522 C CA . PRO A 1 321 ? 16.741 0.718 -27.187 1.00 94.31 321 PRO A CA 1
ATOM 2523 C C . PRO A 1 321 ? 17.189 1.087 -25.758 1.00 94.31 321 PRO A C 1
ATOM 2525 O O . PRO A 1 321 ? 16.795 0.425 -24.792 1.00 94.31 321 PRO A O 1
ATOM 2528 N N . ILE A 1 322 ? 18.051 2.091 -25.607 1.00 95.06 322 ILE A N 1
ATOM 2529 C CA . ILE A 1 322 ? 18.635 2.468 -24.315 1.00 95.06 322 ILE A CA 1
ATOM 2530 C C . ILE A 1 322 ? 18.529 3.966 -24.041 1.00 95.06 322 ILE A C 1
ATOM 2532 O O . ILE A 1 322 ? 18.477 4.792 -24.950 1.00 95.06 322 ILE A O 1
ATOM 2536 N N . ASP A 1 323 ? 18.523 4.295 -22.756 1.00 96.19 323 ASP A N 1
ATOM 2537 C CA . ASP A 1 323 ? 18.644 5.638 -22.205 1.00 96.19 323 ASP A CA 1
ATOM 2538 C C . ASP A 1 323 ? 19.572 5.586 -20.977 1.00 96.19 323 ASP A C 1
ATOM 2540 O O . ASP A 1 323 ? 19.929 4.515 -20.487 1.00 96.19 323 ASP A O 1
ATOM 2544 N N . PHE A 1 324 ? 19.964 6.741 -20.444 1.00 95.56 324 PHE A N 1
ATOM 2545 C CA . PHE A 1 324 ? 20.781 6.821 -19.230 1.00 95.56 324 PHE A CA 1
ATOM 2546 C C . PHE A 1 324 ? 19.999 6.481 -17.944 1.00 95.56 324 PHE A C 1
ATOM 2548 O O . PHE A 1 324 ? 20.596 6.342 -16.878 1.00 95.56 324 PHE A O 1
ATOM 2555 N N . THR A 1 325 ? 18.667 6.358 -18.018 1.00 96.88 325 THR A N 1
ATOM 2556 C CA . THR A 1 325 ? 17.800 6.041 -16.866 1.00 96.88 325 THR A CA 1
ATOM 2557 C C . THR A 1 325 ? 17.108 4.685 -16.941 1.00 96.88 325 THR A C 1
ATOM 2559 O O . THR A 1 325 ? 16.798 4.100 -15.899 1.00 96.88 325 THR A O 1
ATOM 2562 N N . CYS A 1 326 ? 16.881 4.161 -18.145 1.00 97.62 326 CYS A N 1
ATOM 2563 C CA . CYS A 1 326 ? 16.253 2.865 -18.357 1.00 97.62 326 CYS A CA 1
ATOM 2564 C C . CYS A 1 326 ? 16.649 2.261 -19.713 1.00 97.62 326 CYS A C 1
ATOM 2566 O O . CYS A 1 326 ? 17.319 2.891 -20.525 1.00 97.62 326 CYS A O 1
ATOM 2568 N N . ALA A 1 327 ? 16.200 1.037 -19.973 1.00 96.81 327 ALA A N 1
ATOM 2569 C CA . ALA A 1 327 ? 16.241 0.425 -21.295 1.00 96.81 327 ALA A CA 1
ATOM 2570 C C . ALA A 1 327 ? 14.872 -0.171 -21.641 1.00 96.81 327 ALA A C 1
ATOM 2572 O O . ALA A 1 327 ? 14.055 -0.436 -20.754 1.00 96.81 327 ALA A O 1
ATOM 2573 N N . VAL A 1 328 ? 14.625 -0.410 -22.928 1.00 95.88 328 VAL A N 1
ATOM 2574 C CA . VAL A 1 328 ? 13.416 -1.088 -23.428 1.00 95.88 328 VAL A CA 1
ATOM 2575 C C . VAL A 1 328 ? 13.794 -2.406 -24.073 1.00 95.88 328 VAL A C 1
ATOM 2577 O O . VAL A 1 328 ? 14.927 -2.577 -24.515 1.00 95.88 328 VAL A O 1
ATOM 2580 N N . SER A 1 329 ? 12.867 -3.358 -24.150 1.00 93.50 329 SER A N 1
ATOM 2581 C CA . SER A 1 329 ? 13.152 -4.616 -24.842 1.00 93.50 329 SER A CA 1
ATOM 2582 C C . SER A 1 329 ? 13.344 -4.376 -26.343 1.00 93.50 329 SER A C 1
ATOM 2584 O O . SER A 1 329 ? 12.477 -3.779 -26.982 1.00 93.50 329 SER A O 1
ATOM 2586 N N . GLN A 1 330 ? 14.421 -4.913 -26.931 1.00 88.75 330 GLN A N 1
ATOM 2587 C CA . GLN A 1 330 ? 14.646 -4.919 -28.389 1.00 88.75 330 GLN A CA 1
ATOM 2588 C C . GLN A 1 330 ? 13.446 -5.464 -29.178 1.00 88.75 330 GLN A C 1
ATOM 2590 O O . GLN A 1 330 ? 13.146 -4.976 -30.263 1.00 88.75 330 GLN A O 1
ATOM 2595 N N . ASN A 1 331 ? 12.725 -6.430 -28.601 1.00 86.31 331 ASN A N 1
ATOM 2596 C CA . ASN A 1 331 ? 11.577 -7.091 -29.225 1.00 86.31 331 ASN A CA 1
ATOM 2597 C C . ASN A 1 331 ? 10.239 -6.393 -28.925 1.00 86.31 331 ASN A C 1
ATOM 2599 O O . ASN A 1 331 ? 9.174 -6.927 -29.240 1.00 86.31 331 ASN A O 1
ATOM 2603 N N . SER A 1 332 ? 10.261 -5.234 -28.261 1.00 86.69 332 SER A N 1
ATOM 2604 C CA . SER A 1 332 ? 9.047 -4.478 -27.980 1.00 86.69 332 SER A CA 1
ATOM 2605 C C . SER A 1 332 ? 8.638 -3.639 -29.190 1.00 86.69 332 SER A C 1
ATOM 2607 O O . SER A 1 332 ? 9.364 -2.739 -29.612 1.00 86.69 332 SER A O 1
ATOM 2609 N N . GLU A 1 333 ? 7.423 -3.882 -29.683 1.00 86.31 333 GLU A N 1
ATOM 2610 C CA . GLU A 1 333 ? 6.674 -2.926 -30.519 1.00 86.31 333 GLU A CA 1
ATOM 2611 C C . GLU A 1 333 ? 5.668 -2.121 -29.666 1.00 86.31 333 GLU A C 1
ATOM 2613 O O . GLU A 1 333 ? 4.697 -1.566 -30.175 1.00 86.31 333 GLU A O 1
ATOM 2618 N N . GLY A 1 334 ? 5.826 -2.151 -28.339 1.00 85.31 334 GLY A N 1
ATOM 2619 C CA . GLY A 1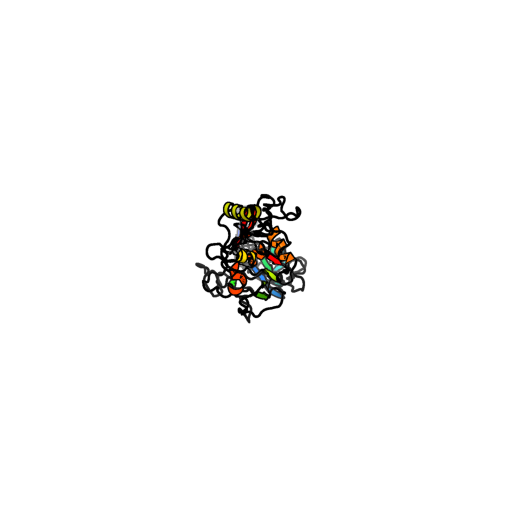 334 ? 5.079 -1.305 -27.417 1.00 85.31 334 GLY A CA 1
ATOM 2620 C C . GLY A 1 334 ? 5.645 0.108 -27.380 1.00 85.31 334 GLY A C 1
ATOM 2621 O O . GLY A 1 334 ? 6.497 0.490 -28.178 1.00 85.31 334 GLY A O 1
ATOM 2622 N N . ASP A 1 335 ? 5.180 0.882 -26.414 1.00 94.12 335 ASP A N 1
ATOM 2623 C CA . ASP A 1 335 ? 5.694 2.219 -26.177 1.00 94.12 335 ASP A CA 1
ATOM 2624 C C . ASP A 1 335 ? 7.132 2.170 -25.616 1.00 94.12 335 ASP A C 1
ATOM 2626 O O . ASP A 1 335 ? 7.408 1.472 -24.637 1.00 94.12 335 ASP A O 1
ATOM 2630 N N . ARG A 1 336 ? 8.068 2.874 -26.265 1.00 94.81 336 ARG A N 1
ATOM 2631 C CA . ARG A 1 336 ? 9.521 2.775 -26.025 1.00 94.81 336 ARG A CA 1
ATOM 2632 C C . ARG A 1 336 ? 10.061 3.980 -25.251 1.00 94.81 336 ARG A C 1
ATOM 2634 O O . ARG A 1 336 ? 11.115 4.507 -25.595 1.00 94.81 336 ARG A O 1
ATOM 2641 N N . ARG A 1 337 ? 9.334 4.460 -24.243 1.00 95.88 337 ARG A N 1
ATOM 2642 C CA . ARG A 1 337 ? 9.733 5.612 -23.412 1.00 95.88 337 ARG A CA 1
ATOM 2643 C C . ARG A 1 337 ? 10.171 5.197 -22.005 1.00 95.88 337 ARG A C 1
ATOM 2645 O O . ARG A 1 337 ? 9.605 4.272 -21.426 1.00 95.88 337 ARG A O 1
ATOM 2652 N N . CYS A 1 338 ? 11.122 5.935 -21.419 1.00 96.94 338 CYS A N 1
ATOM 2653 C CA . CYS A 1 338 ? 11.484 5.834 -19.992 1.00 96.94 338 CYS A CA 1
ATOM 2654 C C . CYS A 1 338 ? 10.529 6.631 -19.084 1.00 96.94 338 CYS A C 1
ATOM 2656 O O . CYS A 1 338 ? 10.959 7.399 -18.224 1.00 96.94 338 CYS A O 1
ATOM 2658 N N . ASP A 1 339 ? 9.226 6.442 -19.272 1.00 98.25 339 ASP A N 1
ATOM 2659 C CA . ASP A 1 339 ? 8.185 6.960 -18.384 1.00 98.25 339 ASP A CA 1
ATOM 2660 C C . ASP A 1 339 ? 7.246 5.833 -17.928 1.00 98.25 339 ASP A C 1
ATOM 2662 O O . ASP A 1 339 ? 7.296 4.710 -18.441 1.00 98.25 339 ASP A O 1
ATOM 2666 N N . THR A 1 340 ? 6.409 6.104 -16.925 1.00 98.12 340 THR A N 1
ATOM 2667 C CA . THR A 1 340 ? 5.495 5.104 -16.348 1.00 98.12 340 THR A CA 1
ATOM 2668 C C . THR A 1 340 ? 4.557 4.489 -17.384 1.00 98.12 340 THR A C 1
ATOM 2670 O O . THR A 1 340 ? 4.288 3.291 -17.315 1.00 98.12 340 THR A O 1
ATOM 2673 N N . SER A 1 341 ? 4.082 5.265 -18.363 1.00 97.25 341 SER A N 1
ATOM 2674 C CA . SER A 1 341 ? 3.195 4.759 -19.417 1.00 97.25 341 SER A CA 1
ATOM 2675 C C . SER A 1 341 ? 3.947 3.838 -20.381 1.00 97.25 341 SER A C 1
ATOM 2677 O O . SER A 1 341 ? 3.461 2.751 -20.696 1.00 97.25 341 SER A O 1
ATOM 2679 N N . GLY A 1 342 ? 5.165 4.223 -20.778 1.00 97.12 342 GLY A N 1
ATOM 2680 C CA . GLY A 1 342 ? 6.072 3.402 -21.581 1.00 97.12 342 GLY A CA 1
ATOM 2681 C C . GLY A 1 342 ? 6.392 2.061 -20.921 1.00 97.12 342 GLY A C 1
ATOM 2682 O O . GLY A 1 342 ? 6.276 0.997 -21.536 1.00 97.12 342 GLY A O 1
ATOM 2683 N N . TYR A 1 343 ? 6.707 2.091 -19.625 1.00 97.69 343 TYR A N 1
ATOM 2684 C CA . TYR A 1 343 ? 6.968 0.887 -18.840 1.00 97.69 343 TYR A CA 1
ATOM 2685 C C . TYR A 1 343 ? 5.763 -0.061 -18.794 1.00 97.69 343 TYR A C 1
ATOM 2687 O O . TYR A 1 343 ? 5.880 -1.249 -19.107 1.00 97.69 343 TYR A O 1
ATOM 2695 N N . LEU A 1 344 ? 4.585 0.466 -18.445 1.00 97.44 344 LEU A N 1
ATOM 2696 C CA . LEU A 1 344 ? 3.360 -0.327 -18.345 1.00 97.44 344 LEU A CA 1
ATOM 2697 C C . LEU A 1 344 ? 2.885 -0.838 -19.710 1.00 97.44 344 LEU A C 1
ATOM 2699 O O . LEU A 1 344 ? 2.354 -1.944 -19.797 1.00 97.44 344 LEU A O 1
ATOM 2703 N N . SER A 1 345 ? 3.120 -0.086 -20.788 1.00 96.19 345 SER A N 1
ATOM 2704 C CA . SER A 1 345 ? 2.850 -0.548 -22.153 1.00 96.19 345 SER A CA 1
ATOM 2705 C C . SER A 1 345 ? 3.622 -1.831 -22.466 1.00 96.19 345 SER A C 1
ATOM 2707 O O . SER A 1 345 ? 3.034 -2.790 -22.964 1.00 96.19 345 SER A O 1
ATOM 2709 N N . GLN A 1 346 ? 4.910 -1.891 -22.113 1.00 95.25 346 GLN A N 1
ATOM 2710 C CA . GLN A 1 346 ? 5.719 -3.099 -22.286 1.00 95.25 346 GLN A CA 1
ATOM 2711 C C . GLN A 1 346 ? 5.242 -4.244 -21.386 1.00 95.25 346 GLN A C 1
ATOM 2713 O O . GLN A 1 346 ? 5.101 -5.368 -21.867 1.00 95.25 346 GLN A O 1
ATOM 2718 N N . MET A 1 347 ? 4.939 -3.966 -20.112 1.00 96.12 347 MET A N 1
ATOM 2719 C CA . MET A 1 347 ? 4.420 -4.974 -19.173 1.00 96.12 347 MET A CA 1
ATOM 2720 C C . MET A 1 347 ? 3.160 -5.652 -19.712 1.00 96.12 347 MET A C 1
ATOM 2722 O O . MET A 1 347 ? 3.085 -6.881 -19.762 1.00 96.12 347 MET A O 1
ATOM 2726 N N . ASN A 1 348 ? 2.205 -4.845 -20.175 1.00 96.00 348 ASN A N 1
ATOM 2727 C CA . ASN A 1 348 ? 0.927 -5.320 -20.696 1.00 96.00 348 ASN A CA 1
ATOM 2728 C C . ASN A 1 348 ? 1.057 -5.995 -22.056 1.00 96.00 348 ASN A C 1
ATOM 2730 O O . ASN A 1 348 ? 0.376 -6.982 -22.320 1.00 96.00 348 ASN A O 1
ATOM 2734 N N . ARG A 1 349 ? 1.969 -5.516 -22.906 1.00 94.81 349 ARG A N 1
ATOM 2735 C CA . ARG A 1 349 ? 2.244 -6.137 -24.202 1.00 94.81 349 ARG A CA 1
ATOM 2736 C C . ARG A 1 349 ? 2.856 -7.528 -24.059 1.00 94.81 349 ARG A C 1
ATOM 2738 O O . ARG A 1 349 ? 2.466 -8.434 -24.788 1.00 94.81 349 ARG A O 1
ATOM 2745 N N . PHE A 1 350 ? 3.825 -7.693 -23.160 1.00 94.69 350 PHE A N 1
ATOM 2746 C CA . PHE A 1 350 ? 4.484 -8.984 -22.946 1.00 94.69 350 PHE A CA 1
ATOM 2747 C C . PHE A 1 350 ? 3.668 -9.949 -22.087 1.00 94.69 350 PHE A C 1
ATOM 2749 O O . PHE A 1 350 ? 4.092 -11.089 -21.914 1.00 94.69 350 PHE A O 1
ATOM 2756 N N . ALA A 1 351 ? 2.521 -9.504 -21.568 1.00 94.94 351 ALA A N 1
ATOM 2757 C CA . ALA A 1 351 ? 1.641 -10.283 -20.714 1.00 94.94 351 ALA A CA 1
ATOM 2758 C C . ALA A 1 351 ? 2.407 -10.996 -19.587 1.00 94.94 351 ALA A C 1
ATOM 2760 O O . ALA A 1 351 ? 2.253 -12.201 -19.382 1.00 94.94 351 ALA A O 1
ATOM 2761 N N . ILE A 1 352 ? 3.311 -10.275 -18.907 1.00 93.38 352 ILE A N 1
ATOM 2762 C CA . ILE A 1 352 ? 4.180 -10.876 -17.886 1.00 93.38 352 ILE A CA 1
ATOM 2763 C C . ILE A 1 352 ? 3.300 -11.562 -16.838 1.00 93.38 352 ILE A C 1
ATOM 2765 O O . ILE A 1 352 ? 2.351 -10.961 -16.340 1.00 93.38 352 ILE A O 1
ATOM 2769 N N . CYS A 1 353 ? 3.613 -12.818 -16.512 1.00 93.50 353 CYS A N 1
ATOM 2770 C CA . CYS A 1 353 ? 2.831 -13.638 -15.584 1.00 93.50 353 CYS A CA 1
ATOM 2771 C C . CYS A 1 353 ? 1.391 -13.944 -16.046 1.00 93.50 353 CYS A C 1
ATOM 2773 O O . CYS A 1 353 ? 0.558 -14.340 -15.237 1.00 93.50 353 CYS A O 1
ATOM 2775 N N . GLY A 1 354 ? 1.084 -13.747 -17.331 1.00 91.94 354 GLY A N 1
ATOM 2776 C CA . GLY A 1 354 ? -0.252 -13.919 -17.903 1.00 91.94 354 GLY A CA 1
ATOM 2777 C C . GLY A 1 354 ? -1.180 -12.702 -17.779 1.00 91.94 354 GLY A C 1
ATOM 2778 O O . GLY A 1 354 ? -2.322 -12.787 -18.225 1.00 91.94 354 GLY A O 1
ATOM 2779 N N . PHE A 1 355 ? -0.721 -11.574 -17.221 1.00 94.12 355 PHE A N 1
ATOM 2780 C CA . PHE A 1 355 ? -1.549 -10.376 -17.015 1.00 94.12 355 PHE A CA 1
ATOM 2781 C C . PHE A 1 355 ? -1.314 -9.306 -18.079 1.00 94.12 355 PHE A C 1
ATOM 2783 O O . PHE A 1 355 ? -0.173 -8.999 -18.416 1.00 94.12 355 PHE A O 1
ATOM 2790 N N . THR A 1 356 ? -2.395 -8.687 -18.553 1.00 94.75 356 THR A N 1
ATOM 2791 C CA . THR A 1 356 ? -2.373 -7.583 -19.534 1.00 94.75 356 THR A CA 1
ATOM 2792 C C . THR A 1 356 ? -2.954 -6.279 -18.983 1.00 94.75 356 THR A C 1
ATOM 2794 O O . THR A 1 356 ? -3.237 -5.356 -19.744 1.00 94.75 356 THR A O 1
ATOM 2797 N N . ASP A 1 357 ? -3.177 -6.222 -17.673 1.00 94.44 357 ASP A N 1
ATOM 2798 C CA . ASP A 1 357 ? -3.779 -5.115 -16.928 1.00 94.44 357 ASP A CA 1
ATOM 2799 C C . ASP A 1 357 ? -2.859 -4.592 -15.806 1.00 94.44 357 ASP A C 1
ATOM 2801 O O . ASP A 1 357 ? -3.311 -4.006 -14.822 1.00 94.44 357 ASP A O 1
ATOM 2805 N N . TRP A 1 358 ? -1.548 -4.778 -15.964 1.00 97.62 358 TRP A N 1
ATOM 2806 C CA . TRP A 1 358 ? -0.528 -4.175 -15.121 1.00 97.62 358 TRP A CA 1
ATOM 2807 C C . TRP A 1 358 ? -0.700 -2.658 -15.046 1.00 97.62 358 TRP A C 1
ATOM 2809 O O . TRP A 1 358 ? -0.796 -1.959 -16.062 1.00 97.62 358 TRP A O 1
ATOM 2819 N N . ARG A 1 359 ? -0.657 -2.150 -13.816 1.00 97.44 359 ARG A N 1
ATOM 2820 C CA . ARG A 1 359 ? -0.776 -0.734 -13.456 1.00 97.44 359 ARG A CA 1
ATOM 2821 C C . ARG A 1 359 ? 0.243 -0.365 -12.383 1.00 97.44 359 ARG A C 1
ATOM 2823 O O . ARG A 1 359 ? 0.825 -1.239 -11.747 1.00 97.44 359 ARG A O 1
ATOM 2830 N N . LEU A 1 360 ? 0.438 0.930 -12.138 1.00 97.88 360 LEU A N 1
ATOM 2831 C CA . LEU A 1 360 ? 1.118 1.361 -10.913 1.00 97.88 360 LEU A CA 1
ATOM 2832 C C . LEU A 1 360 ? 0.261 1.001 -9.682 1.00 97.88 360 LEU A C 1
ATOM 2834 O O . LEU A 1 360 ? -0.975 1.025 -9.770 1.00 97.88 360 LEU A O 1
ATOM 2838 N N . PRO A 1 361 ? 0.882 0.709 -8.526 1.00 96.50 361 PRO A N 1
ATOM 2839 C CA . PRO A 1 361 ? 0.153 0.470 -7.292 1.00 96.50 361 PRO A CA 1
ATOM 2840 C C . PRO A 1 361 ? -0.521 1.744 -6.802 1.00 96.50 361 PRO A C 1
ATOM 2842 O O . PRO A 1 361 ? -0.066 2.862 -7.061 1.00 96.50 361 PRO A O 1
ATOM 2845 N N . ARG A 1 362 ? -1.580 1.570 -6.022 1.00 93.62 362 ARG A N 1
ATOM 2846 C CA . ARG A 1 362 ? -2.120 2.609 -5.148 1.00 93.62 362 ARG A CA 1
ATOM 2847 C C . ARG A 1 362 ? -1.137 2.880 -4.006 1.00 93.62 362 ARG A C 1
ATOM 2849 O O . ARG A 1 362 ? -0.384 1.982 -3.625 1.00 93.62 362 ARG A O 1
ATOM 2856 N N . PRO A 1 363 ? -1.165 4.070 -3.382 1.00 93.56 363 PRO A N 1
ATOM 2857 C CA . PRO A 1 363 ? -0.340 4.342 -2.206 1.00 93.56 363 PRO A CA 1
ATOM 2858 C C . PRO A 1 363 ? -0.499 3.307 -1.085 1.00 93.56 363 PRO A C 1
ATOM 2860 O O . PRO A 1 363 ? 0.497 2.902 -0.493 1.00 93.56 363 PRO A O 1
ATOM 2863 N N . ALA A 1 364 ? -1.730 2.848 -0.828 1.00 89.75 364 ALA A N 1
ATOM 2864 C CA . ALA A 1 364 ? -2.009 1.827 0.180 1.00 89.75 364 ALA A CA 1
ATOM 2865 C C . ALA A 1 364 ? -1.416 0.459 -0.190 1.00 89.75 364 ALA A C 1
ATOM 2867 O O . ALA A 1 364 ? -0.761 -0.150 0.646 1.00 89.75 364 ALA A O 1
ATOM 2868 N N . GLU A 1 365 ? -1.565 0.028 -1.447 1.00 91.94 365 GLU A N 1
ATOM 2869 C CA . GLU A 1 365 ? -0.980 -1.223 -1.950 1.00 91.94 365 GLU A CA 1
ATOM 2870 C C . GLU A 1 365 ? 0.547 -1.189 -1.885 1.00 91.94 365 GLU A C 1
ATOM 2872 O O . GLU A 1 365 ? 1.167 -2.127 -1.414 1.00 91.94 365 GLU A O 1
ATOM 2877 N N . MET A 1 366 ? 1.185 -0.090 -2.303 1.00 93.19 366 MET A N 1
ATOM 2878 C CA . MET A 1 366 ? 2.646 0.006 -2.235 1.00 93.19 366 MET A CA 1
ATOM 2879 C C . MET A 1 366 ? 3.146 -0.009 -0.785 1.00 93.19 366 MET A C 1
ATOM 2881 O O . MET A 1 366 ? 4.186 -0.600 -0.493 1.00 93.19 366 MET A O 1
ATOM 2885 N N . LYS A 1 367 ? 2.409 0.631 0.132 1.00 89.44 367 LYS A N 1
ATOM 2886 C CA . LYS A 1 367 ? 2.726 0.619 1.563 1.00 89.44 367 LYS A CA 1
ATOM 2887 C C . LYS A 1 367 ? 2.528 -0.769 2.174 1.00 89.44 367 LYS A C 1
ATOM 2889 O O . LYS A 1 367 ? 3.354 -1.166 2.987 1.00 89.44 367 LYS A O 1
ATOM 2894 N N . SER A 1 368 ? 1.500 -1.513 1.763 1.00 87.69 368 SER A N 1
ATOM 2895 C CA . SER A 1 368 ? 1.235 -2.862 2.273 1.00 87.69 368 SER A CA 1
ATOM 2896 C C . SER A 1 368 ? 2.278 -3.890 1.841 1.00 87.69 368 SER A C 1
ATOM 2898 O O . SER A 1 368 ? 2.221 -5.009 2.317 1.00 87.69 368 SER A O 1
ATOM 2900 N N . LEU A 1 369 ? 3.228 -3.556 0.961 1.00 87.69 369 LEU A N 1
ATOM 2901 C CA . LEU A 1 369 ? 4.366 -4.428 0.628 1.00 87.69 369 LEU A CA 1
ATOM 2902 C C . LEU A 1 369 ? 5.578 -4.220 1.549 1.00 87.69 369 LEU A C 1
ATOM 2904 O O . LEU A 1 369 ? 6.569 -4.943 1.439 1.00 87.69 369 LEU A O 1
ATOM 2908 N N . VAL A 1 370 ? 5.545 -3.201 2.413 1.00 86.56 370 VAL A N 1
ATOM 2909 C CA . VAL A 1 370 ? 6.663 -2.830 3.284 1.00 86.56 370 VAL A CA 1
ATOM 2910 C C . VAL A 1 370 ? 6.476 -3.474 4.656 1.00 86.56 370 VAL A C 1
ATOM 2912 O O . VAL A 1 370 ? 5.543 -3.139 5.374 1.00 86.56 370 VAL A O 1
ATOM 2915 N N . SER A 1 371 ? 7.403 -4.356 5.034 1.00 82.31 371 SER A N 1
ATOM 2916 C CA . SER A 1 371 ? 7.528 -4.860 6.408 1.00 82.31 371 SER A CA 1
ATOM 2917 C C . SER A 1 371 ? 8.261 -3.831 7.270 1.00 82.31 371 SER A C 1
ATOM 2919 O O . SER A 1 371 ? 9.375 -3.427 6.932 1.00 82.31 371 SER A O 1
ATOM 2921 N N . PHE A 1 372 ? 7.660 -3.435 8.391 1.00 78.31 372 PHE A N 1
ATOM 2922 C CA . PHE A 1 372 ? 8.204 -2.432 9.313 1.00 78.31 372 PHE A CA 1
ATOM 2923 C C . PHE A 1 372 ? 9.082 -3.015 10.428 1.00 78.31 372 PHE A C 1
ATOM 2925 O O . PHE A 1 372 ? 9.606 -2.264 11.255 1.00 78.31 372 PHE A O 1
ATOM 2932 N N . ASN A 1 373 ? 9.291 -4.335 10.442 1.00 73.94 373 ASN A N 1
ATOM 2933 C CA . ASN A 1 373 ? 10.170 -4.962 11.422 1.00 73.94 373 ASN A CA 1
ATOM 2934 C C . ASN A 1 373 ? 11.614 -4.439 11.328 1.00 73.94 373 ASN A C 1
ATOM 2936 O O . ASN A 1 373 ? 12.170 -4.266 10.242 1.00 73.94 373 ASN A O 1
ATOM 2940 N N . ALA A 1 374 ? 12.238 -4.229 12.486 1.00 56.56 374 ALA A N 1
ATOM 2941 C CA . ALA A 1 374 ? 13.580 -3.671 12.616 1.00 56.56 374 ALA A CA 1
ATOM 2942 C C . ALA A 1 374 ? 14.690 -4.737 12.681 1.00 56.56 374 ALA A C 1
ATOM 2944 O O . ALA A 1 374 ? 15.862 -4.393 12.863 1.00 56.56 374 ALA A O 1
ATOM 2945 N N . ASP A 1 375 ? 14.369 -6.030 12.581 1.00 58.53 375 ASP A N 1
ATOM 2946 C CA . ASP A 1 375 ? 15.378 -7.068 12.709 1.00 58.53 375 ASP A CA 1
ATOM 2947 C C . ASP A 1 375 ? 16.257 -7.190 11.451 1.00 58.53 375 ASP A C 1
ATOM 2949 O O . ASP A 1 375 ? 15.820 -7.349 10.313 1.00 58.53 375 ASP A O 1
ATOM 2953 N N . ASN A 1 376 ? 17.576 -7.188 11.663 1.00 49.75 376 ASN A N 1
ATOM 2954 C CA . ASN A 1 376 ? 18.580 -7.382 10.607 1.00 49.75 376 ASN A CA 1
ATOM 2955 C C . ASN A 1 376 ? 18.518 -8.781 9.944 1.00 49.75 376 ASN A C 1
ATOM 2957 O O . ASN A 1 376 ? 19.334 -9.084 9.073 1.00 49.75 376 ASN A O 1
ATOM 2961 N N . ASN A 1 377 ? 17.581 -9.635 10.372 1.00 48.88 377 ASN A N 1
ATOM 2962 C CA . ASN A 1 377 ? 17.415 -11.037 9.991 1.00 48.88 377 ASN A CA 1
ATOM 2963 C C . ASN A 1 377 ? 16.258 -11.279 9.006 1.00 48.88 377 ASN A C 1
ATOM 2965 O O . ASN A 1 377 ? 15.912 -12.426 8.720 1.00 48.88 377 ASN A O 1
ATOM 2969 N N . ASP A 1 378 ? 15.715 -10.209 8.436 1.00 49.25 378 ASP A N 1
ATOM 2970 C CA . ASP A 1 378 ? 14.645 -10.162 7.437 1.00 49.25 378 ASP A CA 1
ATOM 2971 C C . ASP A 1 378 ? 15.000 -10.865 6.097 1.00 49.25 378 ASP A C 1
ATOM 2973 O O . ASP A 1 378 ? 14.370 -10.670 5.076 1.00 49.25 378 ASP A O 1
ATOM 2977 N N . ASN A 1 379 ? 15.982 -11.770 6.041 1.00 47.53 379 ASN A N 1
ATOM 2978 C CA . ASN A 1 379 ? 16.339 -12.518 4.827 1.00 47.53 379 ASN A CA 1
ATOM 2979 C C . ASN A 1 379 ? 15.188 -13.350 4.214 1.00 47.53 379 ASN A C 1
ATOM 2981 O O . ASN A 1 379 ? 15.304 -13.722 3.041 1.00 47.53 379 ASN A O 1
ATOM 2985 N N . ASN A 1 380 ? 14.095 -13.596 4.952 1.00 46.88 380 ASN A N 1
ATOM 2986 C CA . ASN A 1 380 ? 12.961 -14.415 4.509 1.00 46.88 380 ASN A CA 1
ATOM 2987 C C . ASN A 1 380 ? 11.734 -13.612 4.027 1.00 46.88 380 ASN A C 1
ATOM 2989 O O . ASN A 1 380 ? 11.158 -14.021 3.026 1.00 46.88 380 ASN A O 1
ATOM 2993 N N . ASN A 1 381 ? 11.386 -12.450 4.603 1.00 49.62 381 ASN A N 1
ATOM 2994 C CA . ASN A 1 381 ? 10.430 -11.526 3.957 1.00 49.62 381 ASN A CA 1
ATOM 2995 C C . ASN A 1 381 ? 11.093 -10.827 2.758 1.00 49.62 381 ASN A C 1
ATOM 2997 O O . ASN A 1 381 ? 10.523 -10.743 1.666 1.00 49.62 381 ASN A O 1
ATOM 3001 N N . ARG A 1 382 ? 12.392 -10.518 2.887 1.00 52.44 382 ARG A N 1
ATOM 3002 C CA . ARG A 1 382 ? 13.272 -10.147 1.766 1.00 52.44 382 ARG A CA 1
ATOM 3003 C C . ARG A 1 382 ? 13.347 -11.215 0.674 1.00 52.44 382 ARG A C 1
ATOM 3005 O O . ARG A 1 382 ? 13.798 -10.899 -0.418 1.00 52.44 382 ARG A O 1
ATOM 3012 N N . ALA A 1 383 ? 12.977 -12.480 0.891 1.00 61.12 383 ALA A N 1
ATOM 3013 C CA . ALA A 1 383 ? 13.141 -13.500 -0.152 1.00 61.12 383 ALA A CA 1
ATOM 3014 C C . ALA A 1 383 ? 12.228 -13.280 -1.371 1.00 61.12 383 ALA A C 1
ATOM 3016 O O . ALA A 1 383 ? 12.617 -13.670 -2.471 1.00 61.12 383 ALA A O 1
ATOM 3017 N N . PHE A 1 384 ? 11.063 -12.650 -1.191 1.00 82.12 384 PHE A N 1
ATOM 3018 C CA . PHE A 1 384 ? 10.078 -12.457 -2.260 1.00 82.12 384 PHE A CA 1
ATOM 3019 C C . PHE A 1 384 ? 10.177 -11.078 -2.912 1.00 82.12 384 PHE A C 1
ATOM 3021 O O . PHE A 1 384 ? 10.148 -10.986 -4.140 1.00 82.12 384 PHE A O 1
ATOM 3028 N N . LEU A 1 385 ? 10.362 -10.020 -2.112 1.00 87.38 385 LEU A N 1
ATOM 3029 C CA . LEU A 1 385 ? 10.315 -8.625 -2.573 1.00 87.38 385 LEU A CA 1
ATOM 3030 C C . LEU A 1 385 ? 11.646 -7.869 -2.399 1.00 87.38 385 LEU A C 1
ATOM 3032 O O . LEU A 1 385 ? 11.677 -6.644 -2.350 1.00 87.38 385 LEU A O 1
ATOM 3036 N N . LYS A 1 386 ? 12.782 -8.579 -2.390 1.00 83.06 386 LYS A N 1
ATOM 3037 C CA . LYS A 1 386 ? 14.153 -8.029 -2.252 1.00 83.06 386 LYS A CA 1
ATOM 3038 C C . LYS A 1 386 ? 14.446 -6.783 -3.103 1.00 83.06 386 LYS A C 1
ATOM 3040 O O . LYS A 1 386 ? 15.241 -5.927 -2.725 1.00 83.06 386 LYS A O 1
ATOM 3045 N N . PHE A 1 387 ? 13.823 -6.690 -4.270 1.00 86.94 387 PHE A N 1
ATOM 3046 C CA . PHE A 1 387 ? 14.047 -5.625 -5.240 1.00 86.94 387 PHE A CA 1
ATOM 3047 C C . PHE A 1 387 ? 13.383 -4.285 -4.874 1.00 86.94 387 PHE A C 1
ATOM 3049 O O . PHE A 1 387 ? 13.731 -3.268 -5.491 1.00 86.94 387 PHE A O 1
ATOM 3056 N N . ILE A 1 388 ? 12.466 -4.255 -3.891 1.00 88.81 388 ILE A N 1
ATOM 3057 C CA . ILE A 1 388 ? 11.789 -3.019 -3.467 1.00 88.81 388 ILE A CA 1
ATOM 3058 C C . ILE A 1 388 ? 12.551 -2.227 -2.405 1.00 88.81 388 ILE A C 1
ATOM 3060 O O . ILE A 1 388 ? 12.336 -1.029 -2.300 1.00 88.81 388 ILE A O 1
ATOM 3064 N N . HIS A 1 389 ? 13.466 -2.835 -1.653 1.00 85.94 389 HIS A N 1
ATOM 3065 C CA . HIS A 1 389 ? 14.094 -2.157 -0.515 1.00 85.94 389 HIS A CA 1
ATOM 3066 C C . HIS A 1 389 ? 14.976 -0.967 -0.919 1.00 85.94 389 HIS A C 1
ATOM 3068 O O . HIS A 1 389 ? 15.652 -0.984 -1.949 1.00 85.94 389 HIS A O 1
ATOM 3074 N N . GLY A 1 390 ? 15.017 0.047 -0.047 1.00 87.62 390 GLY A N 1
ATOM 3075 C CA . GLY A 1 390 ? 15.894 1.209 -0.204 1.00 87.62 390 GLY A CA 1
ATOM 3076 C C . GLY A 1 390 ? 15.486 2.189 -1.305 1.00 87.62 390 GLY A C 1
ATOM 3077 O O . GLY A 1 390 ? 16.333 2.959 -1.751 1.00 87.62 390 GLY A O 1
ATOM 3078 N N . LYS A 1 391 ? 14.236 2.150 -1.783 1.00 92.31 391 LYS A N 1
ATOM 3079 C CA . LYS A 1 391 ? 13.803 2.909 -2.964 1.00 92.31 391 LYS A CA 1
ATOM 3080 C C . LYS A 1 391 ? 12.552 3.734 -2.700 1.00 92.31 391 LYS A C 1
ATOM 3082 O O . LYS A 1 391 ? 11.839 3.564 -1.716 1.00 92.31 391 LYS A O 1
ATOM 3087 N N . THR A 1 392 ? 12.300 4.661 -3.615 1.00 96.31 392 THR A N 1
ATOM 3088 C CA . THR A 1 392 ? 11.060 5.432 -3.689 1.00 96.31 392 THR A CA 1
ATOM 3089 C C . THR A 1 392 ? 10.322 5.021 -4.955 1.00 96.31 392 THR A C 1
ATOM 3091 O O . THR A 1 392 ? 10.878 5.139 -6.047 1.00 96.31 392 THR A O 1
ATOM 3094 N N . TYR A 1 393 ? 9.089 4.542 -4.800 1.00 97.75 393 TYR A N 1
ATOM 3095 C CA . TYR A 1 393 ? 8.260 4.064 -5.902 1.00 97.75 393 TYR A CA 1
ATOM 3096 C C . TYR A 1 393 ? 7.142 5.040 -6.225 1.00 97.75 393 TYR A C 1
ATOM 3098 O O . TYR A 1 393 ? 6.415 5.452 -5.321 1.00 97.75 393 TYR A O 1
ATOM 3106 N N . PHE A 1 394 ? 6.977 5.371 -7.505 1.00 98.25 394 PHE A N 1
ATOM 3107 C CA . PHE A 1 394 ? 5.779 6.055 -7.983 1.00 98.25 394 PHE A CA 1
ATOM 3108 C C . PHE A 1 394 ? 4.529 5.187 -7.798 1.00 98.25 394 PHE A C 1
ATOM 3110 O O . PHE A 1 394 ? 4.565 3.970 -7.971 1.00 98.25 394 PHE A O 1
ATOM 3117 N N . THR A 1 395 ? 3.413 5.846 -7.494 1.00 97.62 395 THR A N 1
ATOM 3118 C CA . THR A 1 395 ? 2.077 5.240 -7.412 1.00 97.62 395 THR A CA 1
ATOM 3119 C C . THR A 1 395 ? 1.181 5.796 -8.520 1.00 97.62 395 THR A C 1
ATOM 3121 O O . THR A 1 395 ? 1.539 6.761 -9.204 1.00 97.62 395 THR A O 1
ATOM 3124 N N . ASN A 1 396 ? -0.002 5.212 -8.698 1.00 95.50 396 ASN A N 1
ATOM 3125 C CA . ASN A 1 396 ? -1.001 5.726 -9.635 1.00 95.50 396 ASN A CA 1
ATOM 3126 C C . ASN A 1 396 ? -1.642 7.051 -9.178 1.00 95.50 396 ASN A C 1
ATOM 3128 O O . ASN A 1 396 ? -2.306 7.713 -9.969 1.00 95.50 396 ASN A O 1
ATOM 3132 N N . ALA A 1 397 ? -1.464 7.440 -7.914 1.00 95.00 397 ALA A N 1
ATOM 3133 C CA . ALA A 1 397 ? -2.166 8.570 -7.336 1.00 95.00 397 ALA A CA 1
ATOM 3134 C C . ALA A 1 397 ? -1.432 9.890 -7.591 1.00 95.00 397 ALA A C 1
ATOM 3136 O O . ALA A 1 397 ? -0.211 10.003 -7.474 1.00 95.00 397 ALA A O 1
ATOM 3137 N N . THR A 1 398 ? -2.207 10.933 -7.859 1.00 94.06 398 THR A N 1
ATOM 3138 C CA . THR A 1 398 ? -1.722 12.296 -8.109 1.00 94.06 398 THR A CA 1
ATOM 3139 C C . THR A 1 398 ? -2.213 13.266 -7.044 1.00 94.06 398 THR A C 1
ATOM 3141 O O . THR A 1 398 ? -3.142 12.959 -6.297 1.00 94.06 398 THR A O 1
ATOM 3144 N N . ASN A 1 399 ? -1.620 14.458 -6.970 1.00 91.25 399 ASN A N 1
ATOM 3145 C CA . ASN A 1 399 ? -2.081 15.502 -6.059 1.00 91.25 399 ASN A CA 1
ATOM 3146 C C . ASN A 1 399 ? -2.887 16.573 -6.812 1.00 91.25 399 ASN A C 1
ATOM 3148 O O . ASN A 1 399 ? -2.357 17.220 -7.711 1.00 91.25 399 ASN A O 1
ATOM 3152 N N . ALA A 1 400 ? -4.152 16.769 -6.430 1.00 84.94 400 ALA A N 1
ATOM 3153 C CA . ALA A 1 400 ? -5.062 17.687 -7.121 1.00 84.94 400 ALA A CA 1
ATOM 3154 C C . ALA A 1 400 ? -4.678 19.172 -6.961 1.00 84.94 400 ALA A C 1
ATOM 3156 O O . ALA A 1 400 ? -4.852 19.953 -7.891 1.00 84.94 400 ALA A O 1
ATOM 3157 N N . GLU A 1 401 ? -4.128 19.569 -5.809 1.00 88.94 401 GLU A N 1
ATOM 3158 C CA . GLU A 1 401 ? -3.690 20.953 -5.566 1.00 88.94 401 GLU A CA 1
ATOM 3159 C C . GLU A 1 401 ? -2.344 21.257 -6.233 1.00 88.94 401 GLU A C 1
ATOM 3161 O O . GLU A 1 401 ? -2.077 22.375 -6.670 1.00 88.94 401 GLU A O 1
ATOM 3166 N N . ARG A 1 402 ? -1.475 20.245 -6.308 1.00 91.81 402 ARG A N 1
ATOM 3167 C CA . ARG A 1 402 ? -0.132 20.308 -6.885 1.00 91.81 402 ARG A CA 1
ATOM 3168 C C . ARG A 1 402 ? -0.054 19.348 -8.065 1.00 91.81 402 ARG A C 1
ATOM 3170 O O . ARG A 1 402 ? 0.638 18.337 -7.996 1.00 91.81 402 ARG A O 1
ATOM 3177 N N . ASN A 1 403 ? -0.738 19.685 -9.155 1.00 92.88 403 ASN A N 1
ATOM 3178 C CA . ASN A 1 403 ? -0.877 18.835 -10.346 1.00 92.88 403 ASN A CA 1
ATOM 3179 C C . ASN A 1 403 ? 0.460 18.357 -10.962 1.00 92.88 403 ASN A C 1
ATOM 3181 O O . ASN A 1 403 ? 0.512 17.308 -11.598 1.00 92.88 403 ASN A O 1
ATOM 3185 N N . GLY A 1 404 ? 1.569 19.071 -10.742 1.00 94.31 404 GLY A N 1
ATOM 3186 C CA . GLY A 1 404 ? 2.921 18.638 -11.120 1.00 94.31 404 GLY A CA 1
ATOM 3187 C C . GLY A 1 404 ? 3.517 17.510 -10.262 1.00 94.31 404 GLY A C 1
ATOM 3188 O O . GLY A 1 404 ? 4.636 17.077 -10.540 1.00 94.31 404 GLY A O 1
ATOM 3189 N N . ALA A 1 405 ? 2.812 17.041 -9.230 1.00 96.38 405 ALA A N 1
ATOM 3190 C CA . ALA A 1 405 ? 3.265 16.004 -8.312 1.00 96.38 405 ALA A CA 1
ATOM 3191 C C . ALA A 1 405 ? 2.412 14.728 -8.387 1.00 96.38 405 ALA A C 1
ATOM 3193 O O . ALA A 1 405 ? 1.190 14.763 -8.559 1.00 96.38 405 ALA A O 1
ATOM 3194 N N . ALA A 1 406 ? 3.082 13.596 -8.202 1.00 97.00 406 ALA A N 1
ATOM 3195 C CA . ALA A 1 406 ? 2.481 12.292 -7.964 1.00 97.00 406 ALA A CA 1
ATOM 3196 C C . ALA A 1 406 ? 2.827 11.811 -6.550 1.00 97.00 406 ALA A C 1
ATOM 3198 O O . ALA A 1 406 ? 3.821 12.241 -5.956 1.00 97.00 406 ALA A O 1
ATOM 3199 N N . TRP A 1 407 ? 2.004 10.926 -6.001 1.00 97.31 407 TRP A N 1
ATOM 3200 C CA . TRP A 1 407 ? 2.320 10.238 -4.760 1.00 97.31 407 TRP A CA 1
ATOM 3201 C C . TRP A 1 407 ? 3.357 9.150 -5.024 1.00 97.31 407 TRP A C 1
ATOM 3203 O O . TRP A 1 407 ? 3.261 8.380 -5.982 1.00 97.31 407 TRP A O 1
ATOM 3213 N N . CYS A 1 408 ? 4.333 9.079 -4.134 1.00 97.38 408 CYS A N 1
ATOM 3214 C CA . CYS A 1 408 ? 5.303 8.008 -4.047 1.00 97.38 408 CYS A CA 1
ATOM 3215 C C . CYS A 1 408 ? 5.263 7.374 -2.666 1.00 97.38 408 CYS A C 1
ATOM 3217 O O . CYS A 1 408 ? 4.891 8.039 -1.701 1.00 97.38 408 CYS A O 1
ATOM 3219 N N . VAL A 1 409 ? 5.757 6.146 -2.554 1.00 96.94 409 VAL A N 1
ATOM 3220 C CA . VAL A 1 409 ? 6.040 5.513 -1.262 1.00 96.94 409 VAL A CA 1
ATOM 3221 C C . VAL A 1 409 ? 7.532 5.242 -1.143 1.00 96.94 409 VAL A C 1
ATOM 3223 O O . VAL A 1 409 ? 8.160 4.688 -2.045 1.00 96.94 409 VAL A O 1
ATOM 3226 N N . ASP A 1 410 ? 8.099 5.675 -0.025 1.00 93.81 410 ASP A N 1
ATOM 3227 C CA . ASP A 1 410 ? 9.467 5.389 0.381 1.00 93.81 410 ASP A CA 1
ATOM 3228 C C . ASP A 1 410 ? 9.509 4.063 1.145 1.00 93.81 410 ASP A C 1
ATOM 3230 O O . ASP A 1 410 ? 8.883 3.940 2.191 1.00 93.81 410 ASP A O 1
ATOM 3234 N N . THR A 1 411 ? 10.226 3.057 0.651 1.00 89.56 411 THR A N 1
ATOM 3235 C CA . THR A 1 411 ? 10.197 1.706 1.243 1.00 89.56 411 THR A CA 1
ATOM 3236 C C . THR A 1 411 ? 11.126 1.542 2.444 1.00 89.56 411 THR A C 1
ATOM 3238 O O . THR A 1 411 ? 11.209 0.450 2.993 1.00 89.56 411 THR A O 1
ATOM 3241 N N . VAL A 1 412 ? 11.897 2.572 2.808 1.00 84.94 412 VAL A N 1
ATOM 3242 C CA . VAL A 1 412 ? 12.715 2.558 4.032 1.00 84.94 412 VAL A CA 1
ATOM 3243 C C . VAL A 1 412 ? 11.857 2.966 5.222 1.00 84.94 412 VAL A C 1
ATOM 3245 O O . VAL A 1 412 ? 11.932 2.358 6.280 1.00 84.94 412 VAL A O 1
ATOM 3248 N N . SER A 1 413 ? 11.032 3.995 5.034 1.00 83.88 413 SER A N 1
ATOM 3249 C CA . SER A 1 413 ? 10.163 4.555 6.074 1.00 83.88 413 SER A CA 1
ATOM 3250 C C . SER A 1 413 ? 8.696 4.120 5.969 1.00 83.88 413 SER A C 1
ATOM 3252 O O . SER A 1 413 ? 7.914 4.392 6.876 1.00 83.88 413 SER A O 1
ATOM 3254 N N . GLY A 1 414 ? 8.293 3.525 4.842 1.00 83.94 414 GLY A N 1
ATOM 3255 C CA . GLY A 1 414 ? 6.899 3.264 4.462 1.00 83.94 414 GLY A CA 1
ATOM 3256 C C . GLY A 1 414 ? 6.038 4.523 4.309 1.00 83.94 414 GLY A C 1
ATOM 3257 O O . GLY A 1 414 ? 4.808 4.434 4.278 1.00 83.94 414 GLY A O 1
ATOM 3258 N N . GLN A 1 415 ? 6.655 5.708 4.243 1.00 89.88 415 GLN A N 1
ATOM 3259 C CA . GLN A 1 415 ? 5.937 6.974 4.143 1.00 89.88 415 GLN A CA 1
ATOM 3260 C C . GLN A 1 415 ? 5.509 7.266 2.706 1.00 89.88 415 GLN A C 1
ATOM 3262 O O . GLN A 1 415 ? 6.304 7.181 1.766 1.00 89.88 415 GLN A O 1
ATOM 3267 N N . ALA A 1 416 ? 4.256 7.696 2.556 1.00 93.56 416 ALA A N 1
ATOM 3268 C CA . ALA A 1 416 ? 3.788 8.324 1.332 1.00 93.56 416 ALA A CA 1
ATOM 3269 C C . ALA A 1 416 ? 4.277 9.781 1.276 1.00 93.56 416 ALA A C 1
ATOM 3271 O O . ALA A 1 416 ? 4.098 10.543 2.227 1.00 93.56 416 ALA A O 1
ATOM 3272 N N . LYS A 1 417 ? 4.884 10.182 0.159 1.00 94.94 417 LYS A N 1
ATOM 3273 C CA . LYS A 1 417 ? 5.414 11.535 -0.072 1.00 94.94 417 LYS A CA 1
ATOM 3274 C C . LYS A 1 417 ? 5.090 12.018 -1.481 1.00 94.94 417 LYS A C 1
ATOM 3276 O O . LYS A 1 417 ? 4.794 11.220 -2.366 1.00 94.94 417 LYS A O 1
ATOM 3281 N N . LEU A 1 418 ? 5.160 13.329 -1.700 1.00 96.31 418 LEU A N 1
ATOM 3282 C CA . LEU A 1 418 ? 5.016 13.903 -3.037 1.00 96.31 418 LEU A CA 1
ATOM 3283 C C . LEU A 1 418 ? 6.345 13.829 -3.792 1.00 96.31 418 LEU A C 1
ATOM 3285 O O . LEU A 1 418 ? 7.375 14.279 -3.293 1.00 96.31 418 LEU A O 1
ATOM 3289 N N . CYS A 1 419 ? 6.291 13.326 -5.017 1.00 97.06 419 CYS A N 1
ATOM 3290 C CA . CYS A 1 419 ? 7.370 13.364 -5.993 1.00 97.06 419 CYS A CA 1
ATOM 3291 C C . CYS A 1 419 ? 6.967 14.254 -7.166 1.00 97.06 419 CYS A C 1
ATOM 3293 O O . CYS A 1 419 ? 5.814 14.239 -7.594 1.00 97.06 419 CYS A O 1
ATOM 3295 N N . LEU A 1 420 ? 7.919 14.998 -7.728 1.00 97.81 420 LEU A N 1
ATOM 3296 C CA . LEU A 1 420 ? 7.691 15.705 -8.986 1.00 97.81 420 LEU A CA 1
ATOM 3297 C C . LEU A 1 420 ? 7.483 14.685 -10.106 1.00 97.81 420 LEU A C 1
ATOM 3299 O O . LEU A 1 420 ? 8.266 13.750 -10.232 1.00 97.81 420 LEU A O 1
ATOM 3303 N N . LYS A 1 421 ? 6.480 14.888 -10.962 1.00 97.75 421 LYS A N 1
ATOM 3304 C CA . LYS A 1 421 ? 6.232 13.983 -12.096 1.00 97.75 421 LYS A CA 1
ATOM 3305 C C . LYS A 1 421 ? 7.422 13.905 -13.063 1.00 97.75 421 LYS A C 1
ATOM 3307 O O . LYS A 1 421 ? 7.636 12.882 -13.695 1.00 97.75 421 LYS A O 1
ATOM 3312 N N . GLY A 1 422 ? 8.225 14.968 -13.136 1.00 96.88 422 GLY A N 1
ATOM 3313 C CA . GLY A 1 422 ? 9.457 15.012 -13.927 1.00 96.88 422 GLY A CA 1
ATOM 3314 C C . GLY A 1 422 ? 10.717 14.494 -13.229 1.00 96.88 422 GLY A C 1
ATOM 3315 O O . GLY A 1 422 ? 11.782 14.576 -13.833 1.00 96.88 422 GLY A O 1
ATOM 3316 N N . SER A 1 423 ? 10.651 14.015 -11.979 1.00 97.00 423 SER A N 1
ATOM 3317 C CA . SER A 1 423 ? 11.813 13.382 -11.342 1.00 97.00 423 SER A CA 1
ATOM 3318 C C . SER A 1 423 ? 11.863 11.884 -11.629 1.00 97.00 423 SER A C 1
ATOM 3320 O O . SER A 1 423 ? 10.835 11.220 -11.753 1.00 97.00 423 SER A O 1
ATOM 3322 N N . TYR A 1 424 ? 13.082 11.358 -11.723 1.00 97.31 424 TYR A N 1
ATOM 3323 C CA . TYR A 1 424 ? 13.341 9.941 -11.945 1.00 97.31 424 TYR A CA 1
ATOM 3324 C C . TYR A 1 424 ? 13.166 9.164 -10.640 1.00 97.31 424 TYR A C 1
ATOM 3326 O O . TYR A 1 424 ? 13.919 9.377 -9.688 1.00 97.31 424 TYR A O 1
ATOM 3334 N N . ASN A 1 425 ? 12.180 8.271 -10.590 1.00 98.00 425 ASN A N 1
ATOM 3335 C CA . ASN A 1 425 ? 11.951 7.377 -9.453 1.00 98.00 425 ASN A CA 1
ATOM 3336 C C . ASN A 1 425 ? 11.741 5.943 -9.940 1.00 98.00 425 ASN A C 1
ATOM 3338 O O . ASN A 1 425 ? 11.522 5.693 -11.128 1.00 98.00 425 ASN A O 1
ATOM 3342 N N . SER A 1 426 ? 11.806 4.988 -9.015 1.00 98.06 426 SER A N 1
ATOM 3343 C CA . SER A 1 426 ? 11.494 3.599 -9.328 1.00 98.06 426 SER A CA 1
ATOM 3344 C C . SER A 1 426 ? 10.001 3.447 -9.626 1.00 98.06 426 SER A C 1
ATOM 3346 O O . SER A 1 426 ? 9.151 4.149 -9.077 1.00 98.06 426 SER A O 1
ATOM 3348 N N . VAL A 1 427 ? 9.670 2.495 -10.488 1.00 97.75 427 VAL A N 1
ATOM 3349 C CA . VAL A 1 427 ? 8.287 2.088 -10.778 1.00 97.75 427 VAL A CA 1
ATOM 3350 C C . VAL A 1 427 ? 8.127 0.638 -10.398 1.00 97.75 427 VAL A C 1
ATOM 3352 O O . VAL A 1 427 ? 9.113 -0.092 -10.397 1.00 97.75 427 VAL A O 1
ATOM 3355 N N . ILE A 1 428 ? 6.918 0.220 -10.050 1.00 97.44 428 ILE A N 1
ATOM 3356 C CA . ILE A 1 428 ? 6.559 -1.185 -9.899 1.00 97.44 428 ILE A CA 1
ATOM 3357 C C . ILE A 1 428 ? 5.169 -1.407 -10.461 1.00 97.44 428 ILE A C 1
ATOM 3359 O O . ILE A 1 428 ? 4.291 -0.571 -10.277 1.00 97.44 428 ILE A O 1
ATOM 3363 N N . ALA A 1 429 ? 5.005 -2.494 -11.196 1.00 98.12 429 ALA A N 1
ATOM 3364 C CA . ALA A 1 429 ? 3.741 -2.904 -11.759 1.00 98.12 429 ALA A CA 1
ATOM 3365 C C . ALA A 1 429 ? 3.035 -3.889 -10.823 1.00 98.12 429 ALA A C 1
ATOM 3367 O O . ALA A 1 429 ? 3.642 -4.836 -10.313 1.00 98.12 429 ALA A O 1
ATOM 3368 N N . VAL A 1 430 ? 1.739 -3.666 -10.638 1.00 97.94 430 VAL A N 1
ATOM 3369 C CA . VAL A 1 430 ? 0.830 -4.566 -9.931 1.00 97.94 430 VAL A CA 1
ATOM 3370 C C . VAL A 1 430 ? -0.408 -4.869 -10.777 1.00 97.94 430 VAL A C 1
ATOM 3372 O O . VAL A 1 430 ? -0.749 -4.092 -11.670 1.00 97.94 430 VAL A O 1
ATOM 3375 N N . SER A 1 431 ? -1.070 -5.992 -10.510 1.00 95.75 431 SER A N 1
ATOM 3376 C CA . SER A 1 431 ? -2.343 -6.396 -11.125 1.00 95.75 431 SER A CA 1
ATOM 3377 C C . SER A 1 431 ? -3.233 -7.093 -10.085 1.00 95.75 431 SER A C 1
ATOM 3379 O O . SER A 1 431 ? -2.743 -7.603 -9.074 1.00 95.75 431 SER A O 1
ATOM 3381 N N . GLY A 1 432 ? -4.547 -7.099 -10.307 1.00 86.75 432 GLY A N 1
ATOM 3382 C CA . GLY A 1 432 ? -5.517 -7.681 -9.381 1.00 86.75 432 GLY A CA 1
ATOM 3383 C C . GLY A 1 432 ? -5.583 -6.958 -8.030 1.00 86.75 432 GLY A C 1
ATOM 3384 O O . GLY A 1 432 ? -5.482 -5.729 -7.973 1.00 86.75 432 GLY A O 1
ATOM 3385 N N . GLY A 1 433 ? -5.764 -7.746 -6.965 1.00 72.50 433 GLY A N 1
ATOM 3386 C CA . GLY A 1 433 ? -6.113 -7.287 -5.616 1.00 72.50 433 GLY A CA 1
ATOM 3387 C C . GLY A 1 433 ? -7.612 -7.427 -5.325 1.00 72.50 433 GLY A C 1
ATOM 3388 O O . GLY A 1 433 ? -8.446 -7.211 -6.205 1.00 72.50 433 GLY A O 1
ATOM 3389 N N . LYS A 1 434 ? -7.960 -7.834 -4.100 1.00 57.25 434 LYS A N 1
ATOM 3390 C CA . LYS A 1 434 ? -9.315 -7.677 -3.560 1.00 57.25 434 LYS A CA 1
ATOM 3391 C C . LYS A 1 434 ? -9.398 -6.263 -2.995 1.00 57.25 434 LYS A C 1
ATOM 3393 O O . LYS A 1 434 ? -8.631 -5.930 -2.097 1.00 57.25 434 LYS A O 1
ATOM 3398 N N . GLU A 1 435 ? -10.248 -5.426 -3.580 1.00 49.28 435 GLU A N 1
ATOM 3399 C CA . GLU A 1 435 ? -10.434 -4.048 -3.117 1.00 49.28 435 GLU A CA 1
ATOM 3400 C C . GLU A 1 435 ? -11.390 -3.918 -1.964 1.00 49.28 435 GLU A C 1
ATOM 3402 O O . GLU A 1 435 ? -12.516 -4.457 -2.034 1.00 49.28 435 GLU A O 1
#

Foldseek 3Di:
DDDDDDDDFADDAKDKDKAFDDDDDDPPDDDDPRIDIDIDHDPHDQKEKFKPAAEEEAEAFDKDKTKIFIPTFHQAKKKWAWDKDWFDDPQQKDKPADPRNMDIAGGPGTMDMMMMHGHDDPDADAKIKIKTFTDDIDSHHYDPVGGMHIYIYGGLQFFAQQLQQFDDAPPDGHHNDAHPVDPDDSNVDALQPDPPRDCQQHHRRWHKWFAAQQQDTDPSPDPDGQWMATPRFRKIWGDADADDADAPQAQVSLVVLVVLCVVCVPPRDDQCCPDVVDGRVLVQQVRQRHLQAWAFEADPDCVQLLNDRFDWFDAADLRRQGDNRGGHHNPDPFGSGRHQRSVLRRCLVSCGSVHNPWDFAALSVLLSLAHPDPDPPNVNSCSRHVSLAQFKEFGSAADNVPSQWGWIAGNPHSDIDTDGSGDIGGYIIMDDTDD